Protein AF-A0A507DZI5-F1 (afdb_monomer_lite)

InterPro domains:
  IPR002698 5-formyltetrahydrofolate cyclo-ligase [PF01812] (10-201)
  IPR002698 5-formyltetrahydrofolate cyclo-ligase [TIGR02727] (10-201)
  IPR010347 Tyrosyl-DNA phosphodiesterase I [PF06087] (248-667)
  IPR010347 Tyrosyl-DNA phosphodiesterase I [PTHR12415] (218-680)
  IPR024185 5-formyltetrahydrofolate cyclo-ligase-like domain superfamily [G3DSA:3.40.50.10420] (2-205)
  IPR037171 NagB/RpiA transferase-like [SSF100950] (10-208)

pLDDT: mean 89.68, std 14.83, range [23.64, 98.94]

Secondary structure (DSSP, 8-state):
--HHHHHHHHHHHHHHHHHHHHTS-HHHHHHHHHHHHHHHHH-HHHHH-SEEEE----SSSS---HHHHHHHHHTTPEEEEEEE-SS-EEEEEP--HHHHHHPPB-TTS-B---SSS---BTTTTT--SEEEE--SEEETT--EE-SSS-HHHHHHHHHHHHHHHH-PPPPEEEEE--GGGEESSPPP--TT----SEEE-SS-EEE-------------------------------SSPEEB---EEEBP-TTS-TTTTTT-B-HHHHHTSS-EEEEEEE-S-B-HHHHHHT-SSTTS-EEEE----THHHHHHHHHHHT-TTEEEEPPP--STT--B---EEEEEETTS-EEEEEES--BSGGGGTSSB-EEEEPPPBPBPSSS---HHHHHHHHHHHTT-GGGHHHHHHHTTB--TT---EEEEE-SEEEEGGGGGTSHHHHHHHHHTT----HHHHHH-EEEEE-S-B----SSSIIIIIIIIHHHH--SSGGGSS---EEEE--BHHHHHTSTTGGGGGGG--B-HHHHHHHHHHHGGGEE----TTTT-TT--B---EEEEE-TTT-EEEEEEEES--BSHHHH-EEEGGGTEEEE-SBEEEEEE-GGGG-SSTT-EEEEEEE-HHHHHT---BSS--TT-SEEEEEEE-SS-SS--BPPTT--B--TT---TTTTT---TTS-EEETTEEE-

Sequence (700 aa):
MDHRAVRALKQALRKSMRGTLAQLPVDQVRQETSSVVQKLLAMEEYKKSRSVSVYLSMPSGEISTTEIIEDIFRANKRCYVPRCDGENMEMVRLSSLEDFQSLPRNKWQIPEPPLDEPRKNALDEDGLDLIIVPGLAFDKEGWRLGHGKGYYDRYFAKVAERSALSGKALPTTIALALSAQIMDEPLPREDFDQKPQFLVTATGVVREDVDNDHTTDHDSDATEIMGQDDPQDKGKASTSPTFVNPRIFLTRVRDLDSFENLGSKSLRDLLSVKPLECMLQFNYMVELSWLMSHLPNKTIPVTFVHGFRGESLDYLREEASHFPNVRLVTPNLPIAYGTHHTKMMCLFYVDGDAQVIIHTANMISRDWGNKTQGMWVSPMLHRKLGTGSCQFESDFSEYLAAYGSSMRHWRERLQTYDYTQCKATLVASVPGRHTGNDMYKWGHLKLRRSLEKVSIPEALRAKSLLIAQFSSVGSLGTSDEWLMQEFGNSLSACRNKQLGSNLPMKLMFPTIDNVRTSLEGWAGGGSLPFDTKNWVKQESYMRPRLCVWEATEAGRPRAVPHIKTYTRIDPESGEMGWFLLSSSNLSKAAWGSVEKKGTQIMIRSYELGVLIVGDDFKTDSTQKAVLQAVTVAGLATLHPKDSPSPNDASLVVPIRLPYDIPLTPYKPHDVPWTKDSLDESLASKRDTFGFFLKNGGLVK

Structure (mmCIF, N/CA/C/O backbone):
data_AF-A0A507DZI5-F1
#
_entry.id   AF-A0A507DZI5-F1
#
loop_
_atom_site.group_PDB
_atom_site.id
_atom_site.type_symbol
_atom_site.label_atom_id
_atom_site.label_alt_id
_atom_site.label_comp_id
_atom_site.label_asym_id
_atom_site.label_entity_id
_atom_site.label_seq_id
_atom_site.pdbx_PDB_ins_code
_atom_site.Cartn_x
_atom_site.Cartn_y
_atom_site.Cartn_z
_atom_site.occupancy
_atom_site.B_iso_or_equiv
_atom_site.auth_seq_id
_atom_site.auth_comp_id
_atom_site.auth_asym_id
_atom_site.auth_atom_id
_atom_site.pdbx_PDB_model_num
ATOM 1 N N . MET A 1 1 ? 15.005 -22.400 18.493 1.00 47.62 1 MET A N 1
ATOM 2 C CA . MET A 1 1 ? 15.888 -21.212 18.398 1.00 47.62 1 MET A CA 1
ATOM 3 C C . MET A 1 1 ? 15.089 -20.080 17.772 1.00 47.62 1 MET A C 1
ATOM 5 O O . MET A 1 1 ? 14.272 -20.362 16.913 1.00 47.62 1 MET A O 1
ATOM 9 N N . ASP A 1 2 ? 15.299 -18.834 18.193 1.00 53.16 2 ASP A N 1
ATOM 10 C CA . ASP A 1 2 ? 14.734 -17.645 17.533 1.00 53.16 2 ASP A CA 1
ATOM 11 C C . ASP A 1 2 ? 15.147 -17.608 16.040 1.00 53.16 2 ASP A C 1
ATOM 13 O O . ASP A 1 2 ? 16.340 -17.711 15.741 1.00 53.16 2 ASP A O 1
ATOM 17 N N . HIS A 1 3 ? 14.200 -17.466 15.098 1.00 58.38 3 HIS A N 1
ATOM 18 C CA . HIS A 1 3 ? 14.484 -17.388 13.650 1.00 58.38 3 HIS A CA 1
ATOM 19 C C . HIS A 1 3 ? 15.494 -16.276 13.315 1.00 58.38 3 HIS A C 1
ATOM 21 O O . HIS A 1 3 ? 16.322 -16.424 12.410 1.00 58.38 3 HIS A O 1
ATOM 27 N N . ARG A 1 4 ? 15.507 -15.181 14.090 1.00 54.38 4 ARG A N 1
ATOM 28 C CA . ARG A 1 4 ? 16.498 -14.103 13.956 1.00 54.38 4 ARG A CA 1
ATOM 29 C C . ARG A 1 4 ? 17.912 -14.586 14.283 1.00 54.38 4 ARG A C 1
ATOM 31 O O . ARG A 1 4 ? 18.859 -14.212 13.587 1.00 54.38 4 ARG A O 1
ATOM 38 N N . ALA A 1 5 ? 18.055 -15.440 15.296 1.00 55.25 5 ALA A N 1
ATOM 39 C CA . ALA A 1 5 ? 19.329 -16.048 15.668 1.00 55.25 5 ALA A CA 1
ATOM 40 C C . ALA A 1 5 ? 19.803 -17.045 14.597 1.00 55.25 5 ALA A C 1
ATOM 42 O O . ALA A 1 5 ? 20.952 -16.968 14.164 1.00 55.25 5 ALA A O 1
ATOM 43 N N . VAL A 1 6 ? 18.910 -17.903 14.088 1.00 71.25 6 VAL A N 1
ATOM 44 C CA . VAL A 1 6 ? 19.210 -18.858 13.000 1.00 71.25 6 VAL A CA 1
ATOM 45 C C . VAL A 1 6 ? 19.704 -18.125 11.745 1.00 71.25 6 VAL A C 1
ATOM 47 O O . VAL A 1 6 ? 20.727 -18.493 11.162 1.00 71.25 6 VAL A O 1
ATOM 50 N N . ARG A 1 7 ? 19.047 -17.026 11.356 1.00 74.06 7 ARG A N 1
ATOM 51 C CA . ARG A 1 7 ? 19.429 -16.222 10.184 1.00 74.06 7 ARG A CA 1
ATOM 52 C C . ARG A 1 7 ? 20.761 -15.492 10.370 1.00 74.06 7 ARG A C 1
ATOM 54 O O . ARG A 1 7 ? 21.566 -15.456 9.435 1.00 74.06 7 ARG A O 1
ATOM 61 N N . ALA A 1 8 ? 21.024 -14.947 11.560 1.00 70.94 8 ALA A N 1
ATOM 62 C CA . ALA A 1 8 ? 22.315 -14.340 11.889 1.00 70.94 8 ALA A CA 1
ATOM 63 C C . ALA A 1 8 ? 23.455 -15.372 11.816 1.00 70.94 8 ALA A C 1
ATOM 65 O O . ALA A 1 8 ? 24.496 -15.096 11.214 1.00 70.94 8 ALA A O 1
ATOM 66 N N . LEU A 1 9 ? 23.223 -16.586 12.328 1.00 79.06 9 LEU A N 1
ATOM 67 C CA . LEU A 1 9 ? 24.162 -17.705 12.232 1.00 79.06 9 LEU A CA 1
ATOM 68 C C . LEU A 1 9 ? 24.414 -18.102 10.770 1.00 79.06 9 LEU A C 1
ATOM 70 O O . LEU A 1 9 ? 25.568 -18.160 10.345 1.00 79.06 9 LEU A O 1
ATOM 74 N N . LYS A 1 10 ? 23.362 -18.264 9.951 1.00 87.75 10 LYS A N 1
ATOM 75 C CA . LYS A 1 10 ? 23.498 -18.535 8.506 1.00 87.75 10 LYS A CA 1
ATOM 76 C C . LYS A 1 10 ? 24.304 -17.450 7.783 1.00 87.75 10 LYS A C 1
ATOM 78 O O . LYS A 1 10 ? 25.116 -17.766 6.915 1.00 87.75 10 LYS A O 1
ATOM 83 N N . GLN A 1 11 ? 24.094 -16.167 8.092 1.00 82.56 11 GLN A N 1
ATOM 84 C CA . GLN A 1 11 ? 24.856 -15.071 7.474 1.00 82.56 11 GLN A CA 1
ATOM 85 C C . GLN A 1 11 ? 26.334 -15.087 7.880 1.00 82.56 11 GLN A C 1
ATOM 87 O O . GLN A 1 11 ? 27.200 -14.926 7.014 1.00 82.56 11 GLN A O 1
ATOM 92 N N . ALA A 1 12 ? 26.622 -15.313 9.164 1.00 80.12 12 ALA A N 1
ATOM 93 C CA . ALA A 1 12 ? 27.985 -15.452 9.662 1.00 80.12 12 ALA A CA 1
ATOM 94 C C . ALA A 1 12 ? 28.702 -16.636 8.992 1.00 80.12 12 ALA A C 1
ATOM 96 O O . ALA A 1 12 ? 29.807 -16.464 8.472 1.00 80.12 12 ALA A O 1
ATOM 97 N N . LEU A 1 13 ? 28.030 -17.788 8.887 1.00 89.38 13 LEU A N 1
ATOM 98 C CA . LEU A 1 13 ? 28.541 -18.972 8.194 1.00 89.38 13 LEU A CA 1
ATOM 99 C C . LEU A 1 13 ? 28.800 -18.697 6.711 1.00 89.38 13 LEU A C 1
ATOM 101 O O . LEU A 1 13 ? 29.895 -18.961 6.231 1.00 89.38 13 LEU A O 1
ATOM 105 N N . ARG A 1 14 ? 27.867 -18.071 5.980 1.00 93.00 14 ARG A N 1
ATOM 106 C CA . ARG A 1 14 ? 28.093 -17.702 4.565 1.00 93.00 14 ARG A CA 1
ATOM 107 C C . ARG A 1 14 ? 29.318 -16.808 4.389 1.00 93.00 14 ARG A C 1
ATOM 109 O O . ARG A 1 14 ? 30.043 -16.960 3.410 1.00 93.00 14 ARG A O 1
ATOM 116 N N . LYS A 1 15 ? 29.539 -15.854 5.300 1.00 84.75 15 LYS A N 1
ATOM 117 C CA . LYS A 1 15 ? 30.715 -14.974 5.257 1.00 84.75 15 LYS A CA 1
ATOM 118 C C . LYS A 1 15 ? 32.002 -15.762 5.503 1.00 84.75 15 LYS A C 1
ATOM 120 O O . LYS A 1 15 ? 32.952 -15.587 4.746 1.00 84.75 15 LYS A O 1
ATOM 125 N N . SER A 1 16 ? 32.014 -16.617 6.524 1.00 89.38 16 SER A N 1
ATOM 126 C CA . SER A 1 16 ? 33.160 -17.466 6.861 1.00 89.38 16 SER A CA 1
ATOM 127 C C . SER A 1 16 ? 33.504 -18.418 5.714 1.00 89.38 16 SER A C 1
ATOM 129 O O . SER A 1 16 ? 34.632 -18.395 5.230 1.00 89.38 16 SER A O 1
ATOM 131 N N . MET A 1 17 ? 32.515 -19.142 5.187 1.00 93.31 17 MET A N 1
ATOM 132 C CA . MET A 1 17 ? 32.713 -20.135 4.130 1.00 93.31 17 MET A CA 1
ATOM 133 C C . MET A 1 17 ? 33.205 -19.528 2.822 1.00 93.31 17 MET A C 1
ATOM 135 O O . MET A 1 17 ? 34.093 -20.087 2.192 1.00 93.31 17 MET A O 1
ATOM 139 N N . ARG A 1 18 ? 32.720 -18.343 2.427 1.00 89.81 18 ARG A N 1
ATOM 140 C CA . ARG A 1 18 ? 33.292 -17.637 1.264 1.00 89.81 18 ARG A CA 1
ATOM 141 C C . ARG A 1 18 ? 34.777 -17.329 1.452 1.00 89.81 18 ARG A C 1
ATOM 143 O O . ARG A 1 18 ? 35.523 -17.405 0.485 1.00 89.81 18 ARG A O 1
ATOM 150 N N . GLY A 1 19 ? 35.189 -16.980 2.672 1.00 85.88 19 GLY A N 1
ATOM 151 C CA . GLY A 1 19 ? 36.596 -16.762 3.007 1.00 85.88 19 GLY A CA 1
ATOM 152 C C . GLY A 1 19 ? 37.421 -18.039 2.866 1.00 85.88 19 GLY A C 1
ATOM 153 O O . GLY A 1 19 ? 38.451 -18.016 2.201 1.00 85.88 19 GLY A O 1
ATOM 154 N N . THR A 1 20 ? 36.933 -19.150 3.423 1.00 90.00 20 THR A N 1
ATOM 155 C CA . THR A 1 20 ? 37.589 -20.464 3.346 1.00 90.00 20 THR A CA 1
ATOM 156 C C . THR A 1 20 ? 37.728 -20.948 1.903 1.00 90.00 20 THR A C 1
ATOM 158 O O . THR A 1 20 ? 38.822 -21.291 1.464 1.00 90.00 20 THR A O 1
ATOM 161 N N . LEU A 1 21 ? 36.638 -20.926 1.131 1.00 91.62 21 LEU A N 1
ATOM 162 C CA . LEU A 1 21 ? 36.616 -21.447 -0.240 1.00 91.62 21 LEU A CA 1
ATOM 163 C C . LEU A 1 21 ? 37.461 -20.609 -1.206 1.00 91.62 21 LEU A C 1
ATOM 165 O O . LEU A 1 21 ? 38.028 -21.155 -2.148 1.00 91.62 21 LEU A O 1
ATOM 169 N N . ALA A 1 22 ? 37.599 -19.304 -0.955 1.00 87.62 22 ALA A N 1
ATOM 170 C CA . ALA A 1 22 ? 38.462 -18.428 -1.746 1.00 87.62 22 ALA A CA 1
ATOM 171 C C . ALA A 1 22 ? 39.964 -18.725 -1.572 1.00 87.62 22 ALA A C 1
ATOM 173 O O . ALA A 1 22 ? 40.761 -18.290 -2.400 1.00 87.62 22 ALA A O 1
ATOM 174 N N . GLN A 1 23 ? 40.354 -19.436 -0.508 1.00 89.56 23 GLN A N 1
ATOM 175 C CA . GLN A 1 23 ? 41.749 -19.772 -0.204 1.00 89.56 23 GLN A CA 1
ATOM 176 C C . GLN A 1 23 ? 42.145 -21.186 -0.648 1.00 89.56 23 GLN A C 1
ATOM 178 O O . GLN A 1 23 ? 43.301 -21.571 -0.474 1.00 89.56 23 GLN A O 1
ATOM 183 N N . LEU A 1 24 ? 41.217 -21.966 -1.211 1.00 91.75 24 LEU A N 1
ATOM 184 C CA . LEU A 1 24 ? 41.516 -23.335 -1.618 1.00 91.75 24 LEU A CA 1
ATOM 185 C C . LEU A 1 24 ? 42.481 -23.373 -2.813 1.00 91.75 24 LEU A C 1
ATOM 187 O O . LEU A 1 24 ? 42.244 -22.688 -3.814 1.00 91.75 24 LEU A O 1
ATOM 191 N N . PRO A 1 25 ? 43.537 -24.205 -2.755 1.00 92.06 25 PRO A N 1
ATOM 192 C CA . PRO A 1 25 ? 44.417 -24.430 -3.892 1.00 92.06 25 PRO A CA 1
ATOM 193 C C . PRO A 1 25 ? 43.649 -24.978 -5.099 1.00 92.06 25 PRO A C 1
ATOM 195 O O . PRO A 1 25 ? 42.858 -25.915 -4.979 1.00 92.06 25 PRO A O 1
ATOM 198 N N . VAL A 1 26 ? 43.932 -24.433 -6.284 1.00 88.88 26 VAL A N 1
ATOM 199 C CA . VAL A 1 26 ? 43.283 -24.842 -7.543 1.00 88.88 26 VAL A CA 1
ATOM 200 C C . VAL A 1 26 ? 43.473 -26.338 -7.817 1.00 88.88 26 VAL A C 1
ATOM 202 O O . VAL A 1 26 ? 42.523 -27.011 -8.212 1.00 88.88 26 VAL A O 1
ATOM 205 N N . ASP A 1 27 ? 44.665 -26.877 -7.548 1.00 89.19 27 ASP A N 1
ATOM 206 C CA . ASP A 1 27 ? 44.961 -28.301 -7.749 1.00 89.19 27 ASP A CA 1
ATOM 207 C C . ASP A 1 27 ? 44.140 -29.205 -6.823 1.00 89.19 27 ASP A C 1
ATOM 209 O O . ASP A 1 27 ? 43.668 -30.258 -7.253 1.00 89.19 27 ASP A O 1
ATOM 213 N N . GLN A 1 28 ? 43.896 -28.767 -5.582 1.00 91.88 28 GLN A N 1
ATOM 214 C CA . GLN A 1 28 ? 43.031 -29.489 -4.651 1.00 91.88 28 GLN A CA 1
ATOM 215 C C . GLN A 1 28 ? 41.586 -29.508 -5.164 1.00 91.88 28 GLN A C 1
ATOM 217 O O . GLN A 1 28 ? 40.981 -30.574 -5.258 1.00 91.88 28 GLN A O 1
ATOM 222 N N . VAL A 1 29 ? 41.044 -28.347 -5.556 1.00 92.75 29 VAL A N 1
ATOM 223 C CA . VAL A 1 29 ? 39.682 -28.249 -6.114 1.00 92.75 29 VAL A CA 1
ATOM 224 C C . VAL A 1 29 ? 39.538 -29.129 -7.355 1.00 92.75 29 VAL A C 1
ATOM 226 O O . VAL A 1 29 ? 38.521 -29.805 -7.514 1.00 92.75 29 VAL A O 1
ATOM 229 N N . ARG A 1 30 ? 40.562 -29.171 -8.214 1.00 92.12 30 ARG A N 1
ATOM 230 C CA . ARG A 1 30 ? 40.586 -30.016 -9.412 1.00 92.12 30 ARG A CA 1
ATOM 231 C C . ARG A 1 30 ? 40.586 -31.506 -9.069 1.00 92.12 30 ARG A C 1
ATOM 233 O O . ARG A 1 30 ? 39.782 -32.245 -9.629 1.00 92.12 30 ARG A O 1
ATOM 240 N N . GLN A 1 31 ? 41.446 -31.945 -8.151 1.00 93.12 31 GLN A N 1
ATOM 241 C CA . GLN A 1 31 ? 41.517 -33.346 -7.725 1.00 93.12 31 GLN A CA 1
ATOM 242 C C . GLN A 1 31 ? 40.197 -33.813 -7.098 1.00 93.12 31 GLN A C 1
ATOM 244 O O . GLN A 1 31 ? 39.694 -34.893 -7.422 1.00 93.12 31 GLN A O 1
ATOM 249 N N . GLU A 1 32 ? 39.618 -32.994 -6.220 1.00 95.62 32 GLU A N 1
ATOM 250 C CA . GLU A 1 32 ? 38.339 -33.303 -5.584 1.00 95.62 32 GLU A CA 1
ATOM 251 C C . GLU A 1 32 ? 37.186 -33.286 -6.593 1.00 95.62 32 GLU A C 1
ATOM 253 O O . GLU A 1 32 ? 36.362 -34.200 -6.571 1.00 95.62 32 GLU A O 1
ATOM 258 N N . THR A 1 33 ? 37.177 -32.334 -7.533 1.00 96.12 33 THR A N 1
ATOM 259 C CA . THR A 1 33 ? 36.236 -32.314 -8.665 1.00 96.12 33 THR A CA 1
ATOM 260 C C . THR A 1 33 ? 36.276 -33.631 -9.431 1.00 96.12 33 THR A C 1
ATOM 262 O O . THR A 1 33 ? 35.237 -34.276 -9.550 1.00 96.12 33 THR A O 1
ATOM 265 N N . SER A 1 34 ? 37.445 -34.085 -9.897 1.00 93.56 34 SER A N 1
ATOM 266 C CA . SER A 1 34 ? 37.531 -35.342 -10.655 1.00 93.56 34 SER A CA 1
ATOM 267 C C . SER A 1 34 ? 37.013 -36.537 -9.845 1.00 93.56 34 SER A C 1
ATOM 269 O O . SER A 1 34 ? 36.305 -37.387 -10.380 1.00 93.56 34 SER A O 1
ATOM 271 N N . SER A 1 35 ? 37.306 -36.593 -8.541 1.00 94.50 35 SER A N 1
ATOM 272 C CA . SER A 1 35 ? 36.818 -37.663 -7.655 1.00 94.50 35 SER A CA 1
ATOM 273 C C . SER A 1 35 ? 35.296 -37.639 -7.477 1.00 94.50 35 SER A C 1
ATOM 275 O O . SER A 1 35 ? 34.652 -38.689 -7.506 1.00 94.50 35 SER A O 1
ATOM 277 N N . VAL A 1 36 ? 34.706 -36.455 -7.296 1.00 97.06 36 VAL A N 1
ATOM 278 C CA . VAL A 1 36 ? 33.255 -36.268 -7.140 1.00 97.06 36 VAL A CA 1
ATOM 279 C C . VAL A 1 36 ? 32.520 -36.587 -8.440 1.00 97.06 36 VAL A C 1
ATOM 281 O O . VAL A 1 36 ? 31.531 -37.318 -8.410 1.00 97.06 36 VAL A O 1
ATOM 284 N N . VAL A 1 37 ? 33.027 -36.109 -9.580 1.00 97.25 37 VAL A N 1
ATOM 285 C CA . VAL A 1 37 ? 32.452 -36.376 -10.907 1.00 97.25 37 VAL A CA 1
ATOM 286 C C . VAL A 1 37 ? 32.451 -37.876 -11.194 1.00 97.25 37 VAL A C 1
ATOM 288 O O . VAL A 1 37 ? 31.402 -38.422 -11.518 1.00 97.25 37 VAL A O 1
ATOM 291 N N . GLN A 1 38 ? 33.570 -38.579 -10.989 1.00 94.88 38 GLN A N 1
ATOM 292 C CA . GLN A 1 38 ? 33.633 -40.033 -11.201 1.00 94.88 38 GLN A CA 1
ATOM 293 C C . GLN A 1 38 ? 32.599 -40.797 -10.363 1.00 94.88 38 GLN A C 1
ATOM 295 O O . GLN A 1 38 ? 31.945 -41.708 -10.873 1.00 94.88 38 GLN A O 1
ATOM 300 N N . LYS A 1 39 ? 32.396 -40.408 -9.096 1.00 96.88 39 LYS A N 1
ATOM 301 C CA . LYS A 1 39 ? 31.359 -41.020 -8.252 1.00 96.88 39 LYS A CA 1
ATOM 302 C C . LYS A 1 39 ? 29.956 -40.718 -8.761 1.00 96.88 39 LYS A C 1
ATOM 304 O O . LYS A 1 39 ? 29.167 -41.649 -8.879 1.00 96.88 39 LYS A O 1
ATOM 309 N N . LEU A 1 40 ? 29.658 -39.461 -9.095 1.00 97.75 40 LEU A N 1
ATOM 310 C CA . LEU A 1 40 ? 28.358 -39.062 -9.639 1.00 97.75 40 LEU A CA 1
ATOM 311 C C . LEU A 1 40 ? 28.013 -39.860 -10.904 1.00 97.75 40 LEU A C 1
ATOM 313 O O . LEU A 1 40 ? 26.920 -40.414 -10.992 1.00 97.75 40 LEU A O 1
ATOM 317 N N . LEU A 1 41 ? 28.944 -39.962 -11.857 1.00 97.00 41 LEU A N 1
ATOM 318 C CA . LEU A 1 41 ? 28.728 -40.693 -13.112 1.00 97.00 41 LEU A CA 1
ATOM 319 C C . LEU A 1 41 ? 28.515 -42.202 -12.885 1.00 97.00 41 LEU A C 1
ATOM 321 O O . LEU A 1 41 ? 27.849 -42.870 -13.680 1.00 97.00 41 LEU A O 1
ATOM 325 N N . ALA A 1 42 ? 29.043 -42.747 -11.786 1.00 96.12 42 ALA A N 1
ATOM 326 C CA . ALA A 1 42 ? 28.845 -44.137 -11.395 1.00 96.12 42 ALA A CA 1
ATOM 327 C C . ALA A 1 42 ? 27.494 -44.407 -10.700 1.00 96.12 42 ALA A C 1
ATOM 329 O O . ALA A 1 42 ? 27.098 -45.574 -10.636 1.00 96.12 42 ALA A O 1
ATOM 330 N N . MET A 1 43 ? 26.783 -43.378 -10.216 1.00 97.38 43 MET A N 1
ATOM 331 C CA . MET A 1 43 ? 25.498 -43.525 -9.515 1.00 97.38 43 MET A CA 1
ATOM 332 C C . MET A 1 43 ? 24.381 -44.015 -10.445 1.00 97.38 43 MET A C 1
ATOM 334 O O . MET A 1 43 ? 24.254 -43.582 -11.594 1.00 97.38 43 MET A O 1
ATOM 338 N N . GLU A 1 44 ? 23.520 -44.893 -9.931 1.00 96.50 44 GLU A N 1
ATOM 339 C CA . GLU A 1 44 ? 22.395 -45.446 -10.693 1.00 96.50 44 GLU A CA 1
ATOM 340 C C . GLU A 1 44 ? 21.336 -44.384 -11.004 1.00 96.50 44 GLU A C 1
ATOM 342 O O . GLU A 1 44 ? 20.754 -44.384 -12.089 1.00 96.50 44 GLU A O 1
ATOM 347 N N . GLU A 1 45 ? 21.132 -43.440 -10.090 1.00 96.56 45 GLU A N 1
ATOM 348 C CA . GLU A 1 45 ? 20.250 -42.284 -10.236 1.00 96.56 45 GLU A CA 1
ATOM 349 C C . GLU A 1 45 ? 20.678 -41.421 -11.434 1.00 96.56 45 GLU A C 1
ATOM 351 O O . GLU A 1 45 ? 19.856 -41.053 -12.278 1.00 96.56 45 GLU A O 1
ATOM 356 N N . TYR A 1 46 ? 21.987 -41.182 -11.584 1.00 97.81 46 TYR A N 1
ATOM 357 C CA . TYR A 1 46 ? 22.536 -40.473 -12.739 1.00 97.81 46 TYR A CA 1
ATOM 358 C C . TYR A 1 46 ? 22.390 -41.290 -14.026 1.00 97.81 46 TYR A C 1
ATOM 360 O O . TYR A 1 46 ? 21.879 -40.781 -15.030 1.00 97.81 46 TYR A O 1
ATOM 368 N N . LYS A 1 47 ? 22.758 -42.575 -14.019 1.00 97.38 47 LYS A N 1
ATOM 369 C CA . LYS A 1 47 ? 22.667 -43.432 -15.215 1.00 97.38 47 LYS A CA 1
ATOM 370 C C . LYS A 1 47 ? 21.238 -43.555 -15.747 1.00 97.38 47 LYS A C 1
ATOM 372 O O . LYS A 1 47 ? 21.054 -43.459 -16.962 1.00 97.38 47 LYS A O 1
ATOM 377 N N . LYS A 1 48 ? 20.239 -43.696 -14.869 1.00 96.31 48 LYS A N 1
ATOM 378 C CA . LYS A 1 48 ? 18.817 -43.863 -15.234 1.00 96.31 48 LYS A CA 1
ATOM 379 C C . LYS A 1 48 ? 18.135 -42.572 -15.690 1.00 96.31 48 LYS A C 1
ATOM 381 O O . LYS A 1 48 ? 17.168 -42.643 -16.446 1.00 96.31 48 LYS A O 1
ATOM 386 N N . SER A 1 49 ? 18.632 -41.411 -15.263 1.00 97.06 49 SER A N 1
ATOM 387 C CA . SER A 1 49 ? 18.057 -40.114 -15.636 1.00 97.06 49 SER A CA 1
ATOM 388 C C . SER A 1 49 ? 18.131 -39.853 -17.149 1.00 97.06 49 SER A C 1
ATOM 390 O O . SER A 1 49 ? 19.125 -40.168 -17.806 1.00 97.06 49 SER A O 1
ATOM 392 N N . ARG A 1 50 ? 17.087 -39.268 -17.738 1.00 96.94 50 ARG A N 1
ATOM 393 C CA . ARG A 1 50 ? 17.077 -38.811 -19.141 1.00 96.94 50 ARG A CA 1
ATOM 394 C C . ARG A 1 50 ? 17.135 -37.292 -19.241 1.00 96.94 50 ARG A C 1
ATOM 396 O O . ARG A 1 50 ? 17.578 -36.769 -20.259 1.00 96.94 50 ARG A O 1
ATOM 403 N N . SER A 1 51 ? 16.684 -36.596 -18.204 1.00 97.06 51 SER A N 1
ATOM 404 C CA . SER A 1 51 ? 16.551 -35.140 -18.138 1.00 97.06 51 SER A CA 1
ATOM 405 C C . SER A 1 51 ? 17.227 -34.654 -16.865 1.00 97.06 51 SER A C 1
ATOM 407 O O . SER A 1 51 ? 16.721 -34.877 -15.765 1.00 97.06 51 SER A O 1
ATOM 409 N N . VAL A 1 52 ? 18.393 -34.033 -17.021 1.00 98.38 52 VAL A N 1
ATOM 410 C CA . VAL A 1 52 ? 19.280 -33.681 -15.910 1.00 98.38 52 VAL A CA 1
ATOM 411 C C . VAL A 1 52 ? 19.438 -32.175 -15.856 1.00 98.38 52 VAL A C 1
ATOM 413 O O . VAL A 1 52 ? 19.807 -31.550 -16.851 1.00 98.38 52 VAL A O 1
ATOM 416 N N . SER A 1 53 ? 19.173 -31.597 -14.690 1.00 98.12 53 SER A N 1
ATOM 417 C CA . SER A 1 53 ? 19.558 -30.226 -14.387 1.00 98.12 53 SER A CA 1
ATOM 418 C C . SER A 1 53 ? 20.903 -30.203 -13.674 1.00 98.12 53 SER A C 1
ATOM 420 O O . SER A 1 53 ? 21.122 -30.972 -12.738 1.00 98.12 53 SER A O 1
ATOM 422 N N . VAL A 1 54 ? 21.792 -29.314 -14.108 1.00 97.88 54 VAL A N 1
ATOM 423 C CA . VAL A 1 54 ? 23.115 -29.109 -13.519 1.00 97.88 54 VAL A CA 1
ATOM 424 C C . VAL A 1 54 ? 23.405 -27.620 -13.375 1.00 97.88 54 VAL A C 1
ATOM 426 O O . VAL A 1 54 ? 23.097 -26.820 -14.259 1.00 97.88 54 VAL A O 1
ATOM 429 N N . TYR A 1 55 ? 23.967 -27.225 -12.234 1.00 96.62 55 TYR A N 1
ATOM 430 C CA . TYR A 1 55 ? 24.357 -25.837 -12.008 1.00 96.62 55 TYR A CA 1
ATOM 431 C C . TYR A 1 55 ? 25.571 -25.452 -12.859 1.00 96.62 55 TYR A C 1
ATOM 433 O O . TYR A 1 55 ? 26.415 -26.286 -13.181 1.00 96.62 55 TYR A O 1
ATOM 441 N N . LEU A 1 56 ? 25.670 -24.172 -13.211 1.00 95.06 56 LEU A N 1
ATOM 442 C CA . LEU A 1 56 ? 26.824 -23.623 -13.919 1.00 95.06 56 LEU A CA 1
ATOM 443 C C . LEU A 1 56 ? 27.850 -23.150 -12.894 1.00 95.06 56 LEU A C 1
ATOM 445 O O . LEU A 1 56 ? 27.550 -22.257 -12.100 1.00 95.06 56 LEU A O 1
ATOM 449 N N . SER A 1 57 ? 29.023 -23.786 -12.879 1.00 91.00 57 SER A N 1
ATOM 450 C CA . SER A 1 57 ? 30.004 -23.573 -11.820 1.00 91.00 57 SER A CA 1
ATOM 451 C C . SER A 1 57 ? 30.776 -22.250 -11.947 1.00 91.00 57 SER A C 1
ATOM 453 O O . SER A 1 57 ? 31.157 -21.818 -13.037 1.00 91.00 57 SER A O 1
ATOM 455 N N . MET A 1 58 ? 31.067 -21.636 -10.808 1.00 87.94 58 MET A N 1
ATOM 456 C CA . MET A 1 58 ? 32.009 -20.562 -10.558 1.00 87.94 58 MET A CA 1
ATOM 457 C C . MET A 1 58 ? 33.432 -20.986 -10.930 1.00 87.94 58 MET A C 1
ATOM 459 O O . MET A 1 58 ? 33.775 -22.167 -10.851 1.00 87.94 58 MET A O 1
ATOM 463 N N . PRO A 1 59 ? 34.303 -20.023 -11.283 1.00 82.88 59 PRO A N 1
ATOM 464 C CA . PRO A 1 59 ? 35.697 -20.320 -11.609 1.00 82.88 59 PRO A CA 1
ATOM 465 C C . PRO A 1 59 ? 36.502 -20.957 -10.467 1.00 82.88 59 PRO A C 1
ATOM 467 O O . PRO A 1 59 ? 37.526 -21.584 -10.723 1.00 82.88 59 PRO A O 1
ATOM 470 N N . SER A 1 60 ? 36.092 -20.755 -9.212 1.00 84.06 60 SER A N 1
ATOM 471 C CA . SER A 1 60 ? 36.780 -21.277 -8.032 1.00 84.06 60 SER A CA 1
ATOM 472 C C . SER A 1 60 ? 35.819 -21.496 -6.863 1.00 84.06 60 SER A C 1
ATOM 474 O O . SER A 1 60 ? 34.718 -20.944 -6.829 1.00 84.06 60 SER A O 1
ATOM 476 N N . GLY A 1 61 ? 36.261 -22.290 -5.884 1.00 83.88 61 GLY A N 1
ATOM 477 C CA . GLY A 1 61 ? 35.553 -22.484 -4.617 1.00 83.88 61 GLY A CA 1
ATOM 478 C C . GLY A 1 61 ? 34.351 -23.431 -4.673 1.00 83.88 61 GLY A C 1
ATOM 479 O O . GLY A 1 61 ? 33.640 -23.532 -3.678 1.00 83.88 61 GLY A O 1
ATOM 480 N N . GLU A 1 62 ? 34.126 -24.129 -5.787 1.00 92.12 62 GLU A N 1
ATOM 481 C CA . GLU A 1 62 ? 33.121 -25.191 -5.898 1.00 92.12 62 GLU A CA 1
ATOM 482 C C . GLU A 1 62 ? 33.522 -26.265 -6.917 1.00 92.12 62 GLU A C 1
ATOM 484 O O . GLU A 1 62 ? 34.478 -26.090 -7.675 1.00 92.12 62 GLU A O 1
ATOM 489 N N . ILE A 1 63 ? 32.798 -27.389 -6.919 1.00 95.44 63 ILE A N 1
ATOM 490 C CA . ILE A 1 63 ? 32.991 -28.476 -7.885 1.00 95.44 63 ILE A CA 1
ATOM 491 C C . ILE A 1 63 ? 32.668 -27.961 -9.292 1.00 95.44 63 ILE A C 1
ATOM 493 O O . ILE A 1 63 ? 31.588 -27.408 -9.522 1.00 95.44 63 ILE A O 1
ATOM 497 N N . SER A 1 64 ? 33.592 -28.159 -10.233 1.00 94.81 64 SER A N 1
ATOM 498 C CA . SER A 1 64 ? 33.359 -27.812 -11.639 1.00 94.81 64 SER A CA 1
ATOM 499 C C . SER A 1 64 ? 32.373 -28.787 -12.278 1.00 94.81 64 SER A C 1
ATOM 501 O O . SER A 1 64 ? 32.514 -30.003 -12.143 1.00 94.81 64 SER A O 1
ATOM 503 N N . THR A 1 65 ? 31.388 -28.259 -13.003 1.00 96.69 65 THR A N 1
ATOM 504 C CA . THR A 1 65 ? 30.331 -29.059 -13.642 1.00 96.69 65 THR A CA 1
ATOM 505 C C . THR A 1 65 ? 30.539 -29.278 -15.139 1.00 96.69 65 THR A C 1
ATOM 507 O O . THR A 1 65 ? 29.741 -29.969 -15.768 1.00 96.69 65 THR A O 1
ATOM 510 N N . THR A 1 66 ? 31.625 -28.758 -15.718 1.00 95.56 66 THR A N 1
ATOM 511 C CA . THR A 1 66 ? 31.922 -28.878 -17.155 1.00 95.56 66 THR A CA 1
ATOM 512 C C . THR A 1 66 ? 31.966 -30.334 -17.628 1.00 95.56 66 THR A C 1
ATOM 514 O O . THR A 1 66 ? 31.269 -30.681 -18.578 1.00 95.56 66 THR A O 1
ATOM 517 N N . GLU A 1 67 ? 32.706 -31.207 -16.933 1.00 97.06 67 GLU A N 1
ATOM 518 C CA . GLU A 1 67 ? 32.812 -32.634 -17.292 1.00 97.06 67 GLU A CA 1
ATOM 519 C C . GLU A 1 67 ? 31.458 -33.360 -17.195 1.00 97.06 67 GLU A C 1
ATOM 521 O O . GLU A 1 67 ? 31.182 -34.278 -17.966 1.00 97.06 67 GLU A O 1
ATOM 526 N N . ILE A 1 68 ? 30.585 -32.918 -16.282 1.00 98.31 68 ILE A N 1
ATOM 527 C CA . ILE A 1 68 ? 29.233 -33.465 -16.118 1.00 98.31 68 ILE A CA 1
ATOM 528 C C . ILE A 1 68 ? 28.364 -33.067 -17.315 1.00 98.31 68 ILE A C 1
ATOM 530 O O . ILE A 1 68 ? 27.686 -33.913 -17.884 1.00 98.31 68 ILE A O 1
ATOM 534 N N . ILE A 1 69 ? 28.398 -31.798 -17.732 1.00 98.12 69 ILE A N 1
ATOM 535 C CA . ILE A 1 69 ? 27.650 -31.304 -18.901 1.00 98.12 69 ILE A CA 1
ATOM 536 C C . ILE A 1 69 ? 28.095 -32.032 -20.175 1.00 98.12 69 ILE A C 1
ATOM 538 O O . ILE A 1 69 ? 27.257 -32.487 -20.955 1.00 98.12 69 ILE A O 1
ATOM 542 N N . GLU A 1 70 ? 29.405 -32.189 -20.370 1.00 97.50 70 GLU A N 1
ATOM 543 C CA . GLU A 1 70 ? 29.968 -32.959 -21.483 1.00 97.50 70 GLU A CA 1
ATOM 544 C C . GLU A 1 70 ? 29.475 -34.409 -21.486 1.00 97.50 70 GLU A C 1
ATOM 546 O O . GLU A 1 70 ? 29.112 -34.937 -22.540 1.00 97.50 70 GLU A O 1
ATOM 551 N N . ASP A 1 71 ? 29.427 -35.050 -20.316 1.00 98.31 71 ASP A N 1
ATOM 552 C CA . ASP A 1 71 ? 28.929 -36.414 -20.189 1.00 98.31 71 ASP A CA 1
ATOM 553 C C . ASP A 1 71 ? 27.419 -36.529 -20.439 1.00 98.31 71 ASP A C 1
ATOM 555 O O . ASP A 1 71 ? 26.997 -37.431 -21.161 1.00 98.31 71 ASP A O 1
ATOM 559 N N . ILE A 1 72 ? 26.607 -35.585 -19.948 1.00 98.31 72 ILE A N 1
ATOM 560 C CA . ILE A 1 72 ? 25.159 -35.532 -20.217 1.00 98.31 72 ILE A CA 1
ATOM 561 C C . ILE A 1 72 ? 24.906 -35.540 -21.731 1.00 98.31 72 ILE A C 1
ATOM 563 O O . ILE A 1 72 ? 24.087 -36.327 -22.216 1.00 98.31 72 ILE A O 1
ATOM 567 N N . PHE A 1 73 ? 25.635 -34.717 -22.492 1.00 97.50 73 PHE A N 1
ATOM 568 C CA . PHE A 1 73 ? 25.523 -34.699 -23.952 1.00 97.50 73 PHE A CA 1
ATOM 569 C C . PHE A 1 73 ? 26.067 -35.974 -24.605 1.00 97.50 73 PHE A C 1
ATOM 571 O O . PHE A 1 73 ? 25.412 -36.522 -25.494 1.00 97.50 73 PHE A O 1
ATOM 578 N N . ARG A 1 74 ? 27.218 -36.490 -24.154 1.00 97.31 74 ARG A N 1
ATOM 579 C CA . ARG A 1 74 ? 27.803 -37.749 -24.655 1.00 97.31 74 ARG A CA 1
ATOM 580 C C . ARG A 1 74 ? 26.859 -38.938 -24.463 1.00 97.31 74 ARG A C 1
ATOM 582 O O . ARG A 1 74 ? 26.756 -39.789 -25.342 1.00 97.31 74 ARG A O 1
ATOM 589 N N . ALA A 1 75 ? 26.149 -38.976 -23.340 1.00 96.38 75 ALA A N 1
ATOM 590 C 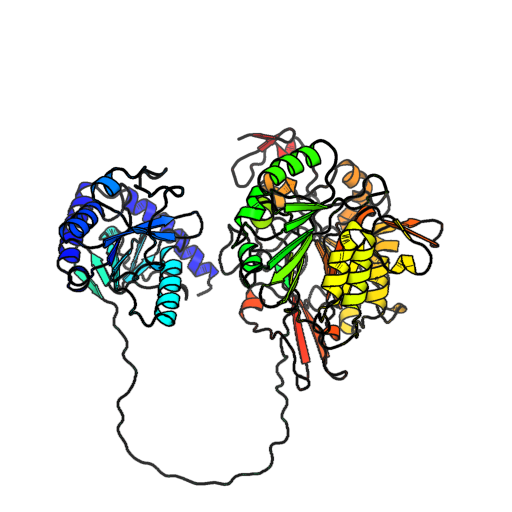CA . ALA A 1 75 ? 25.158 -39.992 -23.000 1.00 96.38 75 ALA A CA 1
ATOM 591 C C . ALA A 1 75 ? 23.776 -39.742 -23.638 1.00 96.38 75 ALA A C 1
ATOM 593 O O . ALA A 1 75 ? 22.826 -40.465 -23.334 1.00 96.38 75 ALA A O 1
ATOM 594 N N . ASN A 1 76 ? 23.647 -38.732 -24.509 1.00 96.75 76 ASN A N 1
ATOM 595 C CA . ASN A 1 76 ? 22.410 -38.346 -25.193 1.00 96.75 76 ASN A CA 1
ATOM 596 C C . ASN A 1 76 ? 21.234 -38.051 -24.235 1.00 96.75 76 ASN A C 1
ATOM 598 O O . ASN A 1 76 ? 20.074 -38.368 -24.517 1.00 96.75 76 ASN A O 1
ATOM 602 N N . LYS A 1 77 ? 21.533 -37.455 -23.076 1.00 97.88 77 LYS A N 1
ATOM 603 C CA . LYS A 1 77 ? 20.551 -36.974 -22.095 1.00 97.88 77 LYS A CA 1
ATOM 604 C C . LYS A 1 77 ? 20.197 -35.510 -22.390 1.00 97.88 77 LYS A C 1
ATOM 606 O O . LYS A 1 77 ? 20.956 -34.773 -23.018 1.00 97.88 77 LYS A O 1
ATOM 611 N N . ARG A 1 78 ? 19.032 -35.052 -21.924 1.00 98.06 78 ARG A N 1
ATOM 612 C CA . ARG A 1 78 ? 18.631 -33.637 -21.999 1.00 98.06 78 ARG A CA 1
ATOM 613 C C . ARG A 1 78 ? 19.314 -32.856 -20.874 1.00 98.06 78 ARG A C 1
ATOM 615 O O . ARG A 1 78 ? 19.048 -33.131 -19.705 1.00 98.06 78 ARG A O 1
ATOM 622 N N . CYS A 1 79 ? 20.150 -31.882 -21.232 1.00 98.12 79 CYS A N 1
ATOM 623 C CA . CYS A 1 79 ? 20.831 -30.999 -20.286 1.00 98.12 79 CYS A CA 1
ATOM 624 C C . CYS A 1 79 ? 20.006 -29.737 -20.020 1.00 98.12 79 CYS A C 1
ATOM 626 O O . CYS A 1 79 ? 19.676 -29.004 -20.956 1.00 98.12 79 CYS A O 1
ATOM 628 N N . TYR A 1 80 ? 19.724 -29.458 -18.751 1.00 98.31 80 TYR A N 1
ATOM 629 C CA . TYR A 1 80 ? 19.104 -28.218 -18.298 1.00 98.31 80 TYR A CA 1
ATOM 630 C C . TYR A 1 80 ? 20.039 -27.474 -17.350 1.00 98.31 80 TYR A C 1
ATOM 632 O O . TYR A 1 80 ? 20.727 -28.084 -16.534 1.00 98.31 80 TYR A O 1
ATOM 640 N N . VAL A 1 81 ? 20.044 -26.150 -17.429 1.00 97.69 81 VAL A N 1
ATOM 641 C CA . VAL A 1 81 ? 20.871 -25.286 -16.580 1.00 97.69 81 VAL A CA 1
ATOM 642 C C . VAL A 1 81 ? 20.031 -24.160 -15.982 1.00 97.69 81 VAL A C 1
ATOM 644 O O . VAL A 1 81 ? 19.018 -23.774 -16.577 1.00 97.69 81 VAL A O 1
ATOM 647 N N . PRO A 1 82 ? 20.403 -23.631 -14.805 1.00 96.12 82 PRO A N 1
ATOM 648 C CA . PRO A 1 82 ? 19.660 -22.547 -14.187 1.00 96.12 82 PRO A CA 1
ATOM 649 C C . PRO A 1 82 ? 19.806 -21.254 -14.994 1.00 96.12 82 PRO A C 1
ATOM 651 O O . PRO A 1 82 ? 20.915 -20.830 -15.317 1.00 96.12 82 PRO A O 1
ATOM 654 N N . ARG A 1 83 ? 18.682 -20.589 -15.254 1.00 94.44 83 ARG A N 1
ATOM 655 C CA . ARG A 1 83 ? 18.624 -19.208 -15.746 1.00 94.44 83 ARG A CA 1
ATOM 656 C C . ARG A 1 83 ? 17.876 -18.358 -14.728 1.00 94.44 83 ARG A C 1
ATOM 658 O O . ARG A 1 83 ? 16.734 -18.674 -14.388 1.00 94.44 83 ARG A O 1
ATOM 665 N N . CYS A 1 84 ? 18.527 -17.316 -14.213 1.00 88.25 84 CYS A N 1
ATOM 666 C CA . CYS A 1 84 ? 17.998 -16.504 -13.117 1.00 88.25 84 CYS A CA 1
ATOM 667 C C . CYS A 1 84 ? 17.580 -15.108 -13.605 1.00 88.25 84 CYS A C 1
ATOM 669 O O . CYS A 1 84 ? 18.412 -14.350 -14.091 1.00 88.25 84 CYS A O 1
ATOM 671 N N . ASP A 1 85 ? 16.321 -14.713 -13.398 1.00 80.19 85 ASP A N 1
ATOM 672 C CA . ASP A 1 85 ? 15.779 -13.398 -13.800 1.00 80.19 85 ASP A CA 1
ATOM 673 C C . ASP A 1 85 ? 15.677 -12.399 -12.626 1.00 80.19 85 ASP A C 1
ATOM 675 O O . ASP A 1 85 ? 14.779 -11.562 -12.537 1.00 80.19 85 ASP A O 1
ATOM 679 N N . GLY A 1 86 ? 16.607 -12.492 -11.675 1.00 76.62 86 GLY A N 1
ATOM 680 C CA . GLY A 1 86 ? 16.589 -11.714 -10.437 1.00 76.62 86 GLY A CA 1
ATOM 681 C C . GLY A 1 86 ? 15.893 -12.442 -9.286 1.00 76.62 86 GLY A C 1
ATOM 682 O O . GLY A 1 86 ? 16.554 -12.743 -8.291 1.00 76.62 86 GLY A O 1
ATOM 683 N N . GLU A 1 87 ? 14.603 -12.771 -9.394 1.00 66.25 87 GLU A N 1
ATOM 684 C CA . GLU A 1 87 ? 13.863 -13.459 -8.314 1.00 66.25 87 GLU A CA 1
ATOM 685 C C . GLU A 1 87 ? 13.473 -14.905 -8.635 1.00 66.25 87 GLU A C 1
ATOM 687 O O . GLU A 1 87 ? 13.404 -15.734 -7.712 1.00 66.25 87 GLU A O 1
ATOM 692 N N . ASN A 1 88 ? 13.261 -15.231 -9.911 1.00 79.31 88 ASN A N 1
ATOM 693 C CA . ASN A 1 88 ? 12.947 -16.578 -10.360 1.00 79.31 88 ASN A CA 1
ATOM 694 C C . ASN A 1 88 ? 14.192 -17.268 -10.902 1.00 79.31 88 ASN A C 1
ATOM 696 O O . ASN A 1 88 ? 15.096 -16.655 -11.465 1.00 79.31 88 ASN A O 1
ATOM 700 N N . MET A 1 89 ? 14.204 -18.582 -10.718 1.00 92.06 89 MET A N 1
ATOM 701 C CA . MET A 1 89 ? 15.109 -19.483 -11.405 1.00 92.06 89 MET A CA 1
ATOM 702 C C . MET A 1 89 ? 14.252 -20.431 -12.235 1.00 92.06 89 MET A C 1
ATOM 704 O O . MET A 1 89 ? 13.298 -21.024 -11.717 1.00 92.06 89 MET A O 1
ATOM 708 N N . GLU A 1 90 ? 14.589 -20.544 -13.510 1.00 94.38 90 GLU A N 1
ATOM 709 C CA . GLU A 1 90 ? 14.076 -21.558 -14.425 1.00 94.38 90 GLU A CA 1
ATOM 710 C C . GLU A 1 90 ? 15.192 -22.545 -14.749 1.00 94.38 90 GLU A C 1
ATOM 712 O O . GLU A 1 90 ? 16.367 -22.184 -14.707 1.00 94.38 90 GLU A O 1
ATOM 717 N N . MET A 1 91 ? 14.828 -23.774 -15.113 1.00 96.69 91 MET 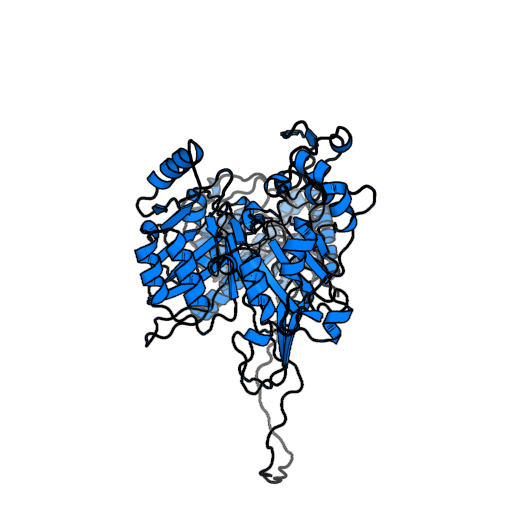A N 1
ATOM 718 C CA . MET A 1 91 ? 15.781 -24.737 -15.661 1.00 96.69 91 MET A CA 1
ATOM 719 C C . MET A 1 91 ? 15.570 -24.794 -17.163 1.00 96.69 91 MET A C 1
ATOM 721 O O . MET A 1 91 ? 14.570 -25.342 -17.626 1.00 96.69 91 MET A O 1
ATOM 725 N N . VAL A 1 92 ? 16.481 -24.183 -17.914 1.00 96.88 92 VAL A N 1
ATOM 726 C CA . VAL A 1 92 ? 16.366 -24.046 -19.367 1.00 96.88 92 VAL A CA 1
ATOM 727 C C . VAL A 1 92 ? 17.258 -25.037 -20.088 1.00 96.88 92 VAL A C 1
ATOM 729 O O . VAL A 1 92 ? 18.365 -25.337 -19.644 1.00 96.88 92 VAL A O 1
ATOM 732 N N . ARG A 1 93 ? 16.761 -25.561 -21.204 1.00 97.50 93 ARG A N 1
ATOM 733 C CA . ARG A 1 93 ? 17.448 -26.584 -21.984 1.00 97.50 93 ARG A CA 1
ATOM 734 C C . ARG A 1 93 ? 18.629 -26.002 -22.759 1.00 97.50 93 ARG A C 1
ATOM 736 O O . ARG A 1 93 ? 18.488 -24.977 -23.431 1.00 97.50 93 ARG A O 1
ATOM 743 N N . LEU A 1 94 ? 19.752 -26.711 -22.720 1.00 97.12 94 LEU A N 1
ATOM 744 C CA . LEU A 1 94 ? 20.863 -26.526 -23.649 1.00 97.12 94 LEU A CA 1
ATOM 745 C C . LEU A 1 94 ? 20.699 -27.459 -24.852 1.00 97.12 94 LEU A C 1
ATOM 747 O O . LEU A 1 94 ? 20.284 -28.615 -24.718 1.00 97.12 94 LEU A O 1
ATOM 751 N N . SER A 1 95 ? 20.997 -26.939 -26.036 1.00 93.50 95 SER A N 1
ATOM 752 C CA . SER A 1 95 ? 20.805 -27.637 -27.309 1.00 93.50 95 SER A CA 1
ATOM 753 C C . SER A 1 95 ? 22.001 -28.503 -27.711 1.00 93.50 95 SER A C 1
ATOM 755 O O . SER A 1 95 ? 21.804 -29.544 -28.338 1.00 93.50 95 SER A O 1
ATOM 757 N N . SER A 1 96 ? 23.219 -28.122 -27.320 1.00 95.69 96 SER A N 1
ATOM 758 C CA . SER A 1 96 ? 24.457 -28.854 -27.609 1.00 95.69 96 SER A CA 1
ATOM 759 C C . SER A 1 96 ? 25.601 -28.430 -26.675 1.00 95.69 96 SER A C 1
ATOM 761 O O . SER A 1 96 ? 25.468 -27.499 -25.877 1.00 95.69 96 SER A O 1
ATOM 763 N N . LEU A 1 97 ? 26.756 -29.093 -26.798 1.00 94.56 97 LEU A N 1
ATOM 764 C CA . LEU A 1 97 ? 27.981 -28.655 -26.125 1.00 94.56 97 LEU A CA 1
ATOM 765 C C . LEU A 1 97 ? 28.501 -27.313 -26.677 1.00 94.56 97 LEU A C 1
ATOM 767 O O . LEU A 1 97 ? 29.060 -26.521 -25.927 1.00 94.56 97 LEU A O 1
ATOM 771 N N . GLU A 1 98 ? 28.284 -27.037 -27.964 1.00 95.50 98 GLU A N 1
ATOM 772 C CA . GLU A 1 98 ? 28.631 -25.750 -28.581 1.00 95.50 98 GLU A CA 1
ATOM 773 C C . GLU A 1 98 ? 27.784 -24.609 -27.997 1.00 95.50 98 GLU A C 1
ATOM 775 O O . GLU A 1 98 ? 28.320 -23.558 -27.655 1.00 95.50 98 GLU A O 1
ATOM 780 N N . ASP A 1 99 ? 26.487 -24.852 -27.773 1.00 96.00 99 ASP A N 1
ATOM 781 C CA . ASP A 1 99 ? 25.588 -23.919 -27.082 1.00 96.00 99 ASP A CA 1
ATOM 782 C C . ASP A 1 99 ? 26.118 -23.587 -25.679 1.00 96.00 99 ASP A C 1
ATOM 784 O O . ASP A 1 99 ? 26.317 -22.417 -25.355 1.00 96.00 99 ASP A O 1
ATOM 788 N N . PHE A 1 100 ? 26.487 -24.606 -24.892 1.00 96.12 100 PHE A N 1
ATOM 789 C CA . PHE A 1 100 ? 27.130 -24.412 -23.587 1.00 96.12 100 PHE A CA 1
ATOM 790 C C . PHE A 1 100 ? 28.406 -23.553 -23.664 1.00 96.12 100 PHE A C 1
ATOM 792 O O . PHE A 1 100 ? 28.580 -22.628 -22.870 1.00 96.12 100 PHE A O 1
ATOM 799 N N . GLN A 1 101 ? 29.296 -23.845 -24.615 1.00 93.75 101 GLN A N 1
ATOM 800 C CA . GLN A 1 101 ? 30.565 -23.128 -24.780 1.00 93.75 101 GLN A CA 1
ATOM 801 C C . GLN A 1 101 ? 30.373 -21.677 -25.247 1.00 93.75 101 GLN A C 1
ATOM 803 O O . GLN A 1 101 ? 31.219 -20.829 -24.959 1.00 93.75 101 GLN A O 1
ATOM 808 N N . SER A 1 102 ? 29.267 -21.391 -25.938 1.00 94.56 102 SER A N 1
ATOM 809 C CA . SER A 1 102 ? 28.924 -20.063 -26.458 1.00 94.56 102 SER A CA 1
ATOM 810 C C . SER A 1 102 ? 28.279 -19.125 -25.430 1.00 94.56 102 SER A C 1
ATOM 812 O O . SER A 1 102 ? 28.160 -17.926 -25.693 1.00 94.56 102 SER A O 1
ATOM 814 N N . LEU A 1 103 ? 27.876 -19.639 -24.260 1.00 95.19 103 LEU A N 1
ATOM 815 C CA . LEU A 1 103 ? 27.165 -18.853 -23.252 1.00 95.19 103 LEU A CA 1
ATOM 816 C C . LEU A 1 103 ? 27.993 -17.643 -22.782 1.00 95.19 103 LEU A C 1
ATOM 818 O O . LEU A 1 103 ? 29.160 -17.799 -22.397 1.00 95.19 103 LEU A O 1
ATOM 822 N N . PRO A 1 104 ? 27.400 -16.433 -22.736 1.00 92.81 104 PRO A N 1
ATOM 823 C CA . PRO A 1 104 ? 28.088 -15.273 -22.197 1.00 92.81 104 PRO A CA 1
ATOM 824 C C . PRO A 1 104 ? 28.373 -15.470 -20.709 1.00 92.81 104 PRO A C 1
ATOM 826 O O . PRO A 1 104 ? 27.623 -16.114 -19.975 1.00 92.81 104 PRO A O 1
ATOM 829 N N . ARG A 1 105 ? 29.475 -14.884 -20.243 1.00 91.38 105 ARG A N 1
ATOM 830 C CA . ARG A 1 105 ? 29.837 -14.905 -18.826 1.00 91.38 105 ARG A CA 1
ATOM 831 C C . ARG A 1 105 ? 29.258 -13.696 -18.113 1.00 91.38 105 ARG A C 1
ATOM 833 O O . ARG A 1 105 ? 29.396 -12.564 -18.577 1.00 91.38 105 ARG A O 1
ATOM 840 N N . ASN A 1 106 ? 28.653 -13.924 -16.955 1.00 85.88 106 ASN A N 1
ATOM 841 C CA . ASN A 1 106 ? 28.162 -12.842 -16.113 1.00 85.88 106 ASN A CA 1
ATOM 842 C C . ASN A 1 106 ? 29.303 -12.161 -15.329 1.00 85.88 106 ASN A C 1
ATOM 844 O O . ASN A 1 106 ? 30.477 -12.518 -15.432 1.00 85.88 106 ASN A O 1
ATOM 848 N N . LYS A 1 107 ? 28.959 -11.177 -14.489 1.00 83.56 107 LYS A N 1
ATOM 849 C CA . LYS A 1 107 ? 29.923 -10.411 -13.671 1.00 83.56 107 LYS A CA 1
ATOM 850 C C . LYS A 1 107 ? 30.793 -11.254 -12.721 1.00 83.56 107 LYS A C 1
ATOM 852 O O . LYS A 1 107 ? 31.795 -10.748 -12.227 1.00 83.56 107 LYS A O 1
ATOM 857 N N . TRP A 1 108 ? 30.407 -12.501 -12.447 1.00 79.25 108 TRP A N 1
ATOM 858 C CA . TRP A 1 108 ? 31.146 -13.462 -11.618 1.00 79.25 108 TRP A CA 1
ATOM 859 C C . TRP A 1 108 ? 31.910 -14.496 -12.454 1.00 79.25 108 TRP A C 1
ATOM 861 O O . TRP A 1 108 ? 32.404 -15.480 -11.910 1.00 79.25 108 TRP A O 1
ATOM 871 N N . GLN A 1 109 ? 32.008 -14.277 -13.769 1.00 87.00 109 GLN A N 1
ATOM 872 C CA . GLN A 1 109 ? 32.633 -15.172 -14.744 1.00 87.00 109 GLN A CA 1
ATOM 873 C C . GLN A 1 109 ? 31.952 -16.543 -14.884 1.00 87.00 109 GLN A C 1
ATOM 875 O O . GLN A 1 109 ? 32.543 -17.464 -15.450 1.00 87.00 109 GLN A O 1
ATOM 880 N N . ILE A 1 110 ? 30.707 -16.675 -14.420 1.00 89.25 110 ILE A N 1
ATOM 881 C CA . ILE A 1 110 ? 29.892 -17.883 -14.584 1.00 89.25 110 ILE A CA 1
ATOM 882 C C . ILE A 1 110 ? 29.217 -17.811 -15.963 1.00 89.25 110 ILE A C 1
ATOM 884 O O . ILE A 1 110 ? 28.641 -16.760 -16.268 1.00 89.25 110 ILE A O 1
ATOM 888 N N . PRO A 1 111 ? 29.281 -18.864 -16.799 1.00 91.56 111 PRO A N 1
ATOM 889 C CA . PRO A 1 111 ? 28.467 -18.948 -18.011 1.00 91.56 111 PRO A CA 1
ATOM 890 C C . PRO A 1 111 ? 26.982 -18.822 -17.651 1.00 91.56 111 PRO A C 1
ATOM 892 O O . PRO A 1 111 ? 26.543 -19.439 -16.684 1.00 91.56 111 PRO A O 1
ATOM 895 N N . GLU A 1 112 ? 26.209 -18.023 -18.381 1.00 91.50 112 GLU A N 1
ATOM 896 C CA . GLU A 1 112 ? 24.791 -17.810 -18.082 1.00 91.50 112 GLU A CA 1
ATOM 897 C C . GLU A 1 112 ? 23.967 -17.684 -19.373 1.00 91.50 112 GLU A C 1
ATOM 899 O O . GLU A 1 112 ? 24.314 -16.881 -20.240 1.00 91.50 112 GLU A O 1
ATOM 904 N N . PRO A 1 113 ? 22.866 -18.446 -19.522 1.00 93.25 113 PRO A N 1
ATOM 905 C CA . PRO A 1 113 ? 21.966 -18.292 -20.659 1.00 93.25 113 PRO A CA 1
ATOM 906 C C . PRO A 1 113 ? 21.343 -16.886 -20.707 1.00 93.25 113 PRO A C 1
ATOM 908 O O . PRO A 1 113 ? 20.784 -16.450 -19.694 1.00 93.25 113 PRO A O 1
ATOM 911 N N . PRO A 1 114 ? 21.367 -16.191 -21.861 1.00 90.50 114 PRO A N 1
ATOM 912 C CA . PRO A 1 114 ? 20.733 -14.884 -22.006 1.00 90.50 114 PRO A CA 1
ATOM 913 C C . PRO A 1 114 ? 19.233 -14.914 -21.670 1.00 90.50 114 PRO A C 1
ATOM 915 O O . PRO A 1 114 ? 18.523 -15.894 -21.928 1.00 90.50 114 PRO A O 1
ATOM 918 N N . LEU A 1 115 ? 18.738 -13.827 -21.072 1.00 88.56 115 LEU A N 1
ATOM 919 C CA . LEU A 1 115 ? 17.326 -13.695 -20.687 1.00 88.56 115 LEU A CA 1
ATOM 920 C C . LEU A 1 115 ? 16.411 -13.399 -21.881 1.00 88.56 115 LEU A C 1
ATOM 922 O O . LEU A 1 115 ? 15.230 -13.733 -21.846 1.00 88.56 115 LEU A O 1
ATOM 926 N N . ASP A 1 116 ? 16.950 -12.770 -22.919 1.00 86.62 116 ASP A N 1
ATOM 927 C CA . ASP A 1 116 ? 16.267 -12.403 -24.159 1.00 86.62 116 ASP A CA 1
ATOM 928 C C . ASP A 1 116 ? 16.219 -13.545 -25.185 1.00 86.62 116 ASP A C 1
ATOM 930 O O . ASP A 1 116 ? 15.448 -13.480 -26.143 1.00 86.62 116 ASP A O 1
ATOM 934 N N . GLU A 1 117 ? 16.978 -14.620 -24.967 1.00 85.19 117 GLU A N 1
ATOM 935 C CA . GLU A 1 117 ? 16.963 -15.795 -25.829 1.00 85.19 117 GLU A CA 1
ATOM 936 C C . GLU A 1 117 ? 15.863 -16.791 -25.400 1.00 85.19 117 GLU A C 1
ATOM 938 O O . GLU A 1 117 ? 15.851 -17.274 -24.257 1.00 85.19 117 GLU A O 1
ATOM 943 N N . PRO A 1 118 ? 14.916 -17.147 -26.288 1.00 89.00 118 PRO A N 1
ATOM 944 C CA . PRO A 1 118 ? 13.886 -18.123 -25.967 1.00 89.00 118 PRO A CA 1
ATOM 945 C C . PRO A 1 118 ? 14.504 -19.517 -25.819 1.00 89.00 118 PRO A C 1
ATOM 947 O O . PRO A 1 118 ? 15.116 -20.051 -26.741 1.00 89.00 118 PRO A O 1
ATOM 950 N N . ARG A 1 119 ? 14.302 -20.140 -24.656 1.00 93.12 119 ARG A N 1
ATOM 951 C CA . ARG A 1 119 ? 14.777 -21.495 -24.347 1.00 93.12 119 ARG A CA 1
ATOM 952 C C . ARG A 1 119 ? 13.660 -22.300 -23.696 1.00 93.12 119 ARG A C 1
ATOM 954 O O . ARG A 1 119 ? 12.816 -21.740 -23.000 1.00 93.12 119 ARG A O 1
ATOM 961 N N . LYS A 1 120 ? 13.647 -23.615 -23.924 1.00 94.38 120 LYS A N 1
ATOM 962 C CA . LYS A 1 120 ? 12.632 -24.512 -23.352 1.00 94.38 120 LYS A CA 1
ATOM 963 C C . LYS A 1 120 ? 12.863 -24.692 -21.855 1.00 94.38 120 LYS A C 1
ATOM 965 O O . LYS A 1 120 ? 13.976 -25.034 -21.459 1.00 94.38 120 LYS A O 1
ATOM 970 N N . ASN A 1 121 ? 11.827 -24.483 -21.049 1.00 94.31 121 ASN A N 1
ATOM 971 C CA . ASN A 1 121 ? 11.860 -24.695 -19.606 1.00 94.31 121 ASN A CA 1
ATOM 972 C C . ASN A 1 121 ? 11.488 -26.150 -19.276 1.00 94.31 121 ASN A C 1
ATOM 974 O O . ASN A 1 121 ? 10.538 -26.698 -19.833 1.00 94.31 121 ASN A O 1
ATOM 978 N N . ALA A 1 122 ? 12.207 -26.767 -18.340 1.00 93.38 122 ALA A N 1
ATOM 979 C CA . ALA A 1 122 ? 11.953 -28.134 -17.901 1.00 93.38 122 ALA A CA 1
ATOM 980 C C . ALA A 1 122 ? 10.525 -28.350 -17.367 1.00 93.38 122 ALA A C 1
ATOM 982 O O . ALA A 1 122 ? 9.968 -29.430 -17.553 1.00 93.38 122 ALA A O 1
ATOM 983 N N . LEU A 1 123 ? 9.921 -27.337 -16.730 1.00 88.38 123 LEU A N 1
ATOM 984 C CA . LEU A 1 123 ? 8.555 -27.423 -16.183 1.00 88.38 123 LEU A CA 1
ATOM 985 C C . LEU A 1 123 ? 7.455 -27.393 -17.261 1.00 88.38 123 LEU A C 1
ATOM 987 O O . LEU A 1 123 ? 6.336 -27.854 -17.000 1.00 88.38 123 LEU A O 1
ATOM 991 N N . ASP A 1 124 ? 7.783 -26.883 -18.450 1.00 87.19 124 ASP A N 1
ATOM 992 C CA . ASP A 1 124 ? 6.895 -26.846 -19.618 1.00 87.19 124 ASP A CA 1
ATOM 993 C C . ASP A 1 124 ? 7.041 -28.103 -20.495 1.00 87.19 124 ASP A C 1
ATOM 995 O O . ASP A 1 124 ? 6.186 -28.380 -21.334 1.00 87.19 124 ASP A O 1
ATOM 999 N N . GLU A 1 125 ? 8.121 -28.867 -20.304 1.00 85.56 125 GLU A N 1
ATOM 1000 C CA . GLU A 1 125 ? 8.362 -30.157 -20.953 1.00 85.56 125 GLU A CA 1
ATOM 1001 C C . GLU A 1 125 ? 7.965 -31.317 -20.012 1.00 85.56 125 GLU A C 1
ATOM 1003 O O . GLU A 1 125 ? 6.940 -31.284 -19.328 1.00 85.56 125 GLU A O 1
ATOM 1008 N N . ASP A 1 126 ? 8.761 -32.389 -19.979 1.00 84.62 126 ASP A N 1
ATOM 1009 C CA . ASP A 1 126 ? 8.448 -33.583 -19.203 1.00 84.62 126 ASP A CA 1
ATOM 1010 C C . ASP A 1 126 ? 8.835 -33.502 -17.723 1.00 84.62 126 ASP A C 1
ATOM 1012 O O . ASP A 1 126 ? 8.621 -34.480 -17.004 1.00 84.62 126 ASP A O 1
ATOM 1016 N N . GLY A 1 127 ? 9.370 -32.373 -17.263 1.00 89.50 127 GLY A N 1
ATOM 1017 C CA . GLY A 1 127 ? 10.038 -32.275 -15.973 1.00 89.50 127 GLY A CA 1
ATOM 1018 C C . GLY A 1 127 ? 11.480 -32.786 -16.018 1.00 89.50 127 GLY A C 1
ATOM 1019 O O . GLY A 1 127 ? 12.044 -33.074 -17.077 1.00 89.50 127 GLY A O 1
ATOM 1020 N N . LEU A 1 128 ? 12.086 -32.858 -14.837 1.00 95.69 128 LEU A N 1
ATOM 1021 C CA . LEU A 1 128 ? 13.445 -33.349 -14.627 1.00 95.69 128 LEU A CA 1
ATOM 1022 C C . LEU A 1 128 ? 13.383 -34.723 -13.965 1.00 95.69 128 LEU A C 1
ATOM 1024 O O . LEU A 1 128 ? 12.473 -34.982 -13.184 1.00 95.69 128 LEU A O 1
ATOM 1028 N N . ASP A 1 129 ? 14.376 -35.563 -14.244 1.00 96.38 129 ASP A N 1
ATOM 1029 C CA . ASP A 1 129 ? 14.584 -36.826 -13.528 1.00 96.38 129 ASP A CA 1
ATOM 1030 C C . ASP A 1 129 ? 15.615 -36.646 -12.404 1.00 96.38 129 ASP A C 1
ATOM 1032 O O . ASP A 1 129 ? 15.558 -37.322 -11.381 1.00 96.38 129 ASP A O 1
ATOM 1036 N N . LEU A 1 130 ? 16.568 -35.727 -12.597 1.00 97.81 130 LEU A N 1
ATOM 1037 C CA . LEU A 1 130 ? 17.674 -35.469 -11.682 1.00 97.81 130 LEU A CA 1
ATOM 1038 C C . LEU A 1 130 ? 18.001 -33.971 -11.630 1.00 97.81 130 LEU A C 1
ATOM 1040 O O . LEU A 1 130 ? 18.113 -33.318 -12.671 1.00 97.81 130 LEU A O 1
ATOM 1044 N N . ILE A 1 131 ? 18.201 -33.437 -10.424 1.00 98.12 131 ILE A N 1
ATOM 1045 C CA . ILE A 1 131 ? 18.670 -32.071 -10.176 1.00 98.12 131 ILE A CA 1
ATOM 1046 C C . ILE A 1 131 ? 19.981 -32.123 -9.390 1.00 98.12 131 ILE A C 1
ATOM 1048 O O . ILE A 1 131 ? 20.011 -32.559 -8.238 1.00 98.12 131 ILE A O 1
ATOM 1052 N N . ILE A 1 132 ? 21.053 -31.626 -10.004 1.00 98.25 132 ILE A N 1
ATOM 1053 C CA . ILE A 1 132 ? 22.366 -31.472 -9.383 1.00 98.25 132 ILE A CA 1
ATOM 1054 C C . ILE A 1 132 ? 22.481 -30.051 -8.826 1.00 98.25 132 ILE A C 1
ATOM 1056 O O . ILE A 1 132 ? 22.396 -29.076 -9.578 1.00 98.25 132 ILE A O 1
ATOM 1060 N N . VAL A 1 133 ? 22.680 -29.921 -7.512 1.00 96.31 133 VAL A N 1
ATOM 1061 C CA . VAL A 1 133 ? 22.622 -28.633 -6.801 1.00 96.31 133 VAL A CA 1
ATOM 1062 C C . VAL A 1 133 ? 23.945 -28.234 -6.133 1.00 96.31 133 VAL A C 1
ATOM 1064 O O . VAL A 1 133 ? 24.647 -29.092 -5.596 1.00 96.31 133 VAL A O 1
ATOM 1067 N N . PRO A 1 134 ? 24.272 -26.928 -6.089 1.00 94.62 134 PRO A N 1
ATOM 1068 C CA . PRO A 1 134 ? 25.430 -26.406 -5.380 1.00 94.62 134 PRO A CA 1
ATOM 1069 C C . PRO A 1 134 ? 25.076 -25.976 -3.949 1.00 94.62 134 PRO A C 1
ATOM 1071 O O . PRO A 1 134 ? 23.927 -25.640 -3.619 1.00 94.62 134 PRO A O 1
ATOM 1074 N N . GLY A 1 135 ? 26.095 -25.881 -3.099 1.00 93.88 135 GLY A N 1
ATOM 1075 C CA . GLY A 1 135 ? 26.013 -25.325 -1.748 1.00 93.88 135 GLY A CA 1
ATOM 1076 C C . GLY A 1 135 ? 27.275 -24.549 -1.388 1.00 93.88 135 GLY A C 1
ATOM 1077 O O . GLY A 1 135 ? 28.304 -24.709 -2.020 1.00 93.88 135 GLY A O 1
ATOM 1078 N N . LEU A 1 136 ? 27.188 -23.690 -0.374 1.00 94.00 136 LEU A N 1
ATOM 1079 C CA . LEU A 1 136 ? 28.337 -23.019 0.247 1.00 94.00 136 LEU A CA 1
ATOM 1080 C C . LEU A 1 136 ? 28.924 -23.843 1.390 1.00 94.00 136 LEU A C 1
ATOM 1082 O O . LEU A 1 136 ? 30.120 -23.765 1.642 1.00 94.00 136 LEU A O 1
ATOM 1086 N N . ALA A 1 137 ? 28.065 -24.583 2.086 1.00 95.38 137 ALA A N 1
ATOM 1087 C CA . ALA A 1 137 ? 28.437 -25.535 3.115 1.00 95.38 137 ALA A CA 1
ATOM 1088 C C . ALA A 1 137 ? 27.391 -26.642 3.205 1.00 95.38 137 ALA A C 1
ATOM 1090 O O . ALA A 1 137 ? 26.231 -26.431 2.829 1.00 95.38 137 ALA A O 1
ATOM 1091 N N . PHE A 1 138 ? 27.806 -27.773 3.753 1.00 95.75 138 PHE A N 1
ATOM 1092 C CA . PHE A 1 138 ? 26.971 -28.913 4.077 1.00 95.75 138 PHE A CA 1
ATOM 1093 C C . PHE A 1 138 ? 27.314 -29.411 5.477 1.00 95.75 138 PHE A C 1
ATOM 1095 O O . PHE A 1 138 ? 28.474 -29.323 5.867 1.00 95.75 138 PHE A O 1
ATOM 1102 N N . ASP A 1 139 ? 26.348 -29.922 6.235 1.00 93.50 139 ASP A N 1
ATOM 1103 C CA . ASP A 1 139 ? 26.668 -30.695 7.445 1.00 93.50 139 ASP A CA 1
ATOM 1104 C C . ASP A 1 139 ? 26.798 -32.192 7.130 1.00 93.50 139 ASP A C 1
ATOM 1106 O O . ASP A 1 139 ? 26.514 -32.645 6.018 1.00 93.50 139 ASP A O 1
ATOM 1110 N N . LYS A 1 140 ? 27.241 -32.973 8.122 1.00 88.88 140 LYS A N 1
ATOM 1111 C CA . LYS A 1 140 ? 27.401 -34.435 8.017 1.00 88.88 140 LYS A CA 1
ATOM 1112 C C . LYS A 1 140 ? 26.096 -35.183 7.748 1.00 88.88 140 LYS A C 1
ATOM 1114 O O . LYS A 1 140 ? 26.143 -36.297 7.236 1.00 88.88 140 LYS A O 1
ATOM 1119 N N . GLU A 1 141 ? 24.954 -34.581 8.068 1.00 87.19 141 GLU A N 1
ATOM 1120 C CA . GLU A 1 141 ? 23.644 -35.148 7.751 1.00 87.19 141 GLU A CA 1
ATOM 1121 C C . GLU A 1 141 ? 23.250 -34.892 6.293 1.00 87.19 141 GLU A C 1
ATOM 1123 O O . GLU A 1 141 ? 22.335 -35.545 5.803 1.00 87.19 141 GLU A O 1
ATOM 1128 N N . GLY A 1 142 ? 23.922 -33.983 5.583 1.00 90.00 142 GLY A N 1
ATOM 1129 C CA . GLY A 1 142 ? 23.647 -33.644 4.187 1.00 90.00 142 GLY A CA 1
ATOM 1130 C C . GLY A 1 142 ? 22.787 -32.394 4.000 1.00 90.00 142 GLY A C 1
ATOM 1131 O O . GLY A 1 142 ? 22.425 -32.076 2.866 1.00 90.00 142 GLY A O 1
ATOM 1132 N N . TRP A 1 143 ? 22.465 -31.652 5.067 1.00 93.38 143 TRP A N 1
ATOM 1133 C CA . TRP A 1 143 ? 21.797 -30.356 4.926 1.00 93.38 143 TRP A CA 1
ATOM 1134 C C . TRP A 1 143 ? 22.701 -29.360 4.227 1.00 93.38 143 TRP A C 1
ATOM 1136 O O . TRP A 1 143 ? 23.920 -29.440 4.320 1.00 93.38 143 TRP A O 1
ATOM 1146 N N . ARG A 1 144 ? 22.099 -28.394 3.533 1.00 94.06 144 ARG A N 1
ATOM 1147 C CA . ARG A 1 144 ? 22.809 -27.491 2.628 1.00 94.06 144 ARG A CA 1
ATOM 1148 C C . ARG A 1 144 ? 22.596 -26.031 2.999 1.00 94.06 144 ARG A C 1
ATOM 1150 O O . ARG A 1 144 ? 21.474 -25.536 3.016 1.00 94.06 144 ARG A O 1
ATOM 1157 N N . LEU A 1 145 ? 23.685 -25.280 3.135 1.00 94.19 145 LEU A N 1
ATOM 1158 C CA . LEU A 1 145 ? 23.665 -23.821 3.209 1.00 94.19 145 LEU A CA 1
ATOM 1159 C C . LEU A 1 145 ? 23.900 -23.230 1.815 1.00 94.19 145 LEU A C 1
ATOM 1161 O O . LEU A 1 145 ? 24.998 -23.308 1.277 1.00 94.19 145 LEU A O 1
ATOM 1165 N N . GLY A 1 146 ? 22.887 -22.611 1.208 1.00 90.88 146 GLY A N 1
ATOM 1166 C CA . GLY A 1 146 ? 23.033 -21.919 -0.083 1.00 90.88 146 GLY A CA 1
ATOM 1167 C C . GLY A 1 146 ? 23.610 -20.495 0.008 1.00 90.88 146 GLY A C 1
ATOM 1168 O O . GLY A 1 146 ? 23.800 -19.934 1.090 1.00 90.88 146 GLY A O 1
ATOM 1169 N N . HIS A 1 147 ? 23.776 -19.839 -1.150 1.00 86.81 147 HIS A N 1
ATOM 1170 C CA . HIS A 1 147 ? 24.293 -18.459 -1.275 1.00 86.81 147 HIS A CA 1
ATOM 1171 C C . HIS A 1 147 ? 23.386 -17.359 -0.698 1.00 86.81 147 HIS A C 1
ATOM 1173 O O . HIS A 1 147 ? 23.801 -16.201 -0.632 1.00 86.81 147 HIS A O 1
ATOM 1179 N N . GLY A 1 148 ? 22.187 -17.715 -0.225 1.00 82.81 148 GLY A N 1
ATOM 1180 C CA . GLY A 1 148 ? 21.269 -16.811 0.477 1.00 82.81 148 GLY A CA 1
ATOM 1181 C C . GLY A 1 148 ? 20.168 -16.209 -0.389 1.00 82.81 148 GLY A C 1
ATOM 1182 O O . GLY A 1 148 ? 19.424 -15.368 0.092 1.00 82.81 148 GLY A O 1
ATOM 1183 N N . LYS A 1 149 ? 20.045 -16.640 -1.651 1.00 83.69 149 LYS A N 1
ATOM 1184 C CA . LYS A 1 149 ? 18.929 -16.255 -2.526 1.00 83.69 149 LYS A CA 1
ATOM 1185 C C . LYS A 1 149 ? 17.758 -17.233 -2.501 1.00 83.69 149 LYS A C 1
ATOM 1187 O O . LYS A 1 149 ? 16.695 -16.854 -2.967 1.00 83.69 149 LYS A O 1
ATOM 1192 N N . GLY A 1 150 ? 17.925 -18.449 -1.972 1.00 86.19 150 GLY A N 1
ATOM 1193 C CA . GLY A 1 150 ? 16.857 -19.458 -1.865 1.00 86.19 150 GLY A CA 1
ATOM 1194 C C . GLY A 1 150 ? 16.320 -19.968 -3.208 1.00 86.19 150 GLY A C 1
ATOM 1195 O O . GLY A 1 150 ? 15.165 -20.367 -3.286 1.00 86.19 150 GLY A O 1
ATOM 1196 N N . TYR A 1 151 ? 17.111 -19.886 -4.289 1.00 90.81 151 TYR A N 1
ATOM 1197 C CA . TYR A 1 151 ? 16.651 -20.278 -5.626 1.00 90.81 151 TYR A CA 1
ATOM 1198 C C . TYR A 1 151 ? 16.278 -21.758 -5.704 1.00 90.81 151 TYR A C 1
ATOM 1200 O O . TYR A 1 151 ? 15.191 -22.072 -6.173 1.00 90.81 151 TYR A O 1
ATOM 1208 N N . TYR A 1 152 ? 17.151 -22.649 -5.226 1.00 93.06 152 TYR A N 1
ATOM 1209 C CA . TYR A 1 152 ? 16.904 -24.091 -5.257 1.00 93.06 152 TYR A CA 1
ATOM 1210 C C . TYR A 1 152 ? 15.738 -24.491 -4.358 1.00 93.06 152 TYR A C 1
ATOM 1212 O O . TYR A 1 152 ? 14.869 -25.214 -4.819 1.00 93.06 152 TYR A O 1
ATOM 1220 N N . ASP A 1 153 ? 15.648 -23.935 -3.148 1.00 90.00 153 ASP A N 1
ATOM 1221 C CA . ASP A 1 153 ? 14.570 -24.260 -2.204 1.00 90.00 153 ASP A CA 1
ATOM 1222 C C . ASP A 1 153 ? 13.197 -23.847 -2.779 1.00 90.00 153 ASP A C 1
ATOM 1224 O O . ASP A 1 153 ? 12.240 -24.620 -2.764 1.00 90.00 153 ASP A O 1
ATOM 1228 N N . ARG A 1 154 ? 13.113 -22.670 -3.428 1.00 90.81 154 ARG A N 1
ATOM 1229 C CA . ARG A 1 154 ? 11.908 -22.255 -4.174 1.00 90.81 154 ARG A CA 1
ATOM 1230 C C . ARG A 1 154 ? 11.656 -23.088 -5.428 1.00 90.81 154 ARG A C 1
ATOM 1232 O O . ARG A 1 154 ? 10.501 -23.312 -5.780 1.00 90.81 154 ARG A O 1
ATOM 1239 N N . TYR A 1 155 ? 12.702 -23.497 -6.141 1.00 93.31 155 TYR A N 1
ATOM 1240 C CA . TYR A 1 155 ? 12.554 -24.316 -7.342 1.00 93.31 155 TYR A CA 1
ATOM 1241 C C . TYR A 1 155 ? 12.041 -25.717 -6.996 1.00 93.31 155 TYR A C 1
ATOM 1243 O O . TYR A 1 155 ? 11.128 -26.199 -7.657 1.00 93.31 155 TYR A O 1
ATOM 1251 N N . PHE A 1 156 ? 12.538 -26.329 -5.921 1.00 92.62 156 PHE A N 1
ATOM 1252 C CA . PHE A 1 156 ? 12.033 -27.608 -5.432 1.00 92.62 156 PHE A CA 1
ATOM 1253 C C . PHE A 1 156 ? 10.561 -27.527 -5.022 1.00 92.62 156 PHE A C 1
ATOM 1255 O O . PHE A 1 156 ? 9.789 -28.402 -5.400 1.00 92.62 156 PHE A O 1
ATOM 1262 N N . ALA A 1 157 ? 10.135 -26.443 -4.363 1.00 89.06 157 ALA A N 1
ATOM 1263 C CA . ALA A 1 157 ? 8.719 -26.218 -4.068 1.00 89.06 157 ALA A CA 1
ATOM 1264 C C . ALA A 1 157 ? 7.850 -26.166 -5.344 1.00 89.06 157 ALA A C 1
ATOM 1266 O O . ALA A 1 157 ? 6.803 -26.809 -5.397 1.00 89.06 157 ALA A O 1
ATOM 1267 N N . LYS A 1 158 ? 8.309 -25.482 -6.407 1.00 90.44 158 LYS A N 1
ATOM 1268 C CA . LYS A 1 158 ? 7.614 -25.457 -7.713 1.00 90.44 158 LYS A CA 1
ATOM 1269 C C . LYS A 1 158 ? 7.554 -26.838 -8.369 1.00 90.44 158 LYS A C 1
ATOM 1271 O O . LYS A 1 158 ? 6.539 -27.201 -8.959 1.00 90.44 158 LYS A O 1
ATOM 1276 N N . VAL A 1 159 ? 8.640 -27.606 -8.288 1.00 91.12 159 VAL A N 1
ATOM 1277 C CA . VAL A 1 159 ? 8.694 -28.982 -8.801 1.00 91.12 159 VAL A CA 1
ATOM 1278 C C . VAL A 1 159 ? 7.722 -29.878 -8.033 1.00 91.12 159 VAL A C 1
ATOM 1280 O O . VAL A 1 159 ? 7.003 -30.651 -8.662 1.00 91.12 159 VAL A O 1
ATOM 1283 N N . ALA A 1 160 ? 7.642 -29.736 -6.708 1.00 88.75 160 ALA A N 1
ATOM 1284 C CA . ALA A 1 160 ? 6.719 -30.494 -5.870 1.00 88.75 160 ALA A CA 1
ATOM 1285 C C . ALA A 1 160 ? 5.252 -30.183 -6.183 1.00 88.75 160 ALA A C 1
ATOM 1287 O O . ALA A 1 160 ? 4.454 -31.099 -6.370 1.00 88.75 160 ALA A O 1
ATOM 1288 N N . GLU A 1 161 ? 4.913 -28.906 -6.347 1.00 88.44 161 GLU A N 1
ATOM 1289 C CA . GLU A 1 161 ? 3.577 -28.478 -6.767 1.00 88.44 161 GLU A CA 1
ATOM 1290 C C . GLU A 1 161 ? 3.211 -29.042 -8.151 1.00 88.44 161 GLU A C 1
ATOM 1292 O O . GLU A 1 161 ? 2.135 -29.610 -8.346 1.00 88.44 161 GLU A O 1
ATOM 1297 N N . ARG A 1 162 ? 4.131 -28.964 -9.121 1.00 85.88 162 ARG A N 1
ATOM 1298 C CA . ARG A 1 162 ? 3.910 -29.499 -10.473 1.00 85.88 162 ARG A CA 1
ATOM 1299 C C . ARG A 1 162 ? 3.788 -31.025 -10.485 1.00 85.88 162 ARG A C 1
ATOM 1301 O O . ARG A 1 162 ? 2.980 -31.563 -11.244 1.00 85.88 162 ARG A O 1
ATOM 1308 N N . SER A 1 163 ? 4.574 -31.716 -9.663 1.00 86.06 163 SER A N 1
ATOM 1309 C CA . SER A 1 163 ? 4.516 -33.167 -9.461 1.00 86.06 163 SER A CA 1
ATOM 1310 C C . SER A 1 163 ? 3.157 -33.577 -8.889 1.00 86.06 163 SER A C 1
ATOM 1312 O O . SER A 1 163 ? 2.493 -34.425 -9.485 1.00 86.06 163 SER A O 1
ATOM 1314 N N . ALA A 1 164 ? 2.669 -32.880 -7.856 1.00 84.75 164 ALA A N 1
ATOM 1315 C CA . ALA A 1 164 ? 1.346 -33.118 -7.276 1.00 84.75 164 ALA A CA 1
ATOM 1316 C C . ALA A 1 164 ? 0.204 -32.919 -8.292 1.00 84.75 164 ALA A C 1
ATOM 1318 O O . ALA A 1 164 ? -0.760 -33.680 -8.294 1.00 84.75 164 ALA A O 1
ATOM 1319 N N . LEU A 1 165 ? 0.324 -31.937 -9.192 1.00 83.69 165 LEU A N 1
ATOM 1320 C CA . LEU A 1 165 ? -0.687 -31.661 -10.221 1.00 83.69 165 LEU A CA 1
ATOM 1321 C C . LEU A 1 165 ? -0.652 -32.638 -11.406 1.00 83.69 165 LEU A C 1
ATOM 1323 O O . LEU A 1 165 ? -1.683 -32.889 -12.024 1.00 83.69 165 LEU A O 1
ATOM 1327 N N . SER A 1 166 ? 0.529 -33.139 -11.770 1.00 82.25 166 SER A N 1
ATOM 1328 C CA . SER A 1 166 ? 0.723 -33.981 -12.963 1.00 82.25 166 SER A CA 1
ATOM 1329 C C . SER A 1 166 ? 0.797 -35.479 -12.667 1.00 82.25 166 SER A C 1
ATOM 1331 O O . SER A 1 166 ? 0.765 -36.278 -13.601 1.00 82.25 166 SER A O 1
ATOM 1333 N N . GLY A 1 167 ? 0.934 -35.868 -11.396 1.00 82.00 167 GLY A N 1
ATOM 1334 C CA . GLY A 1 167 ? 1.158 -37.253 -10.975 1.00 82.00 167 GLY A CA 1
ATOM 1335 C C . GLY A 1 167 ? 2.550 -37.799 -11.319 1.00 82.00 167 GLY A C 1
ATOM 1336 O O . GLY A 1 167 ? 2.792 -38.993 -11.152 1.00 82.00 167 GLY A O 1
ATOM 1337 N N . LYS A 1 168 ? 3.474 -36.966 -11.820 1.00 82.00 168 LYS A N 1
ATOM 1338 C CA . LYS A 1 168 ? 4.856 -37.379 -12.110 1.00 82.00 168 LYS A CA 1
ATOM 1339 C C . LYS A 1 168 ? 5.662 -37.485 -10.821 1.00 82.00 168 LYS A C 1
ATOM 1341 O O . LYS A 1 168 ? 5.509 -36.646 -9.943 1.00 82.00 168 LYS A O 1
ATOM 1346 N N . ALA A 1 169 ? 6.548 -38.476 -10.733 1.00 87.44 169 ALA A N 1
ATOM 1347 C CA . ALA A 1 169 ? 7.467 -38.617 -9.605 1.00 87.44 169 ALA A CA 1
ATOM 1348 C C . ALA A 1 169 ? 8.384 -37.388 -9.463 1.00 87.44 169 ALA A C 1
ATOM 1350 O O . ALA A 1 169 ? 8.719 -36.735 -10.454 1.00 87.44 169 ALA A O 1
ATOM 1351 N N . LEU A 1 170 ? 8.787 -37.080 -8.228 1.00 93.31 170 LEU A N 1
ATOM 1352 C CA . LEU A 1 170 ? 9.769 -36.031 -7.964 1.00 93.31 170 LEU A CA 1
ATOM 1353 C C . LEU A 1 170 ? 11.141 -36.422 -8.541 1.00 93.31 170 LEU A C 1
ATOM 1355 O O . LEU A 1 170 ? 11.523 -37.591 -8.436 1.00 93.31 170 LEU A O 1
ATOM 1359 N N . PRO A 1 171 ? 11.902 -35.468 -9.112 1.00 95.56 171 PRO A N 1
ATOM 1360 C CA . PRO A 1 171 ? 13.275 -35.721 -9.518 1.00 95.56 171 PRO A CA 1
ATOM 1361 C C . PRO A 1 171 ? 14.142 -36.071 -8.317 1.00 95.56 171 PRO A C 1
ATOM 1363 O O . PRO A 1 171 ? 13.976 -35.511 -7.230 1.00 95.56 171 PRO A O 1
ATOM 1366 N N . THR A 1 172 ? 15.149 -36.904 -8.554 1.00 97.06 172 THR A N 1
ATOM 1367 C CA . THR A 1 172 ? 16.212 -37.109 -7.578 1.00 97.06 172 THR A CA 1
ATOM 1368 C C . THR A 1 172 ? 17.009 -35.821 -7.382 1.00 97.06 172 THR A C 1
ATOM 1370 O O . THR A 1 172 ? 17.284 -35.108 -8.349 1.00 97.06 172 THR A O 1
ATOM 1373 N N . THR A 1 173 ? 17.416 -35.513 -6.150 1.00 97.62 173 THR A N 1
ATOM 1374 C CA . THR A 1 173 ? 18.274 -34.353 -5.855 1.00 97.62 173 THR A CA 1
ATOM 1375 C C . THR A 1 173 ? 19.648 -34.797 -5.356 1.00 97.62 173 THR A C 1
ATOM 1377 O O . THR A 1 173 ? 19.765 -35.550 -4.390 1.00 97.62 173 THR A O 1
ATOM 1380 N N . ILE A 1 174 ? 20.708 -34.332 -6.022 1.00 98.00 174 ILE A N 1
ATOM 1381 C CA . ILE A 1 174 ? 22.097 -34.657 -5.671 1.00 98.00 174 ILE A CA 1
ATOM 1382 C C . ILE A 1 174 ? 22.877 -33.362 -5.469 1.00 98.00 174 ILE A C 1
ATOM 1384 O O . ILE A 1 174 ? 22.955 -32.525 -6.365 1.00 98.00 174 ILE A O 1
ATOM 1388 N N . ALA A 1 175 ? 23.485 -33.192 -4.303 1.00 97.31 175 ALA A N 1
ATOM 1389 C CA . ALA A 1 175 ? 24.433 -32.122 -4.046 1.00 97.31 175 ALA A CA 1
ATOM 1390 C C . ALA A 1 175 ? 25.874 -32.585 -4.267 1.00 97.31 175 ALA A C 1
ATOM 1392 O O . ALA A 1 175 ? 26.235 -33.710 -3.921 1.00 97.31 175 ALA A O 1
ATOM 1393 N N . LEU A 1 176 ? 26.703 -31.693 -4.808 1.00 97.25 176 LEU A N 1
ATOM 1394 C CA . LEU A 1 176 ? 28.141 -31.910 -4.969 1.00 97.25 176 LEU A CA 1
ATOM 1395 C C . LEU A 1 176 ? 28.899 -30.992 -4.014 1.00 97.25 176 LEU A C 1
ATOM 1397 O O . LEU A 1 176 ? 28.579 -29.803 -3.922 1.00 97.25 176 LEU A O 1
ATOM 1401 N N . ALA A 1 177 ? 29.904 -31.529 -3.325 1.00 96.25 177 ALA A N 1
ATOM 1402 C CA . ALA A 1 177 ? 30.680 -30.759 -2.364 1.00 96.25 177 ALA A CA 1
ATOM 1403 C C . ALA A 1 177 ? 32.171 -31.103 -2.383 1.00 96.25 177 ALA A C 1
ATOM 1405 O O . ALA A 1 177 ? 32.570 -32.268 -2.451 1.00 96.25 177 ALA A O 1
ATOM 1406 N N . LEU A 1 178 ? 32.988 -30.061 -2.247 1.00 95.50 178 LEU A N 1
ATOM 1407 C CA . LEU A 1 178 ? 34.375 -30.158 -1.808 1.00 95.50 178 LEU A CA 1
ATOM 1408 C C . LEU A 1 178 ? 34.411 -30.545 -0.325 1.00 95.50 178 LEU A C 1
ATOM 1410 O O . LEU A 1 178 ? 33.534 -30.168 0.453 1.00 95.50 178 LEU A O 1
ATOM 1414 N N . SER A 1 179 ? 35.472 -31.217 0.100 1.00 93.75 179 SER A N 1
ATOM 1415 C CA . SER A 1 179 ? 35.687 -31.624 1.494 1.00 93.75 179 SER A CA 1
ATOM 1416 C C . SER A 1 179 ? 35.697 -30.414 2.431 1.00 93.75 179 SER A C 1
ATOM 1418 O O . SER A 1 179 ? 35.133 -30.462 3.518 1.00 93.75 179 SER A O 1
ATOM 1420 N N . ALA A 1 180 ? 36.241 -29.285 1.968 1.00 93.12 180 ALA A N 1
ATOM 1421 C CA . ALA A 1 180 ? 36.247 -28.014 2.693 1.00 93.12 180 ALA A CA 1
ATOM 1422 C C . ALA A 1 180 ? 34.862 -27.355 2.843 1.00 93.12 180 ALA A C 1
ATOM 1424 O O . ALA A 1 180 ? 34.742 -26.370 3.566 1.00 93.12 180 ALA A O 1
ATOM 1425 N N . GLN A 1 181 ? 33.829 -27.852 2.154 1.00 95.38 181 GLN A N 1
ATOM 1426 C CA . GLN A 1 181 ? 32.442 -27.408 2.324 1.00 95.38 181 GLN A CA 1
ATOM 1427 C C . GLN A 1 181 ? 31.703 -28.222 3.394 1.00 95.38 181 GLN A C 1
ATOM 1429 O O . GLN A 1 181 ? 30.582 -27.854 3.734 1.00 95.38 181 GLN A O 1
ATOM 1434 N N . ILE A 1 182 ? 32.293 -29.300 3.922 1.00 95.06 182 ILE A N 1
ATOM 1435 C CA . ILE A 1 182 ? 31.672 -30.144 4.946 1.00 95.06 182 ILE A CA 1
ATOM 1436 C C . ILE A 1 182 ? 31.992 -29.593 6.337 1.00 95.06 182 ILE A C 1
ATOM 1438 O O . ILE A 1 182 ? 33.153 -29.458 6.716 1.00 95.06 182 ILE A O 1
ATOM 1442 N N . MET A 1 183 ? 30.948 -29.279 7.094 1.00 92.38 183 MET A N 1
ATOM 1443 C CA . MET A 1 183 ? 31.012 -28.770 8.457 1.00 92.38 183 MET A CA 1
ATOM 1444 C C . MET A 1 183 ? 30.882 -29.919 9.455 1.00 92.38 183 MET A C 1
ATOM 1446 O O . MET A 1 183 ? 30.053 -30.815 9.283 1.00 92.38 183 MET A O 1
ATOM 1450 N N . ASP A 1 184 ? 31.671 -29.864 10.528 1.00 86.38 184 ASP A N 1
ATOM 1451 C CA . ASP A 1 184 ? 31.524 -30.790 11.654 1.00 86.38 184 ASP A CA 1
ATOM 1452 C C . ASP A 1 184 ? 30.261 -30.511 12.474 1.00 86.38 184 ASP A C 1
ATOM 1454 O O . ASP A 1 184 ? 29.626 -31.452 12.947 1.00 86.38 184 ASP A O 1
ATOM 1458 N N . GLU A 1 185 ? 29.894 -29.234 12.603 1.00 87.50 185 GLU A N 1
ATOM 1459 C CA . GLU A 1 185 ? 28.716 -28.786 13.342 1.00 87.50 185 GLU A CA 1
ATOM 1460 C C . GLU A 1 185 ? 27.456 -28.781 12.459 1.00 87.50 185 GLU A C 1
ATOM 1462 O O . GLU A 1 185 ? 27.541 -28.420 11.276 1.00 87.50 185 GLU A O 1
ATOM 1467 N N . PRO A 1 186 ? 26.271 -29.098 13.021 1.00 90.44 186 PRO A N 1
ATOM 1468 C CA . PRO A 1 186 ? 25.007 -29.005 12.303 1.00 90.44 186 PRO A CA 1
ATOM 1469 C C . PRO A 1 186 ? 24.767 -27.604 11.752 1.00 90.44 186 PRO A C 1
ATOM 1471 O O . PRO A 1 186 ? 24.954 -26.592 12.441 1.00 90.44 186 PRO A O 1
ATOM 1474 N N . LEU A 1 187 ? 24.297 -27.530 10.508 1.00 91.38 187 LEU A N 1
ATOM 1475 C CA . LEU A 1 187 ? 23.934 -26.241 9.942 1.00 91.38 187 LEU A CA 1
ATOM 1476 C C . LEU A 1 187 ? 22.673 -25.702 10.638 1.00 91.38 187 LEU A C 1
ATOM 1478 O O . LEU A 1 187 ? 21.756 -26.471 10.921 1.00 91.38 187 LEU A O 1
ATOM 1482 N N . PRO A 1 188 ? 22.575 -24.383 10.891 1.00 87.88 188 PRO A N 1
ATOM 1483 C CA . PRO A 1 188 ? 21.331 -23.769 11.343 1.00 87.88 188 PRO A CA 1
ATOM 1484 C C . PRO A 1 188 ? 20.249 -23.951 10.270 1.00 87.88 188 PRO A C 1
ATOM 1486 O O . PRO A 1 188 ? 20.485 -23.619 9.106 1.00 87.88 188 PRO A O 1
ATOM 1489 N N . ARG A 1 189 ? 19.075 -24.454 10.666 1.00 85.94 189 ARG A N 1
ATOM 1490 C CA . ARG A 1 189 ? 17.967 -24.846 9.775 1.00 85.94 189 ARG A CA 1
ATOM 1491 C C . ARG A 1 189 ? 16.738 -23.967 9.985 1.00 85.94 189 ARG A C 1
ATOM 1493 O O . ARG A 1 189 ? 16.480 -23.499 11.092 1.00 85.94 189 ARG A O 1
ATOM 1500 N N . GLU A 1 190 ? 15.999 -23.754 8.910 1.00 81.81 190 GLU A N 1
ATOM 1501 C CA . GLU A 1 190 ? 14.663 -23.160 8.879 1.00 81.81 190 GLU A CA 1
ATOM 1502 C C . GLU A 1 190 ? 13.698 -24.156 8.223 1.00 81.81 190 GLU A C 1
ATOM 1504 O O . GLU A 1 190 ? 14.121 -24.975 7.413 1.00 81.81 190 GLU A O 1
ATOM 1509 N N . ASP A 1 191 ? 12.403 -24.058 8.524 1.00 80.00 191 ASP A N 1
ATOM 1510 C CA . ASP A 1 191 ? 11.396 -25.057 8.111 1.00 80.00 191 ASP A CA 1
ATOM 1511 C C . ASP A 1 191 ? 11.218 -25.189 6.587 1.00 80.00 191 ASP A C 1
ATOM 1513 O O . ASP A 1 191 ? 10.639 -26.153 6.098 1.00 80.00 191 ASP A O 1
ATOM 1517 N N . PHE A 1 192 ? 11.700 -24.208 5.822 1.00 79.38 192 PHE A N 1
ATOM 1518 C CA . PHE A 1 192 ? 11.645 -24.195 4.359 1.00 79.38 192 PHE A CA 1
ATOM 1519 C C . PHE A 1 192 ? 12.965 -24.602 3.689 1.00 79.38 192 PHE A C 1
ATOM 1521 O O . PHE A 1 192 ? 13.025 -24.625 2.456 1.00 79.38 192 PHE A O 1
ATOM 1528 N N . ASP A 1 193 ? 14.034 -24.860 4.451 1.00 84.62 193 ASP A N 1
ATOM 1529 C CA . ASP A 1 193 ? 15.252 -25.420 3.869 1.00 84.62 193 ASP A CA 1
ATOM 1530 C C . ASP A 1 193 ? 14.950 -26.839 3.388 1.00 84.62 193 ASP A C 1
ATOM 1532 O O . ASP A 1 193 ? 14.336 -27.630 4.102 1.00 84.62 193 ASP A O 1
ATOM 1536 N N . GLN A 1 194 ? 15.397 -27.175 2.182 1.00 85.50 194 GLN A N 1
ATOM 1537 C CA . GLN A 1 194 ? 15.201 -28.512 1.637 1.00 85.50 194 GLN A CA 1
ATOM 1538 C C . GLN A 1 194 ? 16.531 -29.244 1.515 1.00 85.50 194 GLN A C 1
ATOM 1540 O O . GLN A 1 194 ? 17.504 -28.740 0.936 1.00 85.50 194 GLN A O 1
ATOM 1545 N N . LYS A 1 195 ? 16.557 -30.449 2.079 1.00 92.00 195 LYS A N 1
ATOM 1546 C CA . LYS A 1 195 ? 17.707 -31.340 2.068 1.00 92.00 195 LYS A CA 1
ATOM 1547 C C . LYS A 1 195 ? 17.793 -32.075 0.718 1.00 92.00 195 LYS A C 1
ATOM 1549 O O . LYS A 1 195 ? 16.775 -32.552 0.223 1.00 92.00 195 LYS A O 1
ATOM 1554 N N . PRO A 1 196 ? 18.974 -32.139 0.078 1.00 93.44 196 PRO A N 1
ATOM 1555 C CA . PRO A 1 196 ? 19.179 -33.013 -1.070 1.00 93.44 196 PRO A CA 1
ATOM 1556 C C . PRO A 1 196 ? 19.178 -34.485 -0.633 1.00 93.44 196 PRO A C 1
ATOM 1558 O O . PRO A 1 196 ? 19.728 -34.820 0.415 1.00 93.44 196 PRO A O 1
ATOM 1561 N N . GLN A 1 197 ? 18.636 -35.369 -1.470 1.00 95.62 197 GLN A N 1
ATOM 1562 C CA . GLN A 1 197 ? 18.560 -36.805 -1.171 1.00 95.62 197 GLN A CA 1
ATOM 1563 C C . GLN A 1 197 ? 19.939 -37.468 -1.107 1.00 95.62 197 GLN A C 1
ATOM 1565 O O . GLN A 1 197 ? 20.136 -38.430 -0.362 1.00 95.62 197 GLN A O 1
ATOM 1570 N N . PHE A 1 198 ? 20.894 -36.959 -1.890 1.00 96.25 198 PHE A N 1
ATOM 1571 C CA . PHE A 1 198 ? 22.279 -37.415 -1.875 1.00 96.25 198 PHE A CA 1
ATOM 1572 C C . PHE A 1 198 ? 23.252 -36.243 -1.774 1.00 96.25 198 PHE A C 1
ATOM 1574 O O . PHE A 1 198 ? 23.062 -35.204 -2.408 1.00 96.25 198 PHE A O 1
ATOM 1581 N N . LEU A 1 199 ? 24.347 -36.448 -1.048 1.00 96.44 199 LEU A N 1
ATOM 1582 C CA . LEU A 1 199 ? 25.511 -35.567 -1.024 1.00 96.44 199 LEU A CA 1
ATOM 1583 C C . LEU A 1 199 ? 26.745 -36.361 -1.457 1.00 96.44 199 LEU A C 1
ATOM 1585 O O . LEU A 1 199 ? 27.119 -37.335 -0.804 1.00 96.44 199 LEU A O 1
ATOM 1589 N N . VAL A 1 200 ? 27.383 -35.942 -2.549 1.00 95.88 200 VAL A N 1
ATOM 1590 C CA . VAL A 1 200 ? 28.581 -36.586 -3.106 1.00 95.88 200 VAL A CA 1
ATOM 1591 C C . VAL A 1 200 ? 29.814 -35.754 -2.778 1.00 95.88 200 VAL A C 1
ATOM 1593 O O . VAL A 1 200 ? 29.884 -34.566 -3.102 1.00 95.88 200 VAL A O 1
ATOM 1596 N N . THR A 1 201 ? 30.811 -36.401 -2.177 1.00 93.69 201 THR A N 1
ATOM 1597 C CA . THR A 1 201 ? 32.096 -35.799 -1.808 1.00 93.69 201 THR A CA 1
ATOM 1598 C C . THR A 1 201 ? 33.272 -36.631 -2.331 1.00 93.69 201 THR A C 1
ATOM 1600 O O . THR A 1 201 ? 33.130 -37.745 -2.859 1.00 93.69 201 THR A O 1
ATOM 1603 N N . ALA A 1 202 ? 34.489 -36.110 -2.167 1.00 87.19 202 ALA A N 1
ATOM 1604 C CA . ALA A 1 202 ? 35.700 -36.867 -2.463 1.00 87.19 202 ALA A CA 1
ATOM 1605 C C . ALA A 1 202 ? 35.832 -38.138 -1.594 1.00 87.19 202 ALA A C 1
ATOM 1607 O O . ALA A 1 202 ? 36.419 -39.118 -2.058 1.00 87.19 202 ALA A O 1
ATOM 1608 N N . THR A 1 203 ? 35.236 -38.168 -0.397 1.00 84.25 203 THR A N 1
ATOM 1609 C CA . THR A 1 203 ? 35.335 -39.283 0.559 1.00 84.25 203 THR A CA 1
ATOM 1610 C C . THR A 1 203 ? 34.191 -40.295 0.466 1.00 84.25 203 THR A C 1
ATOM 1612 O O . THR A 1 203 ? 34.387 -41.441 0.861 1.00 84.25 203 THR A O 1
ATOM 1615 N N . GLY A 1 204 ? 33.029 -39.940 -0.093 1.00 87.00 204 GLY A N 1
ATOM 1616 C CA . GLY A 1 204 ? 31.907 -40.876 -0.212 1.00 87.00 204 GLY A CA 1
ATOM 1617 C C . GLY A 1 204 ? 30.604 -40.245 -0.699 1.00 87.00 204 GLY A C 1
ATOM 1618 O O . GLY A 1 204 ? 30.591 -39.122 -1.199 1.00 87.00 204 GLY A O 1
ATOM 1619 N N . VAL A 1 205 ? 29.509 -40.997 -0.565 1.00 89.31 205 VAL A N 1
ATOM 1620 C CA . VAL A 1 205 ? 28.139 -40.545 -0.848 1.00 89.31 205 VAL A CA 1
ATOM 1621 C C . VAL A 1 205 ? 27.315 -40.698 0.426 1.00 89.31 205 VAL A C 1
ATOM 1623 O O . VAL A 1 205 ? 27.242 -41.795 0.975 1.00 89.31 205 VAL A O 1
ATOM 1626 N N . VAL A 1 206 ? 26.710 -39.608 0.893 1.00 87.75 206 VAL A N 1
ATOM 1627 C CA . VAL A 1 206 ? 25.756 -39.599 2.013 1.00 87.75 206 VAL A CA 1
ATOM 1628 C C . VAL A 1 206 ? 24.345 -39.624 1.434 1.00 87.75 206 VAL A C 1
ATOM 1630 O O . VAL A 1 206 ? 24.067 -38.887 0.487 1.00 87.75 206 VAL A O 1
ATOM 1633 N N . ARG A 1 207 ? 23.468 -40.471 1.980 1.00 85.19 207 ARG A N 1
ATOM 1634 C CA . ARG A 1 207 ? 22.067 -40.613 1.563 1.00 85.19 207 ARG A CA 1
ATOM 1635 C C . ARG A 1 207 ? 21.139 -40.166 2.689 1.00 85.19 207 ARG A C 1
ATOM 1637 O O . ARG A 1 207 ? 21.442 -40.379 3.857 1.00 85.19 207 ARG A O 1
ATOM 1644 N N . GLU A 1 208 ? 20.024 -39.545 2.330 1.00 73.75 208 GLU A N 1
ATOM 1645 C CA . GLU A 1 208 ? 18.922 -39.275 3.250 1.00 73.75 208 GLU A CA 1
ATOM 1646 C C . GLU A 1 208 ? 18.210 -40.583 3.638 1.00 73.75 208 GLU A C 1
ATOM 1648 O O . GLU A 1 208 ? 17.717 -41.308 2.768 1.00 73.75 208 GLU A O 1
ATOM 1653 N N . ASP A 1 209 ? 18.178 -40.894 4.936 1.00 54.12 209 ASP A N 1
ATOM 1654 C CA . ASP A 1 209 ? 17.387 -42.002 5.472 1.00 54.12 209 ASP A CA 1
ATOM 1655 C C . ASP A 1 209 ? 15.898 -41.646 5.363 1.00 54.12 209 ASP A C 1
ATOM 1657 O O . ASP A 1 209 ? 15.452 -40.615 5.864 1.00 54.12 209 ASP A O 1
ATOM 1661 N N . VAL A 1 210 ? 15.133 -42.475 4.653 1.00 44.16 210 VAL A N 1
ATOM 1662 C CA . VAL A 1 210 ? 13.682 -42.313 4.527 1.00 44.16 210 VAL A CA 1
ATOM 1663 C C . VAL A 1 210 ? 13.041 -43.018 5.719 1.00 44.16 210 VAL A C 1
ATOM 1665 O O . VAL A 1 210 ? 13.019 -44.249 5.751 1.00 44.16 210 VAL A O 1
ATOM 1668 N N . ASP A 1 211 ? 12.520 -42.257 6.682 1.00 32.53 211 ASP A N 1
ATOM 1669 C CA . ASP A 1 211 ? 11.627 -42.790 7.713 1.00 32.53 211 ASP A CA 1
ATOM 1670 C C . ASP A 1 211 ? 10.339 -43.292 7.038 1.00 32.53 211 ASP A C 1
ATOM 1672 O O . ASP A 1 211 ? 9.457 -42.525 6.649 1.00 32.53 211 ASP A O 1
ATOM 1676 N N . ASN A 1 212 ? 10.256 -44.610 6.855 1.00 30.84 212 ASN A N 1
ATOM 1677 C CA . ASN A 1 212 ? 9.021 -45.313 6.538 1.00 30.84 212 ASN A CA 1
ATOM 1678 C C . ASN A 1 212 ? 8.235 -45.495 7.839 1.00 30.84 212 ASN A C 1
ATOM 1680 O O . ASN A 1 212 ? 8.528 -46.422 8.591 1.00 30.84 212 ASN A O 1
ATOM 1684 N N . ASP A 1 213 ? 7.206 -44.684 8.070 1.00 28.42 213 ASP A N 1
ATOM 1685 C CA . ASP A 1 213 ? 6.148 -45.066 9.006 1.00 28.42 213 ASP A CA 1
ATOM 1686 C C . ASP A 1 213 ? 4.767 -44.912 8.366 1.00 28.42 213 ASP A C 1
ATOM 1688 O O . ASP A 1 213 ? 4.044 -43.940 8.571 1.00 28.42 213 ASP A O 1
ATOM 1692 N N . HIS A 1 214 ? 4.421 -45.903 7.541 1.00 27.89 214 HIS A N 1
ATOM 1693 C CA . HIS A 1 214 ? 3.043 -46.324 7.330 1.00 27.89 214 HIS A CA 1
ATOM 1694 C C . HIS A 1 214 ? 2.973 -47.853 7.178 1.00 27.89 214 HIS A C 1
ATOM 1696 O O . HIS A 1 214 ? 3.424 -48.429 6.189 1.00 27.89 214 HIS A O 1
ATOM 1702 N N . THR A 1 215 ? 2.306 -48.450 8.171 1.00 28.28 215 THR A N 1
ATOM 1703 C CA . THR A 1 215 ? 1.547 -49.715 8.188 1.00 28.28 215 THR A CA 1
ATOM 1704 C C . THR A 1 215 ? 2.296 -51.052 8.216 1.00 28.28 215 THR A C 1
ATOM 1706 O O . THR A 1 215 ? 2.776 -51.522 7.192 1.00 28.28 215 THR A O 1
ATOM 1709 N N . THR A 1 216 ? 2.191 -51.744 9.360 1.00 25.86 216 THR A N 1
ATOM 1710 C CA . THR A 1 216 ? 1.768 -53.158 9.429 1.00 25.86 216 THR A CA 1
ATOM 1711 C C . THR A 1 216 ? 0.987 -53.416 10.722 1.00 25.86 216 THR A C 1
ATOM 1713 O O . THR A 1 216 ? 1.493 -53.147 11.810 1.00 25.86 216 THR A O 1
ATOM 1716 N N . ASP A 1 217 ? -0.229 -53.945 10.572 1.00 30.45 217 ASP A N 1
ATOM 1717 C CA . ASP A 1 217 ? -1.108 -54.466 11.625 1.00 30.45 217 ASP A CA 1
ATOM 1718 C C . ASP A 1 217 ? -0.499 -55.665 12.376 1.00 30.45 217 ASP A C 1
ATOM 1720 O O . ASP A 1 217 ? 0.156 -56.510 11.765 1.00 30.45 217 ASP A O 1
ATOM 1724 N N . HIS A 1 218 ? -0.822 -55.800 13.670 1.00 28.11 218 HIS A N 1
ATOM 1725 C CA . HIS A 1 218 ? -1.277 -57.077 14.235 1.00 28.11 218 HIS A CA 1
ATOM 1726 C C . HIS A 1 218 ? -2.014 -56.904 15.578 1.00 28.11 218 HIS A C 1
ATOM 1728 O O . HIS A 1 218 ? -1.543 -56.226 16.490 1.00 28.11 218 HIS A O 1
ATOM 1734 N N . ASP A 1 219 ? -3.170 -57.568 15.645 1.00 26.34 219 ASP A N 1
ATOM 1735 C CA . ASP A 1 219 ? -4.085 -57.801 16.767 1.00 26.34 219 ASP A CA 1
ATOM 1736 C C . ASP A 1 219 ? -3.440 -58.120 18.130 1.00 26.34 219 ASP A C 1
ATOM 1738 O O . ASP A 1 219 ? -2.515 -58.928 18.221 1.00 26.34 219 ASP A O 1
ATOM 1742 N N . SER A 1 220 ? -4.042 -57.630 19.223 1.00 25.52 220 SER A N 1
ATOM 1743 C CA . SER A 1 220 ? -4.866 -58.460 20.135 1.00 25.52 220 SER A CA 1
ATOM 1744 C C . SER A 1 220 ? -5.287 -57.716 21.418 1.00 25.52 220 SER A C 1
ATOM 1746 O O . SER A 1 220 ? -4.479 -57.078 22.083 1.00 25.52 220 SER A O 1
ATOM 1748 N N . ASP A 1 221 ? -6.578 -57.865 21.735 1.00 23.64 221 ASP A N 1
ATOM 1749 C CA . ASP A 1 221 ? -7.257 -57.791 23.037 1.00 23.64 221 ASP A CA 1
ATOM 1750 C C . ASP A 1 221 ? -7.105 -56.557 23.948 1.00 23.64 221 ASP A C 1
ATOM 1752 O O . ASP A 1 221 ? -6.117 -56.383 24.655 1.00 23.64 221 ASP A O 1
ATOM 1756 N N . ALA A 1 222 ? -8.208 -55.809 24.105 1.00 25.14 222 ALA A N 1
ATOM 1757 C CA . ALA A 1 222 ? -9.052 -55.948 25.303 1.00 25.14 222 ALA A CA 1
ATOM 1758 C C . ALA A 1 222 ? -10.295 -55.026 25.269 1.00 25.14 222 ALA A C 1
ATOM 1760 O O . ALA A 1 222 ? -10.205 -53.816 25.451 1.00 25.14 222 ALA A O 1
ATOM 1761 N N . THR A 1 223 ? -11.463 -55.671 25.168 1.00 25.39 223 THR A N 1
ATOM 1762 C CA . THR A 1 223 ? -12.767 -55.319 25.776 1.00 25.39 223 THR A CA 1
ATOM 1763 C C . THR A 1 223 ? -13.432 -53.967 25.482 1.00 25.39 223 THR A C 1
ATOM 1765 O O . THR A 1 223 ? -13.118 -52.931 26.063 1.00 25.39 223 THR A O 1
ATOM 1768 N N . GLU A 1 224 ? -14.513 -54.065 24.704 1.00 27.70 224 GLU A N 1
ATOM 1769 C CA . GLU A 1 224 ? -15.665 -53.166 24.713 1.00 27.70 224 GLU A CA 1
ATOM 1770 C C . GLU A 1 224 ? -16.279 -53.031 26.119 1.00 27.70 224 GLU A C 1
ATOM 1772 O O . GLU A 1 224 ? -16.612 -54.021 26.771 1.00 27.70 224 GLU A O 1
ATOM 1777 N N . ILE A 1 225 ? -16.550 -51.790 26.526 1.00 26.75 225 ILE A N 1
ATOM 1778 C CA . ILE A 1 225 ? -17.730 -51.472 27.332 1.00 26.75 225 ILE A CA 1
ATOM 1779 C C . ILE A 1 225 ? -18.521 -50.432 26.541 1.00 26.75 225 ILE A C 1
ATOM 1781 O O . ILE A 1 225 ? -18.141 -49.266 26.452 1.00 26.75 225 ILE A O 1
ATOM 1785 N N . MET A 1 226 ? -19.626 -50.884 25.951 1.00 30.59 226 MET A N 1
ATOM 1786 C CA . MET A 1 226 ? -20.697 -50.018 25.473 1.00 30.59 226 MET A CA 1
ATOM 1787 C C . MET A 1 226 ? -21.292 -49.239 26.651 1.00 30.59 226 MET A C 1
ATOM 1789 O O . MET A 1 226 ? -21.668 -49.825 27.666 1.00 30.59 226 MET A O 1
ATOM 1793 N N . GLY A 1 227 ? -21.430 -47.925 26.485 1.00 26.28 227 GLY A N 1
ATOM 1794 C CA . GLY A 1 227 ? -22.041 -47.034 27.466 1.00 26.28 227 GLY A CA 1
ATOM 1795 C C . GLY A 1 227 ? -22.646 -45.797 26.810 1.00 26.28 227 GLY A C 1
ATOM 1796 O O . GLY A 1 227 ? -22.055 -44.733 26.879 1.00 26.28 227 GLY A O 1
ATOM 1797 N N . GLN A 1 228 ? -23.812 -46.002 26.191 1.00 25.64 228 GLN A N 1
ATOM 1798 C CA . GLN A 1 228 ? -24.952 -45.081 26.065 1.00 25.64 228 GLN A CA 1
ATOM 1799 C C . GLN A 1 228 ? -24.736 -43.676 25.470 1.00 25.64 228 GLN A C 1
ATOM 1801 O O . GLN A 1 228 ? -24.139 -42.790 26.072 1.00 25.64 228 GLN A O 1
ATOM 1806 N N . ASP A 1 229 ? -25.398 -43.467 24.327 1.00 31.28 229 ASP A N 1
ATOM 1807 C CA . ASP A 1 229 ? -25.850 -42.164 23.845 1.00 31.28 229 ASP A CA 1
ATOM 1808 C C . ASP A 1 229 ? -26.620 -41.413 24.943 1.00 31.28 229 ASP A C 1
ATOM 1810 O O . ASP A 1 229 ? -27.686 -41.858 25.381 1.00 31.28 229 ASP A O 1
ATOM 1814 N N . ASP A 1 230 ? -26.109 -40.248 25.340 1.00 26.94 230 ASP A N 1
ATOM 1815 C CA . ASP A 1 230 ? -26.860 -39.249 26.098 1.00 26.94 230 ASP A CA 1
ATOM 1816 C C . ASP A 1 230 ? -27.298 -38.124 25.137 1.00 26.94 230 ASP A C 1
ATOM 1818 O O . ASP A 1 230 ? -26.456 -37.389 24.607 1.00 26.94 230 ASP A O 1
ATOM 1822 N N . PRO A 1 231 ? -28.602 -37.970 24.839 1.00 37.38 231 PRO A N 1
ATOM 1823 C CA . PRO A 1 231 ? -29.099 -36.924 23.960 1.00 37.38 231 PRO A CA 1
ATOM 1824 C C . PRO A 1 231 ? -29.211 -35.603 24.731 1.00 37.38 231 PRO A C 1
ATOM 1826 O O . PRO A 1 231 ? -30.312 -35.152 25.054 1.00 37.38 231 PRO A O 1
ATOM 1829 N N . GLN A 1 232 ? -28.076 -34.960 25.019 1.00 35.50 232 GLN A N 1
ATOM 1830 C CA . GLN A 1 232 ? -28.036 -33.602 25.572 1.00 35.50 232 GLN A CA 1
ATOM 1831 C C . GLN A 1 232 ? -26.649 -32.942 25.439 1.00 35.50 232 GLN A C 1
ATOM 1833 O O . GLN A 1 232 ? -25.935 -32.759 26.415 1.00 35.50 232 GLN A O 1
ATOM 1838 N N . ASP A 1 233 ? -26.290 -32.466 24.241 1.00 33.50 233 ASP A N 1
ATOM 1839 C CA . ASP A 1 233 ? -25.338 -31.347 24.141 1.00 33.50 233 ASP A CA 1
ATOM 1840 C C . ASP A 1 233 ? -25.875 -30.254 23.210 1.00 33.50 233 ASP A C 1
ATOM 1842 O O . ASP A 1 233 ? -25.606 -30.172 22.010 1.00 33.50 233 ASP A O 1
ATOM 1846 N N . LYS A 1 234 ? -26.725 -29.406 23.794 1.00 36.94 234 LYS A N 1
ATOM 1847 C CA . LYS A 1 234 ? -27.030 -28.085 23.253 1.00 36.94 234 LYS A CA 1
ATOM 1848 C C . LYS A 1 234 ? -25.898 -27.137 23.654 1.00 36.94 234 LYS A C 1
ATOM 1850 O O . LYS A 1 234 ? -25.876 -26.655 24.779 1.00 36.94 234 LYS A O 1
ATOM 1855 N N . GLY A 1 235 ? -25.058 -26.789 22.682 1.00 41.44 235 GLY A N 1
ATOM 1856 C CA . GLY A 1 235 ? -24.405 -25.484 22.572 1.00 41.44 235 GLY A CA 1
ATOM 1857 C C . GLY A 1 235 ? -23.433 -25.089 23.687 1.00 41.44 235 GLY A C 1
ATOM 1858 O O . GLY A 1 235 ? -23.781 -24.314 24.576 1.00 41.44 235 GLY A O 1
ATOM 1859 N N . LYS A 1 236 ? -22.156 -25.444 23.528 1.00 34.47 236 LYS A N 1
ATOM 1860 C CA . LYS A 1 236 ? -21.051 -24.637 24.064 1.00 34.47 236 LYS A CA 1
ATOM 1861 C C . LYS A 1 236 ? -20.380 -23.880 22.924 1.00 34.47 236 LYS A C 1
ATOM 1863 O O . LYS A 1 236 ? -19.690 -24.461 22.094 1.00 34.47 236 LYS A O 1
ATOM 1868 N N . ALA A 1 237 ? -20.623 -22.571 22.878 1.00 44.47 237 ALA A N 1
ATOM 1869 C CA . ALA A 1 237 ? -19.914 -21.658 21.992 1.00 44.47 237 ALA A CA 1
ATOM 1870 C C . ALA A 1 237 ? -18.402 -21.752 22.256 1.00 44.47 237 ALA A C 1
ATOM 1872 O O . ALA A 1 237 ? -17.972 -21.713 23.411 1.00 44.47 237 ALA A O 1
ATOM 1873 N N . SER A 1 238 ? -17.608 -21.864 21.189 1.00 42.50 238 SER A N 1
ATOM 1874 C CA . SER A 1 238 ? -16.152 -21.731 21.264 1.00 42.50 238 SER A CA 1
ATOM 1875 C C . SER A 1 238 ? -15.808 -20.412 21.958 1.00 42.50 238 SER A C 1
ATOM 1877 O O . SER A 1 238 ? -16.259 -19.347 21.538 1.00 42.50 238 SER A O 1
ATOM 1879 N N . THR A 1 239 ? -15.045 -20.476 23.048 1.00 59.53 239 THR A N 1
ATOM 1880 C CA . THR A 1 239 ? -14.653 -19.305 23.847 1.00 59.53 239 THR A CA 1
ATOM 1881 C C . THR A 1 239 ? -13.520 -18.499 23.209 1.00 59.53 239 THR A C 1
ATOM 1883 O O . THR A 1 239 ? -13.251 -17.379 23.646 1.00 59.53 239 THR A O 1
ATOM 1886 N N . SER A 1 240 ? -12.852 -19.035 22.183 1.00 78.75 240 SER A N 1
ATOM 1887 C CA . SER A 1 240 ? -11.815 -18.327 21.432 1.00 78.75 240 SER A CA 1
ATOM 1888 C C . SER A 1 240 ? -12.424 -17.341 20.423 1.00 78.75 240 SER A C 1
ATOM 1890 O O . SER A 1 240 ? -13.432 -17.655 19.786 1.00 78.75 240 SER A O 1
ATOM 1892 N N . PRO A 1 241 ? -11.842 -16.137 20.261 1.00 87.69 241 PRO A N 1
ATOM 1893 C CA . PRO A 1 241 ? -12.324 -15.175 19.279 1.00 87.69 241 PRO A CA 1
ATOM 1894 C C . PRO A 1 241 ? -12.091 -15.678 17.851 1.00 87.69 241 PRO A C 1
ATOM 1896 O O . PRO A 1 241 ? -11.059 -16.282 17.551 1.00 87.69 241 PRO A O 1
ATOM 1899 N N . THR A 1 242 ? -13.015 -15.355 16.950 1.00 93.50 242 THR A N 1
ATOM 1900 C CA . THR A 1 242 ? -12.862 -15.632 15.519 1.00 93.50 242 THR A CA 1
ATOM 1901 C C . THR A 1 242 ? -12.158 -14.460 14.841 1.00 93.50 242 THR A C 1
ATOM 1903 O O . THR A 1 242 ? -12.591 -13.313 14.944 1.00 93.50 242 THR A O 1
ATOM 1906 N N . PHE A 1 243 ? -11.075 -14.742 14.116 1.00 94.88 243 PHE A N 1
ATOM 1907 C CA . PHE A 1 243 ? -10.351 -13.733 13.346 1.00 94.88 243 PHE A CA 1
ATOM 1908 C C . PHE A 1 243 ? -10.976 -13.562 11.962 1.00 94.88 243 PHE A C 1
ATOM 1910 O O . PHE A 1 243 ? -11.216 -14.551 11.269 1.00 94.88 243 PHE A O 1
ATOM 1917 N N . VAL A 1 244 ? -11.209 -12.319 11.544 1.00 95.94 244 VAL A N 1
ATOM 1918 C CA . VAL A 1 244 ? -11.851 -11.997 10.260 1.00 95.94 244 VAL A CA 1
ATOM 1919 C C . VAL A 1 244 ? -10.933 -11.125 9.418 1.00 95.94 244 VAL A C 1
ATOM 1921 O O . VAL A 1 244 ? -10.395 -10.131 9.897 1.00 95.94 244 VAL A O 1
ATOM 1924 N N . ASN A 1 245 ? -10.741 -11.497 8.158 1.00 95.62 245 ASN A N 1
ATOM 1925 C CA . ASN A 1 245 ? -9.838 -10.824 7.240 1.00 95.62 245 ASN A CA 1
ATOM 1926 C C . ASN A 1 245 ? -10.388 -9.439 6.836 1.00 95.62 245 ASN A C 1
ATOM 1928 O O . ASN A 1 245 ? -11.397 -9.373 6.130 1.00 95.62 245 ASN A O 1
ATOM 1932 N N . PRO A 1 246 ? -9.717 -8.321 7.182 1.00 96.44 246 PRO A N 1
ATOM 1933 C CA . PRO A 1 246 ? -10.143 -6.988 6.745 1.00 96.44 246 PRO A CA 1
ATOM 1934 C C . PRO A 1 246 ? -9.848 -6.706 5.267 1.00 96.44 246 PRO A C 1
ATOM 1936 O O . PRO A 1 246 ? -10.196 -5.640 4.756 1.00 96.44 246 PRO A O 1
ATOM 1939 N N . ARG A 1 247 ? -9.142 -7.622 4.593 1.00 97.25 247 ARG A N 1
ATOM 1940 C CA . ARG A 1 247 ? -8.625 -7.488 3.227 1.00 97.25 247 ARG A CA 1
ATOM 1941 C C . ARG A 1 247 ? -7.746 -6.256 3.011 1.00 97.25 247 ARG A C 1
ATOM 1943 O O . ARG A 1 247 ? -7.664 -5.727 1.902 1.00 97.25 247 ARG A O 1
ATOM 1950 N N . ILE A 1 248 ? -7.067 -5.830 4.075 1.00 98.19 248 ILE A N 1
ATOM 1951 C CA . ILE A 1 248 ? -5.980 -4.857 4.037 1.00 98.19 248 ILE A CA 1
ATOM 1952 C C . ILE A 1 248 ? -4.670 -5.625 3.930 1.00 98.19 248 ILE A C 1
ATOM 1954 O O . ILE A 1 248 ? -4.344 -6.444 4.785 1.00 98.19 248 ILE A O 1
ATOM 1958 N N . PHE A 1 249 ? -3.912 -5.333 2.883 1.00 98.25 249 PHE A N 1
ATOM 1959 C CA . PHE A 1 249 ? -2.615 -5.934 2.620 1.00 98.25 249 PHE A CA 1
ATOM 1960 C C . PHE A 1 249 ? -1.577 -4.838 2.433 1.00 98.25 249 PHE A C 1
ATOM 1962 O O . PHE A 1 249 ? -1.884 -3.695 2.087 1.00 98.25 249 PHE A O 1
ATOM 1969 N N . LEU A 1 250 ? -0.321 -5.202 2.626 1.00 98.62 250 LEU A N 1
ATOM 1970 C CA . LEU A 1 250 ? 0.807 -4.354 2.280 1.00 98.62 250 LEU A CA 1
ATOM 1971 C C . LEU A 1 250 ? 1.439 -4.860 0.980 1.00 98.62 250 LEU A C 1
ATOM 1973 O O . LEU A 1 250 ? 1.281 -6.029 0.617 1.00 98.62 250 LEU A O 1
ATOM 1977 N N . THR A 1 251 ? 2.163 -4.006 0.261 1.00 98.25 251 THR A N 1
ATOM 1978 C CA . THR A 1 251 ? 2.938 -4.491 -0.888 1.00 98.25 251 THR A CA 1
ATOM 1979 C C . THR A 1 251 ? 4.114 -5.336 -0.431 1.00 98.25 251 THR A C 1
ATOM 1981 O O . THR A 1 251 ? 4.657 -5.147 0.668 1.00 98.25 251 THR A O 1
ATOM 1984 N N . ARG A 1 252 ? 4.518 -6.265 -1.300 1.00 97.75 252 ARG A N 1
ATOM 1985 C CA . ARG A 1 252 ? 5.802 -6.949 -1.169 1.00 97.75 252 ARG A CA 1
ATOM 1986 C C . ARG A 1 252 ? 6.938 -5.924 -1.264 1.00 97.75 252 ARG A C 1
ATOM 1988 O O . ARG A 1 252 ? 6.871 -5.009 -2.080 1.00 97.75 252 ARG A O 1
ATOM 1995 N N . VAL A 1 253 ? 7.954 -6.083 -0.423 1.00 97.25 253 VAL A N 1
ATOM 1996 C CA . VAL A 1 253 ? 9.193 -5.298 -0.426 1.00 97.25 253 VAL A CA 1
ATOM 1997 C C . VAL A 1 253 ? 10.316 -6.217 -0.897 1.00 97.25 253 VAL A C 1
ATOM 1999 O O . VAL A 1 253 ? 10.617 -7.206 -0.230 1.00 97.25 253 VAL A O 1
ATOM 2002 N N . ARG A 1 254 ? 10.902 -5.913 -2.058 1.00 93.38 254 ARG A N 1
ATOM 2003 C CA . ARG A 1 254 ? 11.846 -6.773 -2.791 1.00 93.38 254 ARG A CA 1
ATOM 2004 C C . ARG A 1 254 ? 13.044 -7.209 -1.948 1.00 93.38 254 ARG A C 1
ATOM 2006 O O . ARG A 1 254 ? 13.394 -8.384 -1.945 1.00 93.38 254 ARG A O 1
ATOM 2013 N N . ASP A 1 255 ? 13.653 -6.270 -1.228 1.00 90.38 255 ASP A N 1
ATOM 2014 C CA . ASP A 1 255 ? 14.897 -6.518 -0.489 1.00 90.38 255 ASP A CA 1
ATOM 2015 C C . ASP A 1 255 ? 14.658 -6.906 0.990 1.00 90.38 255 ASP A C 1
ATOM 2017 O O . ASP A 1 255 ? 15.586 -6.858 1.800 1.00 90.38 255 ASP A O 1
ATOM 2021 N N . LEU A 1 256 ? 13.423 -7.290 1.348 1.00 89.38 256 LEU A N 1
ATOM 2022 C CA . LEU A 1 256 ? 13.077 -7.913 2.632 1.00 89.38 256 LEU A CA 1
ATOM 2023 C C . LEU A 1 256 ? 12.796 -9.411 2.454 1.00 89.38 256 LEU A C 1
ATOM 2025 O O . LEU A 1 256 ? 12.389 -9.853 1.379 1.00 89.38 256 LEU A O 1
ATOM 2029 N N . ASP A 1 257 ? 12.978 -10.194 3.516 1.00 86.19 257 ASP A N 1
ATOM 2030 C CA . ASP A 1 257 ? 12.800 -11.645 3.453 1.00 86.19 257 ASP A CA 1
ATOM 2031 C C . ASP A 1 257 ? 11.314 -12.046 3.447 1.00 86.19 257 ASP A C 1
ATOM 2033 O O . ASP A 1 257 ? 10.399 -11.214 3.489 1.00 86.19 257 ASP A O 1
ATOM 2037 N N . SER A 1 258 ? 11.058 -13.349 3.309 1.00 85.38 258 SER A N 1
ATOM 2038 C CA . SER A 1 258 ? 9.709 -13.914 3.213 1.00 85.38 258 SER A CA 1
ATOM 2039 C C . SER A 1 258 ? 8.866 -13.634 4.455 1.00 85.38 258 SER A C 1
ATOM 2041 O O . SER A 1 258 ? 7.685 -13.325 4.316 1.00 85.38 258 SER A O 1
ATOM 2043 N N . PHE A 1 259 ? 9.467 -13.689 5.647 1.00 88.69 259 PHE A N 1
ATOM 2044 C CA . PHE A 1 259 ? 8.775 -13.434 6.909 1.00 88.69 259 PHE A CA 1
ATOM 2045 C C . PHE A 1 259 ? 8.255 -11.995 6.991 1.00 88.69 259 PHE A C 1
ATOM 2047 O O . PHE A 1 259 ? 7.069 -11.769 7.213 1.00 88.69 259 PHE A O 1
ATOM 2054 N N . GLU A 1 260 ? 9.098 -11.002 6.713 1.00 94.50 260 GLU A N 1
ATOM 2055 C CA . GLU A 1 260 ? 8.702 -9.595 6.643 1.00 94.50 260 GLU A CA 1
ATOM 2056 C C . GLU A 1 260 ? 7.628 -9.374 5.558 1.00 94.50 260 GLU A C 1
ATOM 2058 O O . GLU A 1 260 ? 6.719 -8.552 5.715 1.00 94.50 260 GLU A O 1
ATOM 2063 N N . ASN A 1 261 ? 7.668 -10.164 4.485 1.00 95.19 261 ASN A N 1
ATOM 2064 C CA . ASN A 1 261 ? 6.679 -10.152 3.413 1.00 95.19 261 ASN A CA 1
ATOM 2065 C C . ASN A 1 261 ? 5.434 -11.026 3.656 1.00 95.19 261 ASN A C 1
ATOM 2067 O O . ASN A 1 261 ? 4.592 -11.114 2.761 1.00 95.19 261 ASN A O 1
ATOM 2071 N N . LEU A 1 262 ? 5.256 -11.613 4.843 1.00 92.50 262 LEU A N 1
ATOM 2072 C CA . LEU A 1 262 ? 4.090 -12.442 5.148 1.00 92.50 262 LEU A CA 1
ATOM 2073 C C . LEU A 1 262 ? 2.778 -11.662 4.964 1.00 92.50 262 LEU A C 1
ATOM 2075 O O . LEU A 1 262 ? 2.610 -10.563 5.496 1.00 92.50 262 LEU A O 1
ATOM 2079 N N . GLY A 1 263 ? 1.840 -12.224 4.200 1.00 91.06 263 GLY A N 1
ATOM 2080 C CA . GLY A 1 263 ? 0.560 -11.574 3.898 1.00 91.06 263 GLY A CA 1
ATOM 2081 C C . GLY A 1 263 ? 0.671 -10.337 2.994 1.00 91.06 263 GLY A C 1
ATOM 2082 O O . GLY A 1 263 ? -0.311 -9.618 2.822 1.00 91.06 263 GLY A O 1
ATOM 2083 N N . SER A 1 264 ? 1.840 -10.060 2.416 1.00 96.81 264 SER A N 1
ATOM 2084 C CA . SER A 1 264 ? 2.007 -9.007 1.414 1.00 96.81 264 SER A CA 1
ATOM 2085 C C . SER A 1 264 ? 1.560 -9.475 0.027 1.00 96.81 264 SER A C 1
ATOM 2087 O O . SER A 1 264 ? 1.516 -10.671 -0.252 1.00 96.81 264 SER A O 1
ATOM 2089 N N . LYS A 1 265 ? 1.278 -8.531 -0.875 1.00 96.88 265 LYS A N 1
ATOM 2090 C CA . LYS A 1 265 ? 0.962 -8.814 -2.285 1.00 96.88 265 LYS A CA 1
ATOM 2091 C C . LYS A 1 265 ? 1.866 -8.024 -3.227 1.00 96.88 265 LYS A C 1
ATOM 2093 O O . LYS A 1 265 ? 2.120 -6.838 -3.010 1.00 96.88 265 LYS A O 1
ATOM 2098 N N . SER A 1 266 ? 2.362 -8.666 -4.274 1.00 96.94 266 SER A N 1
ATOM 2099 C CA . SER A 1 266 ? 2.992 -8.000 -5.418 1.00 96.94 266 SER A CA 1
ATOM 2100 C C . SER A 1 266 ? 1.938 -7.572 -6.445 1.00 96.94 266 SER A C 1
ATOM 2102 O O . SER A 1 266 ? 0.794 -8.025 -6.400 1.00 96.94 266 SER A O 1
ATOM 2104 N N . LEU A 1 267 ? 2.316 -6.721 -7.405 1.00 97.19 267 LEU A N 1
ATOM 2105 C CA . LEU A 1 267 ? 1.422 -6.369 -8.514 1.00 97.19 267 LEU A CA 1
ATOM 2106 C C . LEU A 1 267 ? 1.039 -7.615 -9.328 1.00 97.19 267 LEU A C 1
ATOM 2108 O O . LEU A 1 267 ? -0.118 -7.776 -9.708 1.00 97.19 267 LEU A O 1
ATOM 2112 N N . ARG A 1 268 ? 1.989 -8.536 -9.534 1.00 93.44 268 ARG A N 1
ATOM 2113 C CA . ARG A 1 268 ? 1.753 -9.792 -10.253 1.00 93.44 268 ARG A CA 1
ATOM 2114 C C . ARG A 1 268 ? 0.723 -10.671 -9.544 1.00 93.44 268 ARG A C 1
ATOM 2116 O O . ARG A 1 268 ? -0.145 -11.213 -10.222 1.00 93.44 268 ARG A O 1
ATOM 2123 N N . ASP A 1 269 ? 0.770 -10.756 -8.213 1.00 94.50 269 ASP A N 1
ATOM 2124 C CA . ASP A 1 269 ? -0.203 -11.536 -7.429 1.00 94.50 269 ASP A CA 1
ATOM 2125 C C . ASP A 1 269 ? -1.633 -11.008 -7.608 1.00 94.50 269 ASP A C 1
ATOM 2127 O O . ASP A 1 269 ? -2.581 -11.785 -7.596 1.00 94.50 269 ASP A O 1
ATOM 2131 N N . LEU A 1 270 ? -1.796 -9.693 -7.794 1.00 97.38 270 LEU A N 1
ATOM 2132 C CA . LEU A 1 270 ? -3.099 -9.059 -8.025 1.00 97.38 270 LEU A CA 1
ATOM 2133 C C . LEU A 1 270 ? -3.604 -9.280 -9.456 1.00 97.38 270 LEU A C 1
ATOM 2135 O O . LEU A 1 270 ? -4.784 -9.551 -9.664 1.00 97.38 270 LEU A O 1
ATOM 2139 N N . LEU A 1 271 ? -2.715 -9.169 -10.445 1.00 97.00 271 LEU A N 1
ATOM 2140 C CA . LEU A 1 271 ? -3.072 -9.270 -11.865 1.00 97.00 271 LEU A CA 1
ATOM 2141 C C . LEU A 1 271 ? -3.200 -10.719 -12.361 1.00 97.00 271 LEU A C 1
ATOM 2143 O O . LEU A 1 271 ? -3.746 -10.937 -13.439 1.00 97.00 271 LEU A O 1
ATOM 2147 N N . SER A 1 272 ? -2.724 -11.699 -11.586 1.00 92.94 272 SER A N 1
ATOM 2148 C CA . SER A 1 272 ? -2.713 -13.123 -11.966 1.00 92.94 272 SER A CA 1
ATOM 2149 C C . SER A 1 272 ? -3.765 -13.968 -11.240 1.00 92.94 272 SER A C 1
ATOM 2151 O O . SER A 1 272 ? -3.732 -15.189 -11.349 1.00 92.94 272 SER A O 1
ATOM 2153 N N . VAL A 1 273 ? -4.697 -13.348 -10.502 1.00 93.38 273 VAL A N 1
ATOM 2154 C CA . VAL A 1 273 ? -5.738 -14.067 -9.736 1.00 93.38 273 VAL A CA 1
ATOM 2155 C C . VAL A 1 273 ? -6.618 -14.933 -10.645 1.00 93.38 273 VAL A C 1
ATOM 2157 O O . VAL A 1 273 ? -6.924 -16.073 -10.311 1.00 93.38 273 VAL A O 1
ATOM 2160 N N . LYS A 1 274 ? -7.032 -14.382 -11.788 1.00 96.00 274 LYS A N 1
ATOM 2161 C CA . LYS A 1 274 ? -7.868 -15.019 -12.813 1.00 96.00 274 LYS A CA 1
ATOM 2162 C C . LYS A 1 274 ? -7.541 -14.401 -14.181 1.00 96.00 274 LYS A C 1
ATOM 2164 O O . LYS A 1 274 ? -7.029 -13.278 -14.219 1.00 96.00 274 LYS A O 1
ATOM 2169 N N . PRO A 1 275 ? -7.861 -15.072 -15.303 1.00 97.75 275 PRO A N 1
ATOM 2170 C CA . PRO A 1 275 ? -7.730 -14.484 -16.634 1.00 97.75 275 PRO A CA 1
ATOM 2171 C C . PRO A 1 275 ? -8.519 -13.173 -16.756 1.00 97.75 275 PRO A C 1
ATOM 2173 O O . PRO A 1 275 ? -9.733 -13.142 -16.544 1.00 97.75 275 PRO A O 1
ATOM 2176 N N . LEU A 1 276 ? -7.820 -12.088 -17.091 1.00 98.25 276 LEU A N 1
ATOM 2177 C CA . LEU A 1 276 ? -8.405 -10.756 -17.236 1.00 98.25 276 LEU A CA 1
ATOM 2178 C C . LEU A 1 276 ? -9.057 -10.586 -18.614 1.00 98.25 276 LEU A C 1
ATOM 2180 O O . LEU A 1 276 ? -8.451 -10.897 -19.637 1.00 98.25 276 LEU A O 1
ATOM 2184 N N . GLU A 1 277 ? -10.269 -10.039 -18.629 1.00 98.38 277 GLU A N 1
ATOM 2185 C CA . GLU A 1 277 ? -10.940 -9.528 -19.828 1.00 98.38 277 GLU A CA 1
ATOM 2186 C C . GLU A 1 277 ? -10.431 -8.120 -20.153 1.00 98.38 277 GLU A C 1
ATOM 2188 O O . GLU A 1 277 ? -10.046 -7.840 -21.284 1.00 98.38 277 GLU A O 1
ATOM 2193 N N . CYS A 1 278 ? -10.423 -7.226 -19.161 1.00 98.62 278 CYS A N 1
ATOM 2194 C CA . CYS A 1 278 ? -9.949 -5.852 -19.298 1.00 98.62 278 CYS A CA 1
ATOM 2195 C C . CYS A 1 278 ? -9.635 -5.231 -17.931 1.00 98.62 278 CYS A C 1
ATOM 2197 O O . CYS A 1 278 ? -10.034 -5.747 -16.883 1.00 98.62 278 CYS A O 1
ATOM 2199 N N . MET A 1 279 ? -8.953 -4.088 -17.949 1.00 98.62 279 MET A N 1
ATOM 2200 C CA . MET A 1 279 ? -8.529 -3.372 -16.750 1.00 98.62 279 MET A CA 1
ATOM 2201 C C . MET A 1 279 ? -8.873 -1.885 -16.832 1.00 98.62 279 MET A C 1
ATOM 2203 O O . MET A 1 279 ? -8.627 -1.225 -17.842 1.00 98.62 279 MET A O 1
ATOM 2207 N N . LEU A 1 280 ? -9.384 -1.335 -15.734 1.00 98.81 280 LEU A N 1
ATOM 2208 C CA . LEU A 1 280 ? -9.523 0.103 -15.523 1.00 98.81 280 LEU A CA 1
ATOM 2209 C C . LEU A 1 280 ? -8.589 0.525 -14.378 1.00 98.81 280 LEU A C 1
ATOM 2211 O O . LEU A 1 280 ? -8.790 0.145 -13.226 1.00 98.81 280 LEU A O 1
ATOM 2215 N N . GLN A 1 281 ? -7.567 1.313 -14.699 1.00 98.69 281 GLN A N 1
ATOM 2216 C CA . GLN A 1 281 ? -6.511 1.745 -13.787 1.00 98.69 281 GLN A CA 1
ATOM 2217 C C . GLN A 1 281 ? -6.588 3.251 -13.551 1.00 98.69 281 GLN A C 1
ATOM 2219 O O . GLN A 1 281 ? -6.565 4.033 -14.491 1.00 98.69 281 GLN A O 1
ATOM 2224 N N . PHE A 1 282 ? -6.571 3.666 -12.291 1.00 98.81 282 PHE A N 1
ATOM 2225 C CA . PHE A 1 282 ? -6.440 5.058 -11.865 1.00 98.81 282 PHE A CA 1
ATOM 2226 C C . PHE A 1 282 ? -5.079 5.237 -11.212 1.00 98.81 282 PHE A C 1
ATOM 2228 O O . PHE A 1 282 ? -4.715 4.436 -10.344 1.00 98.81 282 PHE A O 1
ATOM 2235 N N . ASN A 1 283 ? -4.312 6.250 -11.610 1.00 98.44 283 ASN A N 1
ATOM 2236 C CA . ASN A 1 283 ? -3.072 6.569 -10.910 1.00 98.44 283 ASN A CA 1
ATOM 2237 C C . ASN A 1 283 ? -2.626 8.032 -11.081 1.00 98.44 283 ASN A C 1
ATOM 2239 O O . ASN A 1 283 ? -3.159 8.781 -11.904 1.00 98.44 283 ASN A O 1
ATOM 2243 N N . TYR A 1 284 ? -1.636 8.431 -10.282 1.00 95.12 284 TYR A N 1
ATOM 2244 C CA . TYR A 1 284 ? -0.919 9.698 -10.418 1.00 95.12 284 TYR A CA 1
ATOM 2245 C C . TYR A 1 284 ? 0.277 9.571 -11.368 1.00 95.12 284 TYR A C 1
ATOM 2247 O O 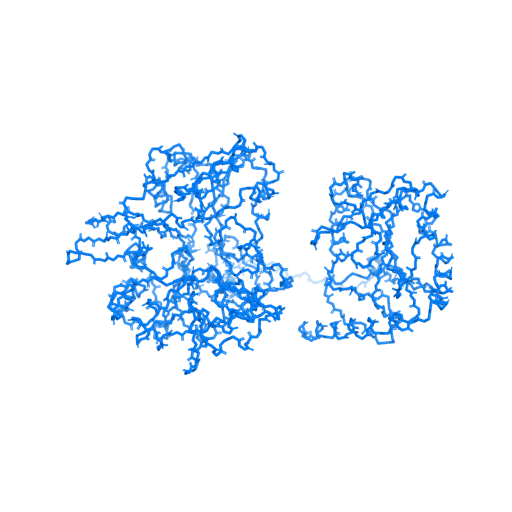. TYR A 1 284 ? 0.444 10.415 -12.242 1.00 95.12 284 TYR A O 1
ATOM 2255 N N . MET A 1 285 ? 1.078 8.510 -11.213 1.00 92.38 285 MET A N 1
ATOM 2256 C CA . MET A 1 285 ? 2.262 8.231 -12.033 1.00 92.38 285 MET A CA 1
ATOM 2257 C C . MET A 1 285 ? 2.207 6.828 -12.638 1.00 92.38 285 MET A C 1
ATOM 2259 O O . MET A 1 285 ? 1.670 5.902 -12.020 1.00 92.38 285 MET A O 1
ATOM 2263 N N . VAL A 1 286 ? 2.786 6.679 -13.833 1.00 95.25 286 VAL A N 1
ATOM 2264 C CA . VAL A 1 286 ? 2.902 5.403 -14.543 1.00 95.25 286 VAL A CA 1
ATOM 2265 C C . VAL A 1 286 ? 4.167 5.351 -15.399 1.00 95.25 286 VAL A C 1
ATOM 2267 O O . VAL A 1 286 ? 4.534 6.346 -16.015 1.00 95.25 286 VAL A O 1
ATOM 2270 N N . GLU A 1 287 ? 4.799 4.183 -15.422 1.00 92.81 287 GLU A N 1
ATOM 2271 C CA . GLU A 1 287 ? 5.734 3.713 -16.445 1.00 92.81 287 GLU A CA 1
ATOM 2272 C C . GLU A 1 287 ? 4.932 2.692 -17.261 1.00 92.81 287 GLU A C 1
ATOM 2274 O O . GLU A 1 287 ? 4.714 1.566 -16.799 1.00 92.81 287 GLU A O 1
ATOM 2279 N N . LEU A 1 288 ? 4.375 3.089 -18.412 1.00 93.50 288 LEU A N 1
ATOM 2280 C CA . LEU A 1 288 ? 3.326 2.284 -19.055 1.00 93.50 288 LEU A CA 1
ATOM 2281 C C . LEU A 1 288 ? 3.880 0.943 -19.531 1.00 93.50 288 LEU A C 1
ATOM 2283 O O . LEU A 1 288 ? 3.272 -0.096 -19.279 1.00 93.50 288 LEU A O 1
ATOM 2287 N N . SER A 1 289 ? 5.075 0.949 -20.115 1.00 90.19 289 SER A N 1
ATOM 2288 C CA . SER A 1 289 ? 5.775 -0.269 -20.526 1.00 90.19 289 SER A CA 1
ATOM 2289 C C . SER A 1 289 ? 6.017 -1.236 -19.358 1.00 90.19 289 SER A C 1
ATOM 2291 O O . SER A 1 289 ? 5.903 -2.453 -19.521 1.00 90.19 289 SER A O 1
ATOM 2293 N N . TRP A 1 290 ? 6.295 -0.708 -18.161 1.00 95.31 290 TRP A N 1
ATOM 2294 C CA . TRP A 1 290 ? 6.449 -1.507 -16.943 1.00 95.31 290 TRP A CA 1
ATOM 2295 C C . TRP A 1 290 ? 5.109 -2.071 -16.461 1.00 95.31 290 TRP A C 1
ATOM 2297 O O . TRP A 1 290 ? 5.026 -3.258 -16.161 1.00 95.31 290 TRP A O 1
ATOM 2307 N N . LEU A 1 291 ? 4.034 -1.278 -16.442 1.00 95.56 291 LEU A N 1
ATOM 2308 C CA . LEU A 1 291 ? 2.700 -1.781 -16.091 1.00 95.56 291 LEU A CA 1
ATOM 2309 C C . LEU A 1 291 ? 2.267 -2.902 -17.047 1.00 95.56 291 LEU A C 1
ATOM 2311 O O . LEU A 1 291 ? 1.855 -3.977 -16.608 1.00 95.56 291 LEU A O 1
ATOM 2315 N N . MET A 1 292 ? 2.416 -2.679 -18.354 1.00 96.06 292 MET A N 1
ATOM 2316 C CA . MET A 1 292 ? 2.046 -3.654 -19.379 1.00 96.06 292 MET A CA 1
ATOM 2317 C C . MET A 1 292 ? 2.893 -4.931 -19.300 1.00 96.06 292 MET A C 1
ATOM 2319 O O . MET A 1 292 ? 2.409 -6.000 -19.664 1.00 96.06 292 MET A O 1
ATOM 2323 N N . SER A 1 293 ? 4.132 -4.874 -18.794 1.00 93.50 293 SER A N 1
ATOM 2324 C CA . SER A 1 293 ? 4.959 -6.074 -18.605 1.00 93.50 293 SER A CA 1
ATOM 2325 C C . SER A 1 293 ? 4.473 -6.991 -17.476 1.00 93.50 293 SER A C 1
ATOM 2327 O O . SER A 1 293 ? 4.807 -8.174 -17.491 1.00 93.50 293 SER A O 1
ATOM 2329 N N . HIS A 1 294 ? 3.653 -6.482 -16.547 1.00 93.44 294 HIS A N 1
ATOM 2330 C CA . HIS A 1 294 ? 3.088 -7.253 -15.433 1.00 93.44 294 HIS A CA 1
ATOM 2331 C C . HIS A 1 294 ? 1.760 -7.938 -15.771 1.00 93.44 294 HIS A C 1
ATOM 2333 O O . HIS A 1 294 ? 1.304 -8.787 -15.003 1.00 93.44 294 HIS A O 1
ATOM 2339 N N . LEU A 1 295 ? 1.129 -7.585 -16.895 1.00 93.94 295 LEU A N 1
ATOM 2340 C CA . LEU A 1 295 ? -0.104 -8.227 -17.339 1.00 93.94 295 LEU A CA 1
ATOM 2341 C C . LEU A 1 295 ? 0.193 -9.630 -17.892 1.00 93.94 295 LEU A C 1
ATOM 2343 O O . LEU A 1 295 ? 1.009 -9.747 -18.810 1.00 93.94 295 LEU A O 1
ATOM 2347 N N . PRO A 1 296 ? -0.501 -10.686 -17.416 1.00 89.31 296 PRO A N 1
ATOM 2348 C CA . PRO A 1 296 ? -0.352 -12.035 -17.969 1.00 89.31 296 PRO A CA 1
ATOM 2349 C C . PRO A 1 296 ? -0.668 -12.102 -19.467 1.00 89.31 296 PRO A C 1
ATOM 2351 O O . PRO A 1 296 ? -0.008 -12.817 -20.215 1.00 89.31 296 PRO A O 1
ATOM 2354 N N . ASN A 1 297 ? -1.653 -11.316 -19.910 1.00 92.12 297 ASN A N 1
ATOM 2355 C CA . ASN A 1 297 ? -1.942 -11.085 -21.316 1.00 92.12 297 ASN A CA 1
ATOM 2356 C C . ASN A 1 297 ? -1.864 -9.582 -21.619 1.00 92.12 297 ASN A C 1
ATOM 2358 O O . ASN A 1 297 ? -2.704 -8.803 -21.172 1.00 92.12 297 ASN A O 1
ATOM 2362 N N . LYS A 1 298 ? -0.870 -9.183 -22.418 1.00 92.81 298 LYS A N 1
ATOM 2363 C CA . LYS A 1 298 ? -0.611 -7.778 -22.766 1.00 92.81 298 LYS A CA 1
ATOM 2364 C C . LYS A 1 298 ? -1.602 -7.198 -23.774 1.00 92.81 298 LYS A C 1
ATOM 2366 O O . LYS A 1 298 ? -1.565 -5.994 -24.000 1.00 92.81 298 LYS A O 1
ATOM 2371 N N . THR A 1 299 ? -2.462 -8.019 -24.382 1.00 95.38 299 THR A N 1
ATOM 2372 C CA . THR A 1 299 ? -3.411 -7.581 -25.418 1.00 95.38 299 THR A CA 1
ATOM 2373 C C . THR A 1 299 ? -4.774 -7.174 -24.863 1.00 95.38 299 THR A C 1
ATOM 2375 O O . THR A 1 299 ? -5.605 -6.676 -25.621 1.00 95.38 299 THR A O 1
ATOM 2378 N N . ILE A 1 300 ? -5.038 -7.391 -23.569 1.00 97.94 300 ILE A N 1
ATOM 2379 C CA . ILE A 1 300 ? -6.328 -7.032 -22.965 1.00 97.94 300 ILE A CA 1
ATOM 2380 C C . ILE A 1 300 ? -6.535 -5.511 -23.011 1.00 97.94 300 ILE A C 1
ATOM 2382 O O . ILE A 1 300 ? -5.565 -4.767 -22.854 1.00 97.94 300 ILE A O 1
ATOM 2386 N N . PRO A 1 301 ? -7.763 -5.000 -23.177 1.00 98.62 301 PRO A N 1
ATOM 2387 C CA . PRO A 1 301 ? -8.008 -3.567 -23.093 1.00 98.62 301 PRO A CA 1
ATOM 2388 C C . PRO A 1 301 ? -7.641 -2.999 -21.715 1.00 98.62 301 PRO A C 1
ATOM 2390 O O . PRO A 1 301 ? -8.076 -3.516 -20.682 1.00 98.62 301 PRO A O 1
ATOM 2393 N N . VAL A 1 302 ? -6.890 -1.895 -21.698 1.00 98.62 302 VAL A N 1
ATOM 2394 C CA . VAL A 1 302 ? -6.533 -1.159 -20.476 1.00 98.62 302 VAL A CA 1
ATOM 2395 C C . VAL A 1 302 ? -6.991 0.287 -20.612 1.00 98.62 302 VAL A C 1
ATOM 2397 O O . VAL A 1 302 ? -6.540 1.009 -21.494 1.00 98.62 302 VAL A O 1
ATOM 2400 N N . THR A 1 303 ? -7.873 0.747 -19.728 1.00 98.62 303 THR A N 1
ATOM 2401 C CA . THR A 1 303 ? -8.188 2.177 -19.605 1.00 98.62 303 THR A CA 1
ATOM 2402 C C . THR A 1 303 ? -7.398 2.780 -18.451 1.00 98.62 303 THR A C 1
ATOM 2404 O O . THR A 1 303 ? -7.572 2.365 -17.308 1.00 98.62 303 THR A O 1
ATOM 2407 N N . PHE A 1 304 ? -6.553 3.769 -18.736 1.00 98.38 304 PHE A N 1
ATOM 2408 C CA . PHE A 1 304 ? -5.703 4.441 -17.759 1.00 98.38 304 PHE A CA 1
ATOM 2409 C C . PHE A 1 304 ? -6.180 5.877 -17.493 1.00 98.38 304 PHE A C 1
ATOM 2411 O O . PHE A 1 304 ? -6.145 6.739 -18.372 1.00 98.38 304 PHE A O 1
ATOM 2418 N N . VAL A 1 305 ? -6.625 6.134 -16.264 1.00 98.56 305 VAL A N 1
ATOM 2419 C CA . VAL A 1 305 ? -7.149 7.417 -15.785 1.00 98.56 305 VAL A CA 1
ATOM 2420 C C . VAL A 1 305 ? -6.056 8.185 -15.038 1.00 98.56 305 VAL A C 1
ATOM 2422 O O . VAL A 1 305 ? -5.522 7.689 -14.041 1.00 98.56 305 VAL A O 1
ATOM 2425 N N . HIS A 1 306 ? -5.731 9.400 -15.494 1.00 97.12 306 HIS A N 1
ATOM 2426 C CA . HIS A 1 306 ? -4.531 10.122 -15.051 1.00 97.12 306 HIS A CA 1
ATOM 2427 C C . HIS A 1 306 ? -4.675 11.645 -14.983 1.00 97.12 306 HIS A C 1
ATOM 2429 O O . HIS A 1 306 ? -5.516 12.236 -15.645 1.00 97.12 306 HIS A O 1
ATOM 2435 N N . GLY A 1 307 ? -3.775 12.309 -14.249 1.00 94.69 307 GLY A N 1
ATOM 2436 C CA . GLY A 1 307 ? -3.742 13.774 -14.106 1.00 94.69 307 GLY A CA 1
ATOM 2437 C C . GLY A 1 307 ? -2.724 14.529 -14.974 1.00 94.69 307 GLY A C 1
ATOM 2438 O O . GLY A 1 307 ? -2.636 15.747 -14.828 1.00 94.69 307 GLY A O 1
ATOM 2439 N N . PHE A 1 308 ? -1.942 13.845 -15.823 1.00 92.75 308 PHE A N 1
ATOM 2440 C CA . PHE A 1 308 ? -0.858 14.448 -16.619 1.00 92.75 308 PHE A CA 1
ATOM 2441 C C . PHE A 1 308 ? -1.298 15.599 -17.538 1.00 92.75 308 PHE A C 1
ATOM 2443 O O . PHE A 1 308 ? -2.409 15.603 -18.074 1.00 92.75 308 PHE A O 1
ATOM 2450 N N . ARG A 1 309 ? -0.393 16.570 -17.729 1.00 91.06 309 ARG A N 1
ATOM 2451 C CA . ARG A 1 309 ? -0.559 17.768 -18.573 1.00 91.06 309 ARG A CA 1
ATOM 2452 C C . ARG A 1 309 ? 0.780 18.169 -19.208 1.00 91.06 309 ARG A C 1
ATOM 2454 O O . ARG A 1 309 ? 1.832 17.845 -18.658 1.00 91.06 309 ARG A O 1
ATOM 2461 N N . GLY A 1 310 ? 0.733 18.920 -20.311 1.00 92.50 310 GLY A N 1
ATOM 2462 C CA . GLY A 1 310 ? 1.935 19.406 -21.008 1.00 92.50 310 GLY A CA 1
ATOM 2463 C C . GLY A 1 310 ? 2.870 18.264 -21.415 1.00 92.50 310 GLY A C 1
ATOM 2464 O O . GLY A 1 310 ? 2.394 17.177 -21.724 1.00 92.50 310 GLY A O 1
ATOM 2465 N N . GLU A 1 311 ? 4.181 18.479 -21.301 1.00 89.06 311 GLU A N 1
ATOM 2466 C CA . GLU A 1 311 ? 5.221 17.515 -21.707 1.00 89.06 311 GLU A CA 1
ATOM 2467 C C . GLU A 1 311 ? 5.033 16.114 -21.100 1.00 89.06 311 GLU A C 1
ATOM 2469 O O . GLU A 1 311 ? 5.210 15.104 -21.773 1.00 89.06 311 GLU A O 1
ATOM 2474 N N . SER A 1 312 ? 4.600 16.032 -19.837 1.00 88.06 312 SER A N 1
ATOM 2475 C CA . SER A 1 312 ? 4.349 14.742 -19.178 1.00 88.06 312 SER A CA 1
ATOM 2476 C C . SER A 1 312 ? 3.198 13.945 -19.809 1.00 88.06 312 SER A C 1
ATOM 2478 O O . SER A 1 312 ? 3.204 12.716 -19.783 1.00 88.06 312 SER A O 1
ATOM 2480 N N . LEU A 1 313 ? 2.206 14.635 -20.385 1.00 93.38 313 LEU A N 1
ATOM 2481 C CA . LEU A 1 313 ? 1.126 14.002 -21.138 1.00 93.38 313 LEU A CA 1
ATOM 2482 C C . LEU A 1 313 ? 1.600 13.574 -22.526 1.00 93.38 313 LEU A C 1
ATOM 2484 O O . LEU A 1 313 ? 1.164 12.534 -23.014 1.00 93.38 313 LEU A O 1
ATOM 2488 N N . ASP A 1 314 ? 2.473 14.358 -23.150 1.00 92.81 314 ASP A N 1
ATOM 2489 C CA . ASP A 1 314 ? 3.019 14.033 -24.466 1.00 92.81 314 ASP A CA 1
ATOM 2490 C C . ASP A 1 314 ? 3.888 12.770 -24.393 1.00 92.81 314 ASP A C 1
ATOM 2492 O O . ASP A 1 314 ? 3.662 11.847 -25.172 1.00 92.81 314 ASP A O 1
ATOM 2496 N N . TYR A 1 315 ? 4.739 12.646 -23.367 1.00 91.75 315 TYR A N 1
ATOM 2497 C CA . TYR A 1 315 ? 5.487 11.412 -23.089 1.00 91.75 315 TYR A CA 1
ATOM 2498 C C . TYR A 1 315 ? 4.565 10.203 -22.860 1.00 91.75 315 TYR A C 1
ATOM 2500 O O . TYR A 1 315 ? 4.773 9.133 -23.428 1.00 91.75 315 TYR A O 1
ATOM 2508 N N . LEU A 1 316 ? 3.499 10.360 -22.064 1.00 93.62 316 LEU A N 1
ATOM 2509 C CA . LEU A 1 316 ? 2.556 9.263 -21.829 1.00 93.62 316 LEU A CA 1
ATOM 2510 C C . LEU A 1 316 ? 1.826 8.841 -23.114 1.00 93.62 316 LEU A C 1
ATOM 2512 O O . LEU A 1 316 ? 1.566 7.655 -23.312 1.00 93.62 316 LEU A O 1
ATOM 2516 N N . ARG A 1 317 ? 1.471 9.794 -23.984 1.00 96.19 317 ARG A N 1
ATOM 2517 C CA . ARG A 1 317 ? 0.847 9.506 -25.286 1.00 96.19 317 ARG A CA 1
ATOM 2518 C C . ARG A 1 317 ? 1.804 8.778 -26.220 1.00 96.19 317 ARG A C 1
ATOM 2520 O O . ARG A 1 317 ? 1.366 7.867 -26.917 1.00 96.19 317 ARG A O 1
ATOM 2527 N N . GLU A 1 318 ? 3.075 9.160 -26.214 1.00 94.62 318 GLU A N 1
ATOM 2528 C CA . GLU A 1 318 ? 4.128 8.472 -26.955 1.00 94.62 318 GLU A CA 1
ATOM 2529 C C . GLU A 1 318 ? 4.289 7.028 -26.464 1.00 94.62 318 GLU A C 1
ATOM 2531 O O . GLU A 1 318 ? 4.174 6.105 -27.269 1.00 94.62 318 GLU A O 1
ATOM 2536 N N . GLU A 1 319 ? 4.428 6.797 -25.152 1.00 93.06 319 GLU A N 1
ATOM 2537 C CA . GLU A 1 319 ? 4.459 5.434 -24.600 1.00 93.06 319 GLU A CA 1
ATOM 2538 C C . GLU A 1 319 ? 3.197 4.642 -24.978 1.00 93.06 319 GLU A C 1
ATOM 2540 O O . GLU A 1 319 ? 3.300 3.502 -25.429 1.00 93.06 319 GLU A O 1
ATOM 2545 N N . ALA A 1 320 ? 2.010 5.243 -24.841 1.00 95.88 320 ALA A N 1
ATOM 2546 C CA . ALA A 1 320 ? 0.737 4.595 -25.160 1.00 95.88 320 ALA A CA 1
ATOM 2547 C C . ALA A 1 320 ? 0.579 4.259 -26.649 1.00 95.88 320 ALA A C 1
ATOM 2549 O O . ALA A 1 320 ? -0.146 3.322 -26.975 1.00 95.88 320 ALA A O 1
ATOM 2550 N N . SER A 1 321 ? 1.276 4.956 -27.552 1.00 95.75 321 SER A N 1
ATOM 2551 C CA . SER A 1 321 ? 1.237 4.658 -28.990 1.00 95.75 321 SER A CA 1
ATOM 2552 C C . SER A 1 321 ? 1.789 3.267 -29.333 1.00 95.75 321 SER A C 1
ATOM 2554 O O . SER A 1 321 ? 1.371 2.669 -30.324 1.00 95.75 321 SER A O 1
ATOM 2556 N N . HIS A 1 322 ? 2.646 2.707 -28.472 1.00 96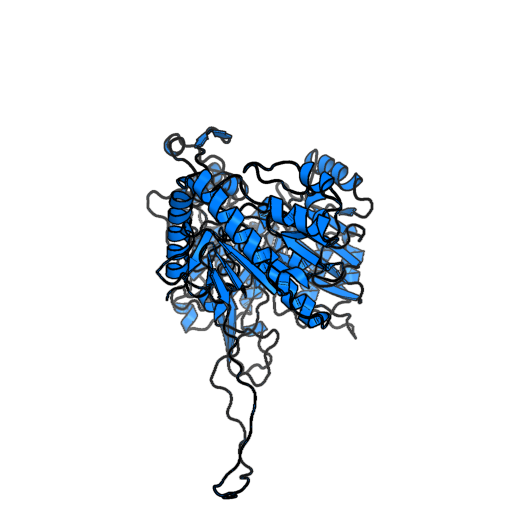.00 322 HIS A N 1
ATOM 2557 C CA . HIS A 1 322 ? 3.159 1.341 -28.596 1.00 96.00 322 HIS A CA 1
ATOM 2558 C C . HIS A 1 322 ? 2.151 0.267 -28.147 1.00 96.00 322 HIS A C 1
ATOM 2560 O O . HIS A 1 322 ? 2.385 -0.922 -28.363 1.00 96.00 322 HIS A O 1
ATOM 2566 N N . PHE A 1 323 ? 1.029 0.660 -27.533 1.00 96.81 323 PHE A N 1
ATOM 2567 C CA . PHE A 1 323 ? 0.024 -0.244 -26.974 1.00 96.81 323 PHE A CA 1
ATOM 2568 C C . PHE A 1 323 ? -1.377 0.108 -27.508 1.00 96.81 323 PHE A C 1
ATOM 2570 O O . PHE A 1 323 ? -2.116 0.857 -26.865 1.00 96.81 323 PHE A O 1
ATOM 2577 N N . PRO A 1 324 ? -1.802 -0.445 -28.662 1.00 96.25 324 PRO A N 1
ATOM 2578 C CA . PRO A 1 324 ? -3.071 -0.072 -29.305 1.00 96.25 324 PRO A CA 1
ATOM 2579 C C . PRO A 1 324 ? -4.319 -0.412 -28.469 1.00 96.25 324 PRO A C 1
ATOM 2581 O O . PRO A 1 324 ? -5.405 0.110 -28.711 1.00 96.25 324 PRO A O 1
ATOM 2584 N N . ASN A 1 325 ? -4.173 -1.285 -27.475 1.00 98.06 325 ASN A N 1
ATOM 2585 C CA . ASN A 1 325 ? -5.193 -1.682 -26.508 1.00 98.06 325 ASN A CA 1
ATOM 2586 C C . ASN A 1 325 ? -5.270 -0.766 -25.268 1.00 98.06 325 ASN A C 1
ATOM 2588 O O . ASN A 1 325 ? -6.091 -1.019 -24.382 1.00 98.06 325 ASN A O 1
ATOM 2592 N N . VAL A 1 326 ? -4.447 0.286 -25.183 1.00 98.44 326 VAL A N 1
ATOM 2593 C CA . VAL A 1 326 ? -4.460 1.252 -24.076 1.00 98.44 326 VAL A CA 1
ATOM 2594 C C . VAL A 1 326 ? -5.275 2.491 -24.446 1.00 98.44 326 VAL A C 1
ATOM 2596 O O . VAL A 1 326 ? -5.038 3.152 -25.454 1.00 98.44 326 VAL A O 1
ATOM 2599 N N . ARG A 1 327 ? -6.218 2.860 -23.576 1.00 98.00 327 ARG A N 1
ATOM 2600 C CA . ARG A 1 327 ? -7.006 4.092 -23.672 1.00 98.00 327 ARG A CA 1
ATOM 2601 C C . ARG A 1 327 ? -6.690 5.020 -22.508 1.00 98.00 327 ARG A C 1
ATOM 2603 O O . ARG A 1 327 ? -6.872 4.649 -21.355 1.00 98.00 327 ARG A O 1
ATOM 2610 N N . LEU A 1 328 ? -6.306 6.257 -22.805 1.00 98.00 328 LEU A N 1
ATOM 2611 C CA . LEU A 1 328 ? -6.055 7.282 -21.791 1.00 98.00 328 LEU A CA 1
ATOM 2612 C C . LEU A 1 328 ? -7.324 8.093 -21.485 1.00 98.00 328 LEU A C 1
ATOM 2614 O O . LEU A 1 328 ? -8.087 8.441 -22.391 1.00 98.00 328 LEU A O 1
ATOM 2618 N N . VAL A 1 329 ? -7.548 8.411 -20.208 1.00 97.38 329 VAL A N 1
ATOM 2619 C CA . VAL A 1 329 ? -8.655 9.254 -19.733 1.00 97.38 329 VAL A CA 1
ATOM 2620 C C . VAL A 1 329 ? -8.119 10.326 -18.787 1.00 97.38 329 VAL A C 1
ATOM 2622 O O . VAL A 1 329 ? -7.567 10.026 -17.730 1.00 97.38 329 VAL A O 1
ATOM 2625 N N . THR A 1 330 ? -8.359 11.590 -19.126 1.00 95.50 330 THR A N 1
ATOM 2626 C CA . THR A 1 330 ? -7.993 12.735 -18.282 1.00 95.50 330 THR A CA 1
ATOM 2627 C C . THR A 1 330 ? -9.244 13.287 -17.588 1.00 95.50 330 THR A C 1
ATOM 2629 O O . THR A 1 330 ? -10.156 13.748 -18.281 1.00 95.50 330 THR A O 1
ATOM 2632 N N . PRO A 1 331 ? -9.334 13.272 -16.246 1.00 93.50 331 PRO A N 1
ATOM 2633 C CA . PRO A 1 331 ? -10.441 13.868 -15.521 1.00 93.50 331 PRO A CA 1
ATOM 2634 C C . PRO A 1 331 ? -10.331 15.389 -15.466 1.00 93.50 331 PRO A C 1
ATOM 2636 O O . PRO A 1 331 ? -9.250 15.977 -15.577 1.00 93.50 331 PRO A O 1
ATOM 2639 N N . ASN A 1 332 ? -11.464 16.039 -15.210 1.00 92.00 332 ASN A N 1
ATOM 2640 C CA . ASN A 1 332 ? -11.488 17.475 -14.990 1.00 92.00 332 ASN A CA 1
ATOM 2641 C C . ASN A 1 332 ? -10.845 17.831 -13.639 1.00 92.00 332 ASN A C 1
ATOM 2643 O O . ASN A 1 332 ? -11.307 17.385 -12.590 1.00 92.00 332 ASN A O 1
ATOM 2647 N N . LEU A 1 333 ? -9.817 18.679 -13.664 1.00 92.88 333 LEU A N 1
ATOM 2648 C CA . LEU A 1 333 ? -9.182 19.288 -12.489 1.00 92.88 333 LEU A CA 1
ATOM 2649 C C . LEU A 1 333 ? -9.347 20.815 -12.615 1.00 92.88 333 LEU A C 1
ATOM 2651 O O . LEU A 1 333 ? -8.475 21.471 -13.197 1.00 92.88 333 LEU A O 1
ATOM 2655 N N . PRO A 1 334 ? -10.482 21.372 -12.146 1.00 91.06 334 PRO A N 1
ATOM 2656 C CA . PRO A 1 334 ? -10.865 22.764 -12.396 1.00 91.06 334 PRO A CA 1
ATOM 2657 C C . PRO A 1 334 ? -10.198 23.772 -11.451 1.00 91.06 334 PRO A C 1
ATOM 2659 O O . PRO A 1 334 ? -10.239 24.974 -11.699 1.00 91.06 334 PRO A O 1
ATOM 2662 N N . ILE A 1 335 ? -9.608 23.309 -10.346 1.00 92.94 335 ILE A N 1
ATOM 2663 C CA . ILE A 1 335 ? -8.989 24.167 -9.334 1.00 92.94 335 ILE A CA 1
ATOM 2664 C C . ILE A 1 335 ? -7.468 24.041 -9.436 1.00 92.94 335 ILE A C 1
ATOM 2666 O O . ILE A 1 335 ? -6.927 22.937 -9.470 1.00 92.94 335 ILE A O 1
ATOM 2670 N N . ALA A 1 336 ? -6.775 25.184 -9.467 1.00 90.38 336 ALA A N 1
ATOM 2671 C CA . ALA A 1 336 ? -5.317 25.238 -9.541 1.00 90.38 336 ALA A CA 1
ATOM 2672 C C . ALA A 1 336 ? -4.649 24.437 -8.412 1.00 90.38 336 ALA A C 1
ATOM 2674 O O . ALA A 1 336 ? -5.149 24.402 -7.280 1.00 90.38 336 ALA A O 1
ATOM 2675 N N . TYR A 1 337 ? -3.495 23.841 -8.727 1.00 90.44 337 TYR A N 1
ATOM 2676 C CA . TYR A 1 337 ? -2.726 22.970 -7.828 1.00 90.44 337 TYR A CA 1
ATOM 2677 C C . TYR A 1 337 ? -3.484 21.711 -7.367 1.00 90.44 337 TYR A C 1
ATOM 2679 O O . TYR A 1 337 ? -3.133 21.113 -6.353 1.00 90.44 337 TYR A O 1
ATOM 2687 N N . GLY A 1 338 ? -4.543 21.331 -8.085 1.00 91.94 338 GLY A N 1
ATOM 2688 C CA . GLY A 1 338 ? -5.224 20.055 -7.918 1.00 91.94 338 GLY A CA 1
ATOM 2689 C C . GLY A 1 338 ? -4.501 18.916 -8.630 1.00 91.94 338 GLY A C 1
ATOM 2690 O O . GLY A 1 338 ? -3.947 19.109 -9.714 1.00 91.94 338 GLY A O 1
ATOM 2691 N N . THR A 1 339 ? -4.568 17.722 -8.048 1.00 95.31 339 THR A N 1
ATOM 2692 C CA . THR A 1 339 ? -3.913 16.516 -8.570 1.00 95.31 339 THR A CA 1
ATOM 2693 C C . THR A 1 339 ? -4.914 15.372 -8.695 1.00 95.31 339 THR A C 1
ATOM 2695 O O . THR A 1 339 ? -5.801 15.216 -7.857 1.00 95.31 339 THR A O 1
ATOM 2698 N N . HIS A 1 340 ? -4.772 14.531 -9.721 1.00 98.06 340 HIS A N 1
ATOM 2699 C CA . HIS A 1 340 ? -5.412 13.216 -9.721 1.00 98.06 340 HIS A CA 1
ATOM 2700 C C . HIS A 1 340 ? -4.508 12.239 -8.967 1.00 98.06 340 HIS A C 1
ATOM 2702 O O . HIS A 1 340 ? -3.490 11.808 -9.506 1.00 98.06 340 HIS A O 1
ATOM 2708 N N . HIS A 1 341 ? -4.826 11.961 -7.705 1.00 98.31 341 HIS A N 1
ATOM 2709 C CA . HIS A 1 341 ? -3.934 11.229 -6.807 1.00 98.31 341 HIS A CA 1
ATOM 2710 C C . HIS A 1 341 ? -4.478 9.855 -6.378 1.00 98.31 341 HIS A C 1
ATOM 2712 O O . HIS A 1 341 ? -3.730 9.039 -5.828 1.00 98.31 341 HIS A O 1
ATOM 2718 N N . THR A 1 342 ? -5.728 9.562 -6.742 1.00 98.69 342 THR A N 1
ATOM 2719 C CA . THR A 1 342 ? -6.365 8.244 -6.660 1.00 98.69 342 THR A CA 1
ATOM 2720 C C . THR A 1 342 ? -5.542 7.147 -7.306 1.00 98.69 342 THR A C 1
ATOM 2722 O O . THR A 1 342 ? -4.992 7.307 -8.396 1.00 98.69 342 THR A O 1
ATOM 2725 N N . LYS A 1 343 ? -5.506 6.008 -6.619 1.00 98.88 343 LYS A N 1
ATOM 2726 C CA . LYS A 1 343 ? -4.755 4.811 -6.977 1.00 98.88 343 LYS A CA 1
ATOM 2727 C C . LYS A 1 343 ? -5.672 3.614 -6.796 1.00 98.88 343 LYS A C 1
ATOM 2729 O O . LYS A 1 343 ? -5.971 3.203 -5.675 1.00 98.88 343 LYS A O 1
ATOM 2734 N N . MET A 1 344 ? -6.205 3.143 -7.913 1.00 98.81 344 MET A N 1
ATOM 2735 C CA . MET A 1 344 ? -7.236 2.116 -7.926 1.00 98.81 344 MET A CA 1
ATOM 2736 C C . MET A 1 344 ? -7.118 1.248 -9.173 1.00 98.81 344 MET A C 1
ATOM 2738 O O . MET A 1 344 ? -6.834 1.756 -10.256 1.00 98.81 344 MET A O 1
ATOM 2742 N N . MET A 1 345 ? -7.399 -0.041 -9.020 1.00 98.56 345 MET A N 1
ATOM 2743 C CA . MET A 1 345 ? -7.585 -0.996 -10.108 1.00 98.56 345 MET A CA 1
ATOM 2744 C C . MET A 1 345 ? -9.001 -1.554 -10.042 1.00 98.56 345 MET A C 1
ATOM 2746 O O . MET A 1 345 ? -9.431 -2.011 -8.988 1.00 98.56 345 MET A O 1
ATOM 2750 N N . CYS A 1 346 ? -9.718 -1.536 -11.159 1.00 98.81 346 CYS A N 1
ATOM 2751 C CA . CYS A 1 346 ? -10.891 -2.380 -11.363 1.00 98.81 346 CYS A CA 1
ATOM 2752 C C . CYS A 1 346 ? -10.508 -3.444 -12.390 1.00 98.81 346 CYS A C 1
ATOM 2754 O O . CYS A 1 346 ? -10.192 -3.122 -13.540 1.00 98.81 346 CYS A O 1
ATOM 2756 N N . LEU A 1 347 ? -10.489 -4.692 -11.943 1.00 98.81 347 LEU A N 1
ATOM 2757 C CA . LEU A 1 347 ? -10.145 -5.860 -12.740 1.00 98.81 347 LEU A CA 1
ATOM 2758 C C . LEU A 1 347 ? -11.438 -6.556 -13.148 1.00 98.81 347 LEU A C 1
ATOM 2760 O O . LEU A 1 347 ? -12.272 -6.831 -12.288 1.00 98.81 347 LEU A O 1
ATOM 2764 N N . PHE A 1 348 ? -11.606 -6.821 -14.440 1.00 98.75 348 PHE A N 1
ATOM 2765 C CA . PHE A 1 348 ? -12.741 -7.574 -14.967 1.00 98.75 348 PHE A CA 1
ATOM 2766 C C . PHE A 1 348 ? -12.223 -8.881 -15.545 1.00 98.75 348 PHE A C 1
ATOM 2768 O O . PHE A 1 348 ? -11.249 -8.872 -16.303 1.00 98.75 348 PHE A O 1
ATOM 2775 N N . TYR A 1 349 ? -12.852 -9.989 -15.180 1.00 98.62 349 TYR A N 1
ATOM 2776 C CA . TYR A 1 349 ? -12.391 -11.330 -15.518 1.00 98.62 349 TYR A CA 1
ATOM 2777 C C . TYR A 1 349 ? -13.246 -11.955 -16.621 1.00 98.62 349 TYR A C 1
ATOM 2779 O O . TYR A 1 349 ? -14.408 -11.598 -16.806 1.00 98.62 349 TYR A O 1
ATOM 2787 N N . VAL A 1 350 ? -12.658 -12.904 -17.352 1.00 98.06 350 VAL A N 1
ATOM 2788 C CA . VAL A 1 350 ? -13.302 -13.578 -18.497 1.00 98.06 350 VAL A CA 1
ATOM 2789 C C . VAL A 1 350 ? -14.563 -14.354 -18.093 1.00 98.06 350 VAL A C 1
ATOM 2791 O O . VAL A 1 350 ? -15.483 -14.489 -18.893 1.00 98.06 350 VAL A O 1
ATOM 2794 N N . ASP A 1 351 ? -14.634 -14.830 -16.851 1.00 97.19 351 ASP A N 1
ATOM 2795 C CA . ASP A 1 351 ? -15.803 -15.524 -16.295 1.00 97.19 351 ASP A CA 1
ATOM 2796 C C . ASP A 1 351 ? -16.943 -14.576 -15.871 1.00 97.19 351 ASP A C 1
ATOM 2798 O O . ASP A 1 351 ? -17.984 -15.026 -15.397 1.00 97.19 351 ASP A O 1
ATOM 2802 N N . GLY A 1 352 ? -16.777 -13.267 -16.079 1.00 97.31 352 GLY A N 1
ATOM 2803 C CA . GLY A 1 352 ? -17.783 -12.248 -15.805 1.00 97.31 352 GLY A CA 1
ATOM 2804 C C . GLY A 1 352 ? -17.682 -11.611 -14.421 1.00 97.31 352 GLY A C 1
ATOM 2805 O O . GLY A 1 352 ? -18.378 -10.611 -14.197 1.00 97.31 352 GLY A O 1
ATOM 2806 N N . ASP A 1 353 ? -16.811 -12.118 -13.544 1.00 98.25 353 ASP A N 1
ATOM 2807 C CA . ASP A 1 353 ? -16.519 -11.545 -12.229 1.00 98.25 353 ASP A CA 1
ATOM 2808 C C . ASP A 1 353 ? -15.724 -10.230 -12.336 1.00 98.25 353 ASP A C 1
ATOM 2810 O O . ASP A 1 353 ? -15.151 -9.884 -13.377 1.00 98.25 353 ASP A O 1
ATOM 2814 N N . ALA A 1 354 ? -15.661 -9.485 -11.233 1.00 98.62 354 ALA A N 1
ATOM 2815 C CA . ALA A 1 354 ? -14.785 -8.328 -11.097 1.00 98.62 354 ALA A CA 1
ATOM 2816 C C . ALA A 1 354 ? -14.158 -8.225 -9.705 1.00 98.62 354 ALA A C 1
ATOM 2818 O O . ALA A 1 354 ? -14.614 -8.828 -8.737 1.00 98.62 354 ALA A O 1
ATOM 2819 N N . GLN A 1 355 ? -13.117 -7.408 -9.585 1.00 98.38 355 GLN A N 1
ATOM 2820 C CA . GLN A 1 355 ? -12.515 -7.054 -8.303 1.00 98.38 355 GLN A CA 1
ATOM 2821 C C . GLN A 1 355 ? -12.066 -5.591 -8.313 1.00 98.38 355 GLN A C 1
ATOM 2823 O O . GLN A 1 355 ? -11.553 -5.091 -9.316 1.00 98.38 355 GLN A O 1
ATOM 2828 N N . VAL A 1 356 ? -12.259 -4.897 -7.192 1.00 98.81 356 VAL A N 1
ATOM 2829 C CA . VAL A 1 356 ? -11.815 -3.512 -6.990 1.00 98.81 356 VAL A CA 1
ATOM 2830 C C . VAL A 1 356 ? -10.683 -3.500 -5.970 1.00 98.81 356 VAL A C 1
ATOM 2832 O O . VAL A 1 356 ? -10.811 -4.046 -4.877 1.00 98.81 356 VAL A O 1
ATOM 2835 N N . ILE A 1 357 ? -9.572 -2.856 -6.315 1.00 98.88 357 ILE A N 1
ATOM 2836 C CA . ILE A 1 357 ? -8.391 -2.724 -5.461 1.00 98.88 357 ILE A CA 1
ATOM 2837 C C . ILE A 1 357 ? -8.095 -1.240 -5.286 1.00 98.88 357 ILE A C 1
ATOM 2839 O O . ILE A 1 357 ? -7.832 -0.547 -6.266 1.00 98.88 357 ILE A O 1
ATOM 2843 N N . ILE A 1 358 ? -8.096 -0.750 -4.049 1.00 98.94 358 ILE A N 1
ATOM 2844 C CA . ILE A 1 358 ? -7.745 0.638 -3.704 1.00 98.94 358 ILE A CA 1
ATOM 2845 C C . ILE A 1 358 ? -6.401 0.600 -2.986 1.00 98.94 358 ILE A C 1
ATOM 2847 O O . ILE A 1 358 ? -6.267 -0.082 -1.975 1.00 98.94 358 ILE A O 1
ATOM 2851 N N . HIS A 1 359 ? -5.386 1.285 -3.504 1.00 98.88 359 HIS A N 1
ATOM 2852 C CA . HIS A 1 359 ? -4.003 1.130 -3.038 1.00 98.88 359 HIS A CA 1
ATOM 2853 C C . HIS A 1 359 ? -3.249 2.461 -2.963 1.00 98.88 359 HIS A C 1
ATOM 2855 O O . HIS A 1 359 ? -3.790 3.511 -3.287 1.00 98.88 359 HIS A O 1
ATOM 2861 N N . THR A 1 360 ? -1.990 2.443 -2.515 1.00 98.81 360 THR A N 1
ATOM 2862 C CA . THR A 1 360 ? -1.182 3.672 -2.341 1.00 98.81 360 THR A CA 1
ATOM 2863 C C . THR A 1 360 ? -0.001 3.802 -3.301 1.00 98.81 360 THR A C 1
ATOM 2865 O O . THR A 1 360 ? 0.584 4.883 -3.393 1.00 98.81 360 THR A O 1
ATOM 2868 N N . ALA A 1 361 ? 0.325 2.745 -4.051 1.00 98.50 361 ALA A N 1
ATOM 2869 C CA . ALA A 1 361 ? 1.451 2.712 -4.986 1.00 98.50 361 ALA A CA 1
ATOM 2870 C C . ALA A 1 361 ? 1.174 3.393 -6.338 1.00 98.50 361 ALA A C 1
ATOM 2872 O O . ALA A 1 361 ? 0.119 3.190 -6.945 1.00 98.50 361 ALA A O 1
ATOM 2873 N N . ASN A 1 362 ? 2.132 4.170 -6.842 1.00 98.44 362 ASN A N 1
ATOM 2874 C CA . ASN A 1 362 ? 2.148 4.564 -8.249 1.00 98.44 362 ASN A CA 1
ATOM 2875 C C . ASN A 1 362 ? 2.426 3.356 -9.163 1.00 98.44 362 ASN A C 1
ATOM 2877 O O . ASN A 1 362 ? 2.978 2.359 -8.705 1.00 98.44 362 ASN A O 1
ATOM 2881 N N . MET A 1 363 ? 2.064 3.424 -10.449 1.00 97.94 363 MET A N 1
ATOM 2882 C CA . MET A 1 363 ? 2.340 2.347 -11.421 1.00 97.94 363 MET A CA 1
ATOM 2883 C C . MET A 1 363 ? 3.751 2.460 -12.008 1.00 97.94 363 MET A C 1
ATOM 2885 O O . MET A 1 363 ? 3.924 2.553 -13.219 1.00 97.94 363 MET A O 1
ATOM 2889 N N . ILE A 1 364 ? 4.752 2.499 -11.132 1.00 93.88 364 ILE A N 1
ATOM 2890 C CA . ILE A 1 364 ? 6.174 2.577 -11.482 1.00 93.88 364 ILE A CA 1
ATOM 2891 C C . ILE A 1 364 ? 6.950 1.539 -10.677 1.00 93.88 364 ILE A C 1
ATOM 2893 O O . ILE A 1 364 ? 6.606 1.273 -9.518 1.00 93.88 364 ILE A O 1
ATOM 2897 N N . SER A 1 365 ? 8.038 1.013 -11.238 1.00 90.31 365 SER A N 1
ATOM 2898 C CA . SER A 1 365 ? 8.835 -0.050 -10.605 1.00 90.31 365 SER A CA 1
ATOM 2899 C C . SER A 1 365 ? 9.275 0.296 -9.180 1.00 90.31 365 SER A C 1
ATOM 2901 O O . SER A 1 365 ? 9.193 -0.518 -8.258 1.00 90.31 365 SER A O 1
ATOM 2903 N N . ARG A 1 366 ? 9.676 1.553 -8.964 1.00 89.19 366 ARG A N 1
ATOM 2904 C CA . ARG A 1 366 ? 10.178 2.027 -7.669 1.00 89.19 366 ARG A CA 1
ATOM 2905 C C . ARG A 1 366 ? 9.147 1.908 -6.543 1.00 89.19 366 ARG A C 1
ATOM 2907 O O . ARG A 1 366 ? 9.506 1.557 -5.422 1.00 89.19 366 ARG A O 1
ATOM 2914 N N . ASP A 1 367 ? 7.876 2.178 -6.832 1.00 95.50 367 ASP A N 1
ATOM 2915 C CA . ASP A 1 367 ? 6.816 2.187 -5.820 1.00 95.50 367 ASP A CA 1
ATOM 2916 C C . ASP A 1 367 ? 6.388 0.780 -5.388 1.00 95.50 367 ASP A C 1
ATOM 2918 O O . ASP A 1 367 ? 5.862 0.638 -4.285 1.00 95.50 367 ASP A O 1
ATOM 2922 N N . TRP A 1 368 ? 6.655 -0.230 -6.220 1.00 96.31 368 TRP A N 1
ATOM 2923 C CA . TRP A 1 368 ? 6.406 -1.654 -5.958 1.00 96.31 368 TRP A CA 1
ATOM 2924 C C . TRP A 1 368 ? 7.676 -2.433 -5.582 1.00 96.31 368 TRP A C 1
ATOM 2926 O O . TRP A 1 368 ? 7.617 -3.642 -5.380 1.00 96.31 368 TRP A O 1
ATOM 2936 N N . GLY A 1 369 ? 8.821 -1.747 -5.499 1.00 93.75 369 GLY A N 1
ATOM 2937 C CA . GLY A 1 369 ? 10.116 -2.325 -5.154 1.00 93.75 369 GLY A CA 1
ATOM 2938 C C . GLY A 1 369 ? 10.361 -2.360 -3.647 1.00 93.75 369 GLY A C 1
ATOM 2939 O O . GLY A 1 369 ? 10.116 -3.370 -3.001 1.00 93.75 369 GLY A O 1
ATOM 2940 N N . ASN A 1 370 ? 10.880 -1.264 -3.083 1.00 96.44 370 ASN A N 1
ATOM 2941 C CA . ASN A 1 370 ? 11.392 -1.225 -1.702 1.00 96.44 370 ASN A CA 1
ATOM 2942 C C . ASN A 1 370 ? 10.612 -0.299 -0.748 1.00 96.44 370 ASN A C 1
ATOM 2944 O O . ASN A 1 370 ? 11.100 0.039 0.333 1.00 96.44 370 ASN A O 1
ATOM 2948 N N . LYS A 1 371 ? 9.404 0.123 -1.135 1.00 97.44 371 LYS A N 1
ATOM 2949 C CA . LYS A 1 371 ? 8.565 1.029 -0.339 1.00 97.44 371 LYS A CA 1
ATOM 2950 C C . LYS A 1 371 ? 7.510 0.279 0.451 1.00 97.44 371 LYS A C 1
ATOM 2952 O O . LYS A 1 371 ? 6.983 -0.743 0.016 1.00 97.44 371 LYS A O 1
ATOM 2957 N N . THR A 1 372 ? 7.123 0.866 1.573 1.00 98.75 372 THR A N 1
ATOM 2958 C CA . THR A 1 372 ? 5.934 0.445 2.305 1.00 98.75 372 THR A CA 1
ATOM 2959 C C . THR A 1 372 ? 4.708 1.087 1.668 1.00 98.75 372 THR A C 1
ATOM 2961 O O . THR A 1 372 ? 4.497 2.297 1.791 1.00 98.75 372 THR A O 1
ATOM 2964 N N . GLN A 1 373 ? 3.908 0.279 0.972 1.00 98.81 373 GLN A N 1
ATOM 2965 C CA . GLN A 1 373 ? 2.608 0.651 0.410 1.00 98.81 373 GLN A CA 1
ATOM 2966 C C . GLN A 1 373 ? 1.513 -0.224 1.018 1.00 98.81 373 GLN A C 1
ATOM 2968 O O . GLN A 1 373 ? 1.785 -1.324 1.503 1.00 98.81 373 GLN A O 1
ATOM 2973 N N . GLY A 1 374 ? 0.272 0.245 0.937 1.00 98.62 374 GLY A N 1
ATOM 2974 C CA . GLY A 1 374 ? -0.907 -0.504 1.351 1.00 98.62 374 GLY A CA 1
ATOM 2975 C C . GLY A 1 374 ? -1.903 -0.672 0.219 1.00 98.62 374 GLY A C 1
ATOM 2976 O O . GLY A 1 374 ? -1.909 0.092 -0.752 1.00 98.62 374 GLY A O 1
ATOM 2977 N N . MET A 1 375 ? -2.766 -1.666 0.372 1.00 98.69 375 MET A N 1
ATOM 2978 C CA . MET A 1 375 ? -3.913 -1.899 -0.488 1.00 98.69 375 MET A CA 1
ATOM 2979 C C . MET A 1 375 ? -5.076 -2.490 0.297 1.00 98.69 375 MET A C 1
ATOM 2981 O O . MET A 1 375 ? -4.893 -3.257 1.237 1.00 98.69 375 MET A O 1
ATOM 2985 N N . TRP A 1 376 ? -6.273 -2.165 -0.151 1.00 98.81 376 TRP A N 1
ATOM 2986 C CA . TRP A 1 376 ? -7.482 -2.905 0.131 1.00 98.81 376 TRP A CA 1
ATOM 2987 C C . TRP A 1 376 ? -7.910 -3.634 -1.133 1.00 98.81 376 TRP A C 1
ATOM 2989 O O . TRP A 1 376 ? -7.933 -3.032 -2.209 1.00 98.81 376 TRP A O 1
ATOM 2999 N N . VAL A 1 377 ? -8.238 -4.914 -1.002 1.00 98.69 377 VAL A N 1
ATOM 3000 C CA . VAL A 1 377 ? -8.711 -5.756 -2.106 1.00 98.69 377 VAL A CA 1
ATOM 3001 C C . VAL A 1 377 ? -10.144 -6.161 -1.796 1.00 98.69 377 VAL A C 1
ATOM 3003 O O . VAL A 1 377 ? -10.390 -6.791 -0.769 1.00 98.69 377 VAL A O 1
ATOM 3006 N N . SER A 1 378 ? -11.101 -5.824 -2.657 1.00 98.44 378 SER A N 1
ATOM 3007 C CA . SER A 1 378 ? -12.485 -6.252 -2.453 1.00 98.44 378 SER A CA 1
ATOM 3008 C C . SER A 1 378 ? -12.594 -7.787 -2.429 1.00 98.44 378 SER A C 1
ATOM 3010 O O . SER A 1 378 ? -11.731 -8.501 -2.958 1.00 98.44 378 SER A O 1
ATOM 3012 N N . PRO A 1 379 ? -13.674 -8.350 -1.864 1.00 96.62 379 PRO A N 1
ATOM 3013 C CA . PRO A 1 379 ? -14.128 -9.680 -2.256 1.00 96.62 379 PRO A CA 1
ATOM 3014 C C . PRO A 1 379 ? -14.253 -9.802 -3.780 1.00 96.62 379 PRO A C 1
ATOM 3016 O O . PRO A 1 379 ? -14.290 -8.793 -4.494 1.00 96.62 379 PRO A O 1
ATOM 3019 N N . MET A 1 380 ? -14.308 -11.037 -4.280 1.00 97.56 380 MET A N 1
ATOM 3020 C CA . MET A 1 380 ? -14.707 -11.246 -5.669 1.00 97.56 380 MET A CA 1
ATOM 3021 C C . MET A 1 380 ? -16.137 -10.731 -5.836 1.00 97.56 380 MET A C 1
ATOM 3023 O O . MET A 1 380 ? -17.005 -11.037 -5.020 1.00 97.56 380 MET A O 1
ATOM 3027 N N . LEU A 1 381 ? -16.355 -9.900 -6.847 1.00 98.00 381 LEU A N 1
ATOM 3028 C CA . LEU A 1 381 ? -17.641 -9.286 -7.125 1.00 98.00 381 LEU A CA 1
ATOM 3029 C C . LEU A 1 381 ? -18.314 -10.075 -8.241 1.00 98.00 381 LEU A C 1
ATOM 3031 O O . LEU A 1 381 ? -17.809 -10.136 -9.364 1.00 98.00 381 LEU A O 1
ATOM 3035 N N . HIS A 1 382 ? -19.472 -10.640 -7.931 1.00 97.38 382 HIS A N 1
ATOM 3036 C CA . HIS A 1 382 ? -20.306 -11.354 -8.891 1.00 97.38 382 HIS A CA 1
ATOM 3037 C C . HIS A 1 382 ? -21.369 -10.422 -9.472 1.00 97.38 382 HIS A C 1
ATOM 3039 O O . HIS A 1 382 ? -21.660 -9.360 -8.914 1.00 97.38 382 HIS A O 1
ATOM 3045 N N . ARG A 1 383 ? -21.974 -10.802 -10.600 1.00 96.00 383 ARG A N 1
ATOM 3046 C CA . ARG A 1 383 ? -23.114 -10.059 -11.153 1.00 96.00 383 ARG A CA 1
ATOM 3047 C C . ARG A 1 383 ? -24.304 -10.141 -10.202 1.00 96.00 383 ARG A C 1
ATOM 3049 O O . ARG A 1 383 ? -24.608 -11.202 -9.661 1.00 96.00 383 ARG A O 1
ATOM 3056 N N . LYS A 1 384 ? -24.998 -9.021 -10.022 1.00 93.56 384 LYS A N 1
ATOM 3057 C CA . LYS A 1 384 ? -26.202 -8.973 -9.192 1.00 93.56 384 LYS A CA 1
ATOM 3058 C C . LYS A 1 384 ? -27.335 -9.780 -9.809 1.00 93.56 384 LYS A C 1
ATOM 3060 O O . LYS A 1 384 ? -27.549 -9.747 -11.018 1.00 93.56 384 LYS A O 1
ATOM 3065 N N . LEU A 1 385 ? -28.141 -10.381 -8.939 1.00 86.69 385 LEU A N 1
ATOM 3066 C CA . LEU A 1 385 ? -29.420 -10.998 -9.303 1.00 86.69 385 LEU A CA 1
ATOM 3067 C C . LEU A 1 385 ? -30.598 -10.001 -9.274 1.00 86.69 385 LEU A C 1
ATOM 3069 O O . LEU A 1 385 ? -31.707 -10.351 -9.665 1.00 86.69 385 LEU A O 1
ATOM 3073 N N . GLY A 1 386 ? -30.382 -8.760 -8.817 1.00 82.81 386 GLY A N 1
ATOM 3074 C CA . GLY A 1 386 ? -31.429 -7.743 -8.678 1.00 82.81 386 GLY A CA 1
ATOM 3075 C C . GLY A 1 386 ? -30.897 -6.307 -8.638 1.00 82.81 386 GLY A C 1
ATOM 3076 O O . GLY A 1 386 ? -29.714 -6.058 -8.856 1.00 82.81 386 GLY A O 1
ATOM 3077 N N . THR A 1 387 ? -31.778 -5.346 -8.346 1.00 78.50 387 THR A N 1
ATOM 3078 C CA . THR A 1 387 ? -31.485 -3.899 -8.417 1.00 78.50 387 THR A CA 1
ATOM 3079 C C . THR A 1 387 ? -31.059 -3.270 -7.085 1.00 78.50 387 THR A C 1
ATOM 3081 O O . THR A 1 387 ? -30.950 -2.048 -6.994 1.00 78.50 387 THR A O 1
ATOM 3084 N N . GLY A 1 388 ? -30.855 -4.070 -6.034 1.00 79.81 388 GLY A N 1
ATOM 3085 C CA . GLY A 1 388 ? -30.408 -3.571 -4.731 1.00 79.81 388 GLY A CA 1
ATOM 3086 C C . GLY A 1 388 ? -29.025 -2.914 -4.814 1.00 79.81 388 GLY A C 1
ATOM 3087 O O . GLY A 1 388 ? -28.192 -3.324 -5.621 1.00 79.81 388 GLY A O 1
ATOM 3088 N N . SER A 1 389 ? -28.783 -1.902 -3.979 1.00 85.94 389 SER A N 1
ATOM 3089 C CA . SER A 1 389 ? -27.483 -1.234 -3.831 1.00 85.94 389 SER A CA 1
ATOM 3090 C C . SER A 1 389 ? -27.125 -1.141 -2.354 1.00 85.94 389 SER A C 1
ATOM 3092 O O . SER A 1 389 ? -27.985 -0.840 -1.526 1.00 85.94 389 SER A O 1
ATOM 3094 N N . CYS A 1 390 ? -25.854 -1.353 -2.020 1.00 92.81 390 CYS A N 1
ATOM 3095 C CA . CYS A 1 390 ? -25.328 -1.067 -0.684 1.00 92.81 390 CYS A CA 1
ATOM 3096 C C . CYS A 1 390 ? -24.682 0.331 -0.636 1.00 92.81 390 CYS A C 1
ATOM 3098 O O . CYS A 1 390 ? -24.521 0.996 -1.665 1.00 92.81 390 CYS A O 1
ATOM 3100 N N . GLN A 1 391 ? -24.304 0.794 0.561 1.00 94.38 391 GLN A N 1
ATOM 3101 C CA . GLN A 1 391 ? -23.684 2.114 0.733 1.00 94.38 391 GLN A CA 1
ATOM 3102 C C . GLN A 1 391 ? -22.345 2.230 -0.010 1.00 94.38 391 GLN A C 1
ATOM 3104 O O . GLN A 1 391 ? -22.097 3.261 -0.632 1.00 94.38 391 GLN A O 1
ATOM 3109 N N . PHE A 1 392 ? -21.512 1.180 0.026 1.00 96.75 392 PHE A N 1
ATOM 3110 C CA . PHE A 1 392 ? -20.229 1.154 -0.683 1.00 96.75 392 PHE A CA 1
ATOM 3111 C C . PHE A 1 392 ? -20.433 1.393 -2.181 1.00 96.75 392 PHE A C 1
ATOM 3113 O O . PHE A 1 392 ? -19.786 2.255 -2.766 1.00 96.75 392 PHE A O 1
ATOM 3120 N N . GLU A 1 393 ? -21.375 0.676 -2.793 1.00 97.12 393 GLU A N 1
ATOM 3121 C CA . GLU A 1 393 ? -21.696 0.832 -4.210 1.00 97.12 393 GLU A CA 1
ATOM 3122 C C . GLU A 1 393 ? -22.214 2.235 -4.542 1.00 97.12 393 GLU A C 1
ATOM 3124 O O . GLU A 1 393 ? -21.771 2.834 -5.523 1.00 97.12 393 GLU A O 1
ATOM 3129 N N . SER A 1 394 ? -23.125 2.775 -3.726 1.00 96.50 394 SER A N 1
ATOM 3130 C CA . SER A 1 394 ? -23.669 4.120 -3.935 1.00 96.50 394 SER A CA 1
ATOM 3131 C C . SER A 1 394 ? -22.557 5.168 -3.907 1.00 96.50 394 SER A C 1
ATOM 3133 O O . SER A 1 394 ? -22.455 5.981 -4.827 1.00 96.50 394 SER A O 1
ATOM 3135 N N . ASP A 1 395 ? -21.689 5.113 -2.893 1.00 97.62 395 ASP A N 1
ATOM 3136 C CA . ASP A 1 395 ? -20.542 6.014 -2.764 1.00 97.62 395 ASP A CA 1
ATOM 3137 C C . ASP A 1 395 ? -19.570 5.850 -3.945 1.00 97.62 395 ASP A C 1
ATOM 3139 O O . ASP A 1 395 ? -19.054 6.837 -4.474 1.00 97.62 395 ASP A O 1
ATOM 3143 N N . PHE A 1 396 ? -19.345 4.613 -4.401 1.00 98.44 396 PHE A N 1
ATOM 3144 C CA . PHE A 1 396 ? -18.437 4.330 -5.509 1.00 98.44 396 PHE A CA 1
ATOM 3145 C C . PHE A 1 396 ? -18.970 4.848 -6.848 1.00 98.44 396 PHE A C 1
ATOM 3147 O O . PHE A 1 396 ? -18.245 5.479 -7.620 1.00 98.44 396 PHE A O 1
ATOM 3154 N N . SER A 1 397 ? -20.258 4.632 -7.112 1.00 97.94 397 SER A N 1
ATOM 3155 C CA . SER A 1 397 ? -20.943 5.144 -8.297 1.00 97.94 397 SER A CA 1
ATOM 3156 C C . SER A 1 397 ? -20.962 6.676 -8.315 1.00 97.94 397 SER A C 1
ATOM 3158 O O . SER A 1 397 ? -20.698 7.270 -9.363 1.00 97.94 397 SER A O 1
ATOM 3160 N N . GLU A 1 398 ? -21.220 7.331 -7.176 1.00 97.50 398 GLU A N 1
ATOM 3161 C CA . GLU A 1 398 ? -21.134 8.796 -7.062 1.00 97.50 398 GLU A CA 1
ATOM 3162 C C . GLU A 1 398 ? -19.715 9.307 -7.330 1.00 97.50 398 GLU A C 1
ATOM 3164 O O . GLU A 1 398 ? -19.537 10.295 -8.046 1.00 97.50 398 GLU A O 1
ATOM 3169 N N . TYR A 1 399 ? -18.699 8.612 -6.815 1.00 98.50 399 TYR A N 1
ATOM 3170 C CA . TYR A 1 399 ? -17.304 8.959 -7.058 1.00 98.50 399 TYR A CA 1
ATOM 3171 C C . TYR A 1 399 ? -16.943 8.893 -8.547 1.00 98.50 399 TYR A C 1
ATOM 3173 O O . TYR A 1 399 ? -16.391 9.847 -9.095 1.00 98.50 399 TYR A O 1
ATOM 3181 N N . LEU A 1 400 ? -17.312 7.810 -9.235 1.00 98.38 400 LEU A N 1
ATOM 3182 C CA . LEU A 1 400 ? -17.081 7.664 -10.676 1.00 98.38 400 LEU A CA 1
ATOM 3183 C C . LEU A 1 400 ? -17.898 8.670 -11.498 1.00 98.38 400 LEU A C 1
ATOM 3185 O O . LEU A 1 400 ? -17.427 9.147 -12.530 1.00 98.38 400 LEU A O 1
ATOM 3189 N N . ALA A 1 401 ? -19.099 9.040 -11.043 1.00 97.56 401 ALA A N 1
ATOM 3190 C CA . ALA A 1 401 ? -19.919 10.054 -11.702 1.00 97.56 401 ALA A CA 1
ATOM 3191 C C . ALA A 1 401 ? -19.241 11.434 -11.732 1.00 97.56 401 ALA A C 1
ATOM 3193 O O . ALA A 1 401 ? -19.421 12.175 -12.701 1.00 97.56 401 ALA A O 1
ATOM 3194 N N . ALA A 1 402 ? -18.425 11.764 -10.725 1.00 97.06 402 ALA A N 1
ATOM 3195 C CA . ALA A 1 402 ? -17.699 13.033 -10.660 1.00 97.06 402 ALA A CA 1
ATOM 3196 C C . ALA A 1 402 ? -16.671 13.222 -11.792 1.00 97.06 402 ALA A C 1
ATOM 3198 O O . ALA A 1 402 ? -16.313 14.353 -12.115 1.00 97.06 402 ALA A O 1
ATOM 3199 N N . TYR A 1 403 ? -16.237 12.136 -12.437 1.00 96.69 403 TYR A N 1
ATOM 3200 C CA . TYR A 1 403 ? -15.341 12.180 -13.596 1.00 96.69 403 TYR A CA 1
ATOM 3201 C C . TYR A 1 403 ? -16.060 12.589 -14.895 1.00 96.69 403 TYR A C 1
ATOM 3203 O O . TYR A 1 403 ? -15.406 12.886 -15.896 1.00 96.69 403 TYR A O 1
ATOM 3211 N N . GLY A 1 404 ? -17.397 12.638 -14.894 1.00 95.75 404 GLY A N 1
ATOM 3212 C CA . GLY A 1 404 ? -18.206 13.050 -16.037 1.00 95.75 404 GLY A CA 1
ATOM 3213 C C . GLY A 1 404 ? -18.441 11.943 -17.071 1.00 95.75 404 GLY A C 1
ATOM 3214 O O . GLY A 1 404 ? -18.399 10.748 -16.777 1.00 95.75 404 GLY A O 1
ATOM 3215 N N . SER A 1 405 ? -18.744 12.342 -18.310 1.00 94.81 405 SER A N 1
ATOM 3216 C CA . SER A 1 405 ? -19.180 11.428 -19.379 1.00 94.81 405 SER A CA 1
ATOM 3217 C C . SER A 1 405 ? -18.125 10.400 -19.792 1.00 94.81 405 SER A C 1
ATOM 3219 O O . SER A 1 405 ? -18.495 9.303 -20.207 1.00 94.81 405 SER A O 1
ATOM 3221 N N . SER A 1 406 ? -16.835 10.708 -19.628 1.00 92.81 406 SER A N 1
ATOM 3222 C CA . SER A 1 406 ? -15.724 9.795 -19.933 1.00 92.81 406 SER A CA 1
ATOM 3223 C C . SER A 1 406 ? -15.749 8.514 -19.094 1.00 92.81 406 SER A C 1
ATOM 3225 O O . SER A 1 406 ? -15.245 7.487 -19.542 1.00 92.81 406 SER A O 1
ATOM 3227 N N . MET A 1 407 ? -16.382 8.557 -17.917 1.00 96.19 407 MET A N 1
ATOM 3228 C CA . MET A 1 407 ? -16.487 7.432 -16.988 1.00 96.19 407 MET A CA 1
ATOM 3229 C C . MET A 1 407 ? -17.872 6.782 -16.943 1.00 96.19 407 MET A C 1
ATOM 3231 O O . MET A 1 407 ? -18.063 5.817 -16.204 1.00 96.19 407 MET A O 1
ATOM 3235 N N . ARG A 1 408 ? -18.830 7.255 -17.754 1.00 96.56 408 ARG A N 1
ATOM 3236 C CA . ARG A 1 408 ? -20.217 6.763 -17.740 1.00 96.56 408 ARG A CA 1
ATOM 3237 C C . ARG A 1 408 ? -20.307 5.252 -17.966 1.00 96.56 408 ARG A C 1
ATOM 3239 O O . ARG A 1 408 ? -20.885 4.563 -17.138 1.00 96.56 408 ARG A O 1
ATOM 3246 N N . HIS A 1 409 ? -19.688 4.751 -19.035 1.00 97.25 409 HIS A N 1
ATOM 3247 C CA . HIS A 1 409 ? -19.729 3.326 -19.381 1.00 97.25 409 HIS A CA 1
ATOM 3248 C C . HIS A 1 409 ? -19.183 2.433 -18.254 1.00 97.25 409 HIS A C 1
ATOM 3250 O O . HIS A 1 409 ? -19.794 1.434 -17.887 1.00 97.25 409 HIS A O 1
ATOM 3256 N N . TRP A 1 410 ? -18.045 2.813 -17.670 1.00 98.12 410 TRP A N 1
ATOM 3257 C CA . TRP A 1 410 ? -17.433 2.066 -16.571 1.00 98.12 410 TRP A CA 1
ATOM 3258 C C . TRP A 1 410 ? -18.273 2.105 -15.301 1.00 98.12 410 TRP A C 1
ATOM 3260 O O . TRP A 1 410 ? -18.404 1.082 -14.636 1.00 98.12 410 TRP A O 1
ATOM 3270 N N . ARG A 1 411 ? -18.864 3.261 -14.977 1.00 97.94 411 ARG A N 1
ATOM 3271 C CA . ARG A 1 411 ? -19.808 3.391 -13.865 1.00 97.94 411 ARG A CA 1
ATOM 3272 C C . ARG A 1 411 ? -20.997 2.449 -14.060 1.00 97.94 411 ARG A C 1
ATOM 3274 O O . ARG A 1 411 ? -21.273 1.658 -13.168 1.00 97.94 411 ARG A O 1
ATOM 3281 N N . GLU A 1 412 ? -21.644 2.493 -15.222 1.00 97.38 412 GLU A N 1
ATOM 3282 C CA . GLU A 1 412 ? -22.784 1.627 -15.549 1.00 97.38 412 GLU A CA 1
ATOM 3283 C C . GLU A 1 412 ? -22.404 0.144 -15.455 1.00 97.38 412 GLU A C 1
ATOM 3285 O O . GLU A 1 412 ? -23.126 -0.636 -14.840 1.00 97.38 412 GLU A O 1
ATOM 3290 N N . ARG A 1 413 ? -21.232 -0.243 -15.980 1.00 97.69 413 ARG A N 1
ATOM 3291 C CA . ARG A 1 413 ? -20.708 -1.612 -15.857 1.00 97.69 413 ARG A CA 1
ATOM 3292 C C . ARG A 1 413 ? -20.493 -2.003 -14.393 1.00 97.69 413 ARG A C 1
ATOM 3294 O O . ARG A 1 413 ? -20.944 -3.070 -13.989 1.00 97.69 413 ARG A O 1
ATOM 3301 N N . LEU A 1 414 ? -19.834 -1.167 -13.592 1.00 97.69 414 LEU A N 1
ATOM 3302 C CA . LEU A 1 414 ? -19.533 -1.460 -12.185 1.00 97.69 414 LEU A CA 1
ATOM 3303 C C . LEU A 1 414 ? -20.800 -1.570 -11.322 1.00 97.69 414 LEU A C 1
ATOM 3305 O O . LEU A 1 414 ? -20.862 -2.435 -10.459 1.00 97.69 414 LEU A O 1
ATOM 3309 N N . GLN A 1 415 ? -21.854 -0.804 -11.613 1.00 96.62 415 GLN A N 1
ATOM 3310 C CA . GLN A 1 415 ? -23.142 -0.890 -10.900 1.00 96.62 415 GLN A CA 1
ATOM 3311 C C . GLN A 1 415 ? -23.869 -2.242 -11.055 1.00 96.62 415 GLN A C 1
ATOM 3313 O O . GLN A 1 415 ? -24.796 -2.544 -10.302 1.00 96.62 415 GLN A O 1
ATOM 3318 N N . THR A 1 416 ? -23.462 -3.074 -12.017 1.00 96.88 416 THR A N 1
ATOM 3319 C CA . THR A 1 416 ? -24.040 -4.416 -12.214 1.00 96.88 416 THR A CA 1
ATOM 3320 C C . THR A 1 416 ? -23.481 -5.483 -11.265 1.00 96.88 416 THR A C 1
ATOM 3322 O O . THR A 1 416 ? -23.967 -6.614 -11.282 1.00 96.88 416 THR A O 1
ATOM 3325 N N . TYR A 1 417 ? -22.466 -5.153 -10.463 1.00 98.12 417 TYR A N 1
ATOM 3326 C CA . TYR A 1 417 ? -21.778 -6.080 -9.563 1.00 98.12 417 TYR A CA 1
ATOM 3327 C C . TYR A 1 417 ? -22.266 -5.963 -8.116 1.00 98.12 417 TYR A C 1
ATOM 3329 O O . TYR A 1 417 ? -22.607 -4.876 -7.660 1.00 98.12 417 TYR A O 1
ATOM 3337 N N . ASP A 1 418 ? -22.310 -7.076 -7.387 1.00 97.00 418 ASP A N 1
ATOM 3338 C CA . ASP A 1 418 ? -22.745 -7.128 -5.990 1.00 97.00 418 ASP A CA 1
ATOM 3339 C C . ASP A 1 418 ? -21.612 -6.739 -5.021 1.00 97.00 418 ASP A C 1
ATOM 3341 O O . ASP A 1 418 ? -20.582 -7.406 -4.943 1.00 97.00 418 ASP A O 1
ATOM 3345 N N . TYR A 1 419 ? -21.829 -5.667 -4.252 1.00 96.81 419 TYR A N 1
ATOM 3346 C CA . TYR A 1 419 ? -20.901 -5.135 -3.246 1.00 96.81 419 TYR A CA 1
ATOM 3347 C C . TYR A 1 419 ? -21.341 -5.413 -1.797 1.00 96.81 419 TYR A C 1
ATOM 3349 O O . TYR A 1 419 ? -20.774 -4.844 -0.863 1.00 96.81 419 TYR A O 1
ATOM 3357 N N . THR A 1 420 ? -22.358 -6.243 -1.555 1.00 92.88 420 THR A N 1
ATOM 3358 C CA . THR A 1 420 ? -22.885 -6.524 -0.198 1.00 92.88 420 THR A CA 1
ATOM 3359 C C . THR A 1 420 ? -21.845 -7.130 0.753 1.00 92.88 420 THR A C 1
ATOM 3361 O O . THR A 1 420 ? -21.917 -6.926 1.970 1.00 92.88 420 THR A O 1
ATOM 3364 N N . GLN A 1 421 ? -20.841 -7.816 0.202 1.00 93.44 421 GLN A N 1
ATOM 3365 C CA . GLN A 1 421 ? -19.720 -8.393 0.950 1.00 93.44 421 GLN A CA 1
ATOM 3366 C C . GLN A 1 421 ? -18.580 -7.395 1.219 1.00 93.44 421 GLN A C 1
ATOM 3368 O O . GLN A 1 421 ? -17.668 -7.696 1.988 1.00 93.44 421 GLN A O 1
ATOM 3373 N N . CYS A 1 422 ? -18.605 -6.191 0.638 1.00 95.81 422 CYS A N 1
ATOM 3374 C CA . CYS A 1 422 ? -17.596 -5.167 0.907 1.00 95.81 422 CYS A CA 1
ATOM 3375 C C . CYS A 1 422 ? -17.795 -4.560 2.305 1.00 95.81 422 CYS A C 1
ATOM 3377 O O . CYS A 1 422 ? -18.516 -3.577 2.469 1.00 95.81 422 CYS A O 1
ATOM 3379 N N . LYS A 1 423 ? -17.126 -5.128 3.316 1.00 95.56 423 LYS A N 1
ATOM 3380 C CA . LYS A 1 423 ? -17.119 -4.635 4.707 1.00 95.56 423 LYS A CA 1
ATOM 3381 C C . LYS A 1 423 ? -16.151 -3.459 4.896 1.00 95.56 423 LYS A C 1
ATOM 3383 O O . LYS A 1 423 ? -15.161 -3.546 5.616 1.00 95.56 423 LYS A O 1
ATOM 3388 N N . ALA A 1 424 ? -16.402 -2.381 4.159 1.00 96.88 424 ALA A N 1
ATOM 3389 C CA . ALA A 1 424 ? -15.631 -1.145 4.204 1.00 96.88 424 ALA A CA 1
ATOM 3390 C C . ALA A 1 424 ? -16.513 0.050 3.818 1.00 96.88 424 ALA A C 1
ATOM 3392 O O . ALA A 1 424 ? -17.487 -0.094 3.079 1.00 96.88 424 ALA A O 1
ATOM 3393 N N . THR A 1 425 ? -16.131 1.250 4.250 1.00 98.06 425 THR A N 1
ATOM 3394 C CA . THR A 1 425 ? -16.760 2.510 3.827 1.00 98.06 425 THR A CA 1
ATOM 3395 C C . THR A 1 425 ? -15.813 3.303 2.929 1.00 98.06 425 THR A C 1
ATOM 3397 O O . THR A 1 425 ? -14.648 3.498 3.273 1.00 98.06 425 THR A O 1
ATOM 3400 N N . LEU A 1 426 ? -16.298 3.811 1.791 1.00 98.44 426 LEU A N 1
ATOM 3401 C CA . LEU A 1 426 ? -15.494 4.670 0.918 1.00 98.44 426 LEU A CA 1
ATOM 3402 C C . LEU A 1 426 ? -15.361 6.087 1.479 1.00 98.44 426 LEU A C 1
ATOM 3404 O O . LEU A 1 426 ? -16.344 6.742 1.837 1.00 98.44 426 LEU A O 1
ATOM 3408 N N . VAL A 1 427 ? -14.128 6.586 1.485 1.00 98.69 427 VAL A N 1
ATOM 3409 C CA . VAL A 1 427 ? -13.793 7.973 1.815 1.00 98.69 427 VAL A CA 1
ATOM 3410 C C . VAL A 1 427 ? -13.013 8.548 0.641 1.00 98.69 427 VAL A C 1
ATOM 3412 O O . VAL A 1 427 ? -11.850 8.214 0.429 1.00 98.69 427 VAL A O 1
ATOM 3415 N N . ALA A 1 428 ? -13.674 9.392 -0.143 1.00 98.50 428 ALA A N 1
ATOM 3416 C CA . ALA A 1 428 ? -13.130 9.937 -1.379 1.00 98.50 428 ALA A CA 1
ATOM 3417 C C . ALA A 1 428 ? -13.047 11.463 -1.338 1.00 98.50 428 ALA A C 1
ATOM 3419 O O . ALA A 1 428 ? -13.783 12.117 -0.597 1.00 98.50 428 ALA A O 1
ATOM 3420 N N . SER A 1 429 ? -12.203 12.034 -2.189 1.00 98.81 429 SER A N 1
ATOM 3421 C CA . SER A 1 429 ? -12.147 13.472 -2.445 1.00 98.81 429 SER A CA 1
ATOM 3422 C C . SER A 1 429 ? -12.380 13.743 -3.921 1.00 98.81 429 SER A C 1
ATOM 3424 O O . SER A 1 429 ? -11.836 13.048 -4.778 1.00 98.81 429 SER A O 1
ATOM 3426 N N . VAL A 1 430 ? -13.190 14.762 -4.205 1.00 98.38 430 VAL A N 1
ATOM 3427 C CA . VAL A 1 430 ? -13.497 15.229 -5.559 1.00 98.38 430 VAL A CA 1
ATOM 3428 C C . VAL A 1 430 ? -13.209 16.730 -5.625 1.00 98.38 430 VAL A C 1
ATOM 3430 O O . VAL A 1 430 ? -13.722 17.473 -4.778 1.00 98.38 430 VAL A O 1
ATOM 3433 N N . PRO A 1 431 ? -12.433 17.210 -6.614 1.00 98.31 431 PRO A N 1
ATOM 3434 C CA . PRO A 1 431 ? -12.168 18.630 -6.797 1.00 98.31 431 PRO A CA 1
ATOM 3435 C C . PRO A 1 431 ? -13.455 19.436 -6.953 1.00 98.31 431 PRO A C 1
ATOM 3437 O O . PRO A 1 431 ? -14.301 19.130 -7.791 1.00 98.31 431 PRO A O 1
ATOM 3440 N N . GLY A 1 432 ? -13.593 20.505 -6.179 1.00 98.00 432 GLY A N 1
ATOM 3441 C CA . GLY A 1 432 ? -14.769 21.357 -6.243 1.00 98.00 432 GLY A CA 1
ATOM 3442 C C . GLY A 1 432 ? -14.952 22.223 -5.009 1.00 98.00 432 GLY A C 1
ATOM 3443 O O . GLY A 1 432 ? -14.219 22.126 -4.023 1.00 98.00 432 GLY A O 1
ATOM 3444 N N . ARG A 1 433 ? -15.957 23.092 -5.092 1.00 97.88 433 ARG A N 1
ATOM 3445 C CA . ARG A 1 433 ? -16.512 23.826 -3.957 1.00 97.88 433 ARG A CA 1
ATOM 3446 C C . ARG A 1 433 ? -17.884 23.245 -3.674 1.00 97.88 433 ARG A C 1
ATOM 3448 O O . ARG A 1 433 ? -18.835 23.540 -4.391 1.00 97.88 433 ARG A O 1
ATOM 3455 N N . HIS A 1 434 ? -17.956 22.399 -2.660 1.00 97.94 434 HIS A N 1
ATOM 3456 C CA . HIS A 1 434 ? -19.168 21.670 -2.301 1.00 97.94 434 HIS A CA 1
ATOM 3457 C C . HIS A 1 434 ? -19.920 22.451 -1.226 1.00 97.94 434 HIS A C 1
ATOM 3459 O O . HIS A 1 434 ? -19.289 23.037 -0.345 1.00 97.94 434 HIS A O 1
ATOM 3465 N N . THR A 1 435 ? -21.249 22.489 -1.304 1.00 98.12 435 THR A N 1
ATOM 3466 C CA . THR A 1 435 ? -22.118 23.259 -0.393 1.00 98.12 435 THR A CA 1
ATOM 3467 C C . THR A 1 435 ? -23.286 22.400 0.084 1.00 98.12 435 THR A C 1
ATOM 3469 O O . THR A 1 435 ? -23.561 21.343 -0.487 1.00 98.12 435 THR A O 1
ATOM 3472 N N . GLY A 1 436 ? -23.959 22.820 1.157 1.00 96.38 436 GLY A N 1
ATOM 3473 C CA . GLY A 1 436 ? -25.088 22.076 1.718 1.00 96.38 436 GLY A CA 1
ATOM 3474 C C . GLY A 1 436 ? -24.716 20.628 2.058 1.00 96.38 436 GLY A C 1
ATOM 3475 O O . GLY A 1 436 ? -23.657 20.359 2.623 1.00 96.38 436 GLY A O 1
ATOM 3476 N N . ASN A 1 437 ? -25.572 19.676 1.682 1.00 94.81 437 ASN A N 1
ATOM 3477 C CA . ASN A 1 437 ? -25.341 18.257 1.970 1.00 94.81 437 ASN A CA 1
ATOM 3478 C C . ASN A 1 437 ? -24.152 17.653 1.204 1.00 94.81 437 ASN A C 1
ATOM 3480 O O . ASN A 1 437 ? -23.564 16.682 1.687 1.00 94.81 437 ASN A O 1
ATOM 3484 N N . ASP A 1 438 ? -23.765 18.232 0.063 1.00 95.38 438 ASP A N 1
ATOM 3485 C CA . ASP A 1 438 ? -22.641 17.738 -0.742 1.00 95.38 438 ASP A CA 1
ATOM 3486 C C . ASP A 1 438 ? -21.291 17.955 -0.051 1.00 95.38 438 ASP A C 1
ATOM 3488 O O . ASP A 1 438 ? -20.330 17.243 -0.343 1.00 95.38 438 ASP A O 1
ATOM 3492 N N . MET A 1 439 ? -21.216 18.861 0.933 1.00 96.69 439 MET A N 1
ATOM 3493 C CA . MET A 1 439 ? -20.018 19.029 1.765 1.00 96.69 439 MET A CA 1
ATOM 3494 C C . MET A 1 439 ? -19.585 17.725 2.441 1.00 96.69 439 MET A C 1
ATOM 3496 O O . MET A 1 439 ? -18.397 17.499 2.632 1.00 96.69 439 MET A O 1
ATOM 3500 N N . TYR A 1 440 ? -20.539 16.859 2.789 1.00 97.25 440 TYR A N 1
ATOM 3501 C CA . TYR A 1 440 ? -20.289 15.618 3.522 1.00 97.25 440 TYR A CA 1
ATOM 3502 C C . TYR A 1 440 ? -20.146 14.389 2.618 1.00 97.25 440 TYR A C 1
ATOM 3504 O O . TYR A 1 440 ? -20.105 13.264 3.122 1.00 97.25 440 TYR A O 1
ATOM 3512 N N . LYS A 1 441 ? -20.108 14.580 1.296 1.00 97.69 441 LYS A N 1
ATOM 3513 C CA . LYS A 1 441 ? -19.821 13.503 0.340 1.00 97.69 441 LYS A CA 1
ATOM 3514 C C . LYS A 1 441 ? -18.327 13.264 0.175 1.00 97.69 441 LYS A C 1
ATOM 3516 O O . LYS A 1 441 ? -17.929 12.140 -0.111 1.00 97.69 441 LYS A O 1
ATOM 3521 N N . TRP A 1 442 ? -17.503 14.284 0.432 1.00 98.31 442 TRP A N 1
ATOM 3522 C CA . TRP A 1 442 ? -16.080 14.260 0.104 1.00 98.31 442 TRP A CA 1
ATOM 3523 C C . TRP A 1 442 ? -15.170 14.684 1.263 1.00 98.31 442 TRP A C 1
ATOM 3525 O O . TRP A 1 442 ? -15.592 15.355 2.208 1.00 98.31 442 TRP A O 1
ATOM 3535 N N . GLY A 1 443 ? -13.895 14.312 1.165 1.00 98.62 443 GLY A N 1
ATOM 3536 C CA . GLY A 1 443 ? -12.827 14.794 2.031 1.00 98.62 443 GLY A CA 1
ATOM 3537 C C . GLY A 1 443 ? -13.029 14.464 3.509 1.00 98.62 443 GLY A C 1
ATOM 3538 O O . GLY A 1 443 ? -13.612 13.441 3.882 1.00 98.62 443 GLY A O 1
ATOM 3539 N N . HIS A 1 444 ? -12.532 15.340 4.384 1.00 98.75 444 HIS A N 1
ATOM 3540 C CA . HIS A 1 444 ? -12.539 15.069 5.824 1.00 98.75 444 HIS A CA 1
ATOM 3541 C C . HIS A 1 444 ? -13.956 15.133 6.417 1.00 98.75 444 HIS A C 1
ATOM 3543 O O . HIS A 1 444 ? -14.222 14.501 7.436 1.00 98.75 444 HIS A O 1
ATOM 3549 N N . LEU A 1 445 ? -14.897 15.827 5.766 1.00 98.50 445 LEU A N 1
ATOM 3550 C CA . LEU A 1 445 ? -16.297 15.866 6.195 1.00 98.50 445 LEU A CA 1
ATOM 3551 C C . LEU A 1 445 ? -17.061 14.578 5.856 1.00 98.50 445 LEU A C 1
ATOM 3553 O O . LEU A 1 445 ? -17.925 14.178 6.640 1.00 98.50 445 LEU A O 1
ATOM 3557 N N . LYS A 1 446 ? -16.717 13.878 4.765 1.00 98.31 446 LYS A N 1
ATOM 3558 C CA . LYS A 1 446 ? -17.189 12.499 4.527 1.00 98.31 446 LYS A CA 1
ATOM 3559 C C . LYS A 1 446 ? -16.680 11.545 5.596 1.00 98.31 446 LYS A C 1
ATOM 3561 O O . LYS A 1 446 ? -17.465 10.751 6.119 1.00 98.31 446 LYS A O 1
ATOM 3566 N N . LEU A 1 447 ? -15.394 11.645 5.946 1.00 98.62 447 LEU A N 1
ATOM 3567 C CA . LEU A 1 447 ? -14.816 10.858 7.035 1.00 98.62 447 LEU A CA 1
ATOM 3568 C C . LEU A 1 447 ? -15.563 11.134 8.344 1.00 98.62 447 LEU A C 1
ATOM 3570 O O . LEU A 1 447 ? -16.088 10.201 8.942 1.00 98.62 447 LEU A O 1
ATOM 3574 N N . ARG A 1 448 ? -15.721 12.409 8.721 1.00 97.56 448 ARG A N 1
ATOM 3575 C CA . ARG A 1 448 ? -16.485 12.822 9.905 1.00 97.56 448 ARG A CA 1
ATOM 3576 C C . ARG A 1 448 ? -17.883 12.207 9.934 1.00 97.56 448 ARG A C 1
ATOM 3578 O O . ARG A 1 448 ? -18.241 11.569 10.914 1.00 97.56 448 ARG A O 1
ATOM 3585 N N . ARG A 1 449 ? -18.662 12.359 8.857 1.00 96.88 449 ARG A N 1
ATOM 3586 C CA . ARG A 1 449 ? -20.037 11.833 8.776 1.00 96.88 449 ARG A CA 1
ATOM 3587 C C . ARG A 1 449 ? -20.097 10.307 8.874 1.00 96.88 449 ARG A C 1
ATOM 3589 O O . ARG A 1 449 ? -21.096 9.761 9.337 1.00 96.88 449 ARG A O 1
ATOM 3596 N N . SER A 1 450 ? -19.055 9.622 8.415 1.00 97.25 450 SER A N 1
ATOM 3597 C CA . SER A 1 450 ? -18.942 8.166 8.530 1.00 97.25 450 SER A CA 1
ATOM 3598 C C . SER A 1 450 ? -18.607 7.769 9.969 1.00 97.25 450 SER A C 1
ATOM 3600 O O . SER A 1 450 ? -19.278 6.916 10.543 1.00 97.25 450 SER A O 1
ATOM 3602 N N . LEU A 1 451 ? -17.653 8.464 10.590 1.00 96.88 451 LEU A N 1
ATOM 3603 C CA . LEU A 1 451 ? -17.246 8.243 11.974 1.00 96.88 451 LEU A CA 1
ATOM 3604 C C . LEU A 1 451 ? -18.336 8.607 12.991 1.00 96.88 451 LEU A C 1
ATOM 3606 O O . LEU A 1 451 ? -18.471 7.923 13.996 1.00 96.88 451 LEU A O 1
ATOM 3610 N N . GLU A 1 452 ? -19.200 9.587 12.716 1.00 95.75 452 GLU A N 1
ATOM 3611 C CA . GLU A 1 452 ? -20.390 9.902 13.533 1.00 95.75 452 GLU A CA 1
ATOM 3612 C C . GLU A 1 452 ? -21.388 8.729 13.654 1.00 95.75 452 GLU A C 1
ATOM 3614 O O . GLU A 1 452 ? -22.331 8.802 14.439 1.00 95.75 452 GLU A O 1
ATOM 3619 N N . LYS A 1 453 ? -21.194 7.632 12.912 1.00 94.44 453 LYS A N 1
ATOM 3620 C CA . LYS A 1 453 ? -21.962 6.385 13.056 1.00 94.44 453 LYS A CA 1
ATOM 3621 C C . LYS A 1 453 ? -21.233 5.322 13.886 1.00 94.44 453 LYS A C 1
ATOM 3623 O O . LYS A 1 453 ? -21.870 4.376 14.339 1.00 94.44 453 LYS A O 1
ATOM 3628 N N . VAL A 1 454 ? -19.928 5.482 14.103 1.00 93.94 454 VAL A N 1
ATOM 3629 C CA . VAL A 1 454 ? -19.054 4.501 14.759 1.00 93.94 454 VAL A CA 1
ATOM 3630 C C . VAL A 1 454 ? -19.167 4.608 16.276 1.00 93.94 454 VAL A C 1
ATOM 3632 O O . VAL A 1 454 ? -19.028 5.691 16.855 1.00 93.94 454 VAL A O 1
ATOM 3635 N N . SER A 1 455 ? -19.406 3.472 16.927 1.00 91.06 455 SER A N 1
ATOM 3636 C CA . SER A 1 455 ? -19.437 3.368 18.387 1.00 91.06 455 SER A CA 1
ATOM 3637 C C . SER A 1 455 ? -18.022 3.127 18.910 1.00 91.06 455 SER A C 1
ATOM 3639 O O . SER A 1 455 ? -17.342 2.217 18.452 1.00 91.06 455 SER A O 1
ATOM 3641 N N . ILE A 1 456 ? -17.575 3.934 19.873 1.00 90.50 456 ILE A N 1
ATOM 3642 C CA . ILE A 1 456 ? -16.259 3.785 20.505 1.00 90.50 456 ILE A CA 1
ATOM 3643 C C . ILE A 1 456 ? -16.468 3.343 21.956 1.00 90.50 456 ILE A C 1
ATOM 3645 O O . ILE A 1 456 ? -17.155 4.063 22.688 1.00 90.50 456 ILE A O 1
ATOM 3649 N N . PRO A 1 457 ? -15.906 2.198 22.385 1.00 86.19 457 PRO A N 1
ATOM 3650 C CA . PRO A 1 457 ? -15.986 1.763 23.772 1.00 86.19 457 PRO A CA 1
ATOM 3651 C C . PRO A 1 457 ? -15.370 2.784 24.733 1.00 86.19 457 PRO A C 1
ATOM 3653 O O . PRO A 1 457 ? -14.345 3.402 24.446 1.00 86.19 457 PRO A O 1
ATOM 3656 N N . GLU A 1 458 ? -15.970 2.915 25.913 1.00 83.81 458 GLU A N 1
ATOM 3657 C CA . GLU A 1 458 ? -15.513 3.844 26.952 1.00 83.81 458 GLU A CA 1
ATOM 3658 C C . GLU A 1 458 ? -14.078 3.542 27.424 1.00 83.81 458 GLU A C 1
ATOM 3660 O O . GLU A 1 458 ? -13.293 4.458 27.662 1.00 83.81 458 GLU A O 1
ATOM 3665 N N . ALA A 1 459 ? -13.708 2.257 27.476 1.00 85.38 459 ALA A N 1
ATOM 3666 C CA . ALA A 1 459 ? -12.358 1.817 27.825 1.00 85.38 459 ALA A CA 1
ATOM 3667 C C . ALA A 1 459 ? -11.305 2.307 26.814 1.00 85.38 459 ALA A C 1
ATOM 3669 O O . ALA A 1 459 ? -10.292 2.884 27.211 1.00 85.38 459 ALA A O 1
ATOM 3670 N N . LEU A 1 460 ? -11.581 2.154 25.512 1.00 88.62 460 LEU A N 1
ATOM 3671 C CA . LEU A 1 460 ? -10.725 2.657 24.437 1.00 88.62 460 LEU A CA 1
ATOM 3672 C C . LEU A 1 460 ? -10.647 4.189 24.471 1.00 88.62 460 LEU A C 1
ATOM 3674 O O . LEU A 1 460 ? -9.581 4.777 24.287 1.00 88.62 460 LEU A O 1
ATOM 3678 N N . ARG A 1 461 ? -11.769 4.863 24.748 1.00 82.38 461 ARG A N 1
ATOM 3679 C CA . ARG A 1 461 ? -11.859 6.327 24.742 1.00 82.38 461 ARG A CA 1
ATOM 3680 C C . ARG A 1 461 ? -10.816 6.992 25.635 1.00 82.38 461 ARG A C 1
ATOM 3682 O O . ARG A 1 461 ? -10.171 7.931 25.173 1.00 82.38 461 ARG A O 1
ATOM 3689 N N . ALA A 1 462 ? -10.679 6.529 26.877 1.00 81.12 462 ALA A N 1
ATOM 3690 C CA . ALA A 1 462 ? -9.833 7.162 27.890 1.00 81.12 462 ALA A CA 1
ATOM 3691 C C . ALA A 1 462 ? -8.331 7.116 27.558 1.00 81.12 462 ALA A C 1
ATOM 3693 O O . ALA A 1 462 ? -7.571 7.936 28.067 1.00 81.12 462 ALA A O 1
ATOM 3694 N N . LYS A 1 463 ? -7.919 6.172 26.705 1.00 88.31 463 LYS A N 1
ATOM 3695 C CA . LYS A 1 463 ? -6.514 5.904 26.369 1.00 88.31 463 LYS A CA 1
ATOM 3696 C C . LYS A 1 463 ? -6.159 6.213 24.915 1.00 88.31 463 LYS A C 1
ATOM 3698 O O . LYS A 1 463 ? -4.989 6.361 24.579 1.00 88.31 463 LYS A O 1
ATOM 3703 N N . SER A 1 464 ? -7.168 6.307 24.047 1.00 93.62 464 SER A N 1
ATOM 3704 C CA . SER A 1 464 ? -6.949 6.441 22.610 1.00 93.62 464 SER A CA 1
ATOM 3705 C C . SER A 1 464 ? -6.353 7.788 22.199 1.00 93.62 464 SER A C 1
ATOM 3707 O O . SER A 1 464 ? -6.686 8.838 22.748 1.00 93.62 464 SER A O 1
ATOM 3709 N N . LEU A 1 465 ? -5.553 7.754 21.141 1.00 96.50 465 LEU A N 1
ATOM 3710 C CA . LEU A 1 465 ? -5.069 8.915 20.401 1.00 96.50 465 LEU A CA 1
ATOM 3711 C C . LEU A 1 465 ? -5.362 8.753 18.905 1.00 96.50 465 LEU A C 1
ATOM 3713 O O . LEU A 1 465 ? -5.769 7.685 18.445 1.00 96.50 465 LEU A O 1
ATOM 3717 N N . LEU A 1 466 ? -5.145 9.819 18.140 1.00 98.06 466 LEU A N 1
ATOM 3718 C CA . LEU A 1 466 ? -5.166 9.792 16.682 1.00 98.06 466 LEU A CA 1
ATOM 3719 C C . LEU A 1 466 ? -3.752 9.598 16.135 1.00 98.06 466 LEU A C 1
ATOM 3721 O O . LEU A 1 466 ? -2.834 10.316 16.532 1.00 98.06 466 LEU A O 1
ATOM 3725 N N . ILE A 1 467 ? -3.588 8.698 15.169 1.00 98.62 467 ILE A N 1
ATOM 3726 C CA . ILE A 1 467 ? -2.368 8.589 14.364 1.00 98.62 467 ILE A CA 1
ATOM 3727 C C . ILE A 1 467 ? -2.698 9.018 12.941 1.00 98.62 467 ILE A C 1
ATOM 3729 O O . ILE A 1 467 ? -3.629 8.495 12.331 1.00 98.62 467 ILE A O 1
ATOM 3733 N N . ALA A 1 468 ? -1.914 9.952 12.411 1.00 98.69 468 ALA A N 1
ATOM 3734 C CA . ALA A 1 468 ? -1.888 10.301 11.000 1.00 98.69 468 ALA A CA 1
ATOM 3735 C C . ALA A 1 468 ? -0.495 9.992 10.445 1.00 98.69 468 ALA A C 1
ATOM 3737 O O . ALA A 1 468 ? 0.482 10.644 10.811 1.00 98.69 468 ALA A O 1
ATOM 3738 N N . GLN A 1 469 ? -0.408 9.011 9.555 1.00 98.69 469 GLN A N 1
ATOM 3739 C CA . GLN A 1 469 ? 0.803 8.654 8.830 1.00 98.69 469 GLN A CA 1
ATOM 3740 C C . GLN A 1 469 ? 0.617 9.014 7.356 1.00 98.69 469 GLN A C 1
ATOM 3742 O O . GLN A 1 469 ? -0.408 8.715 6.745 1.00 98.69 469 GLN A O 1
ATOM 3747 N N . PHE A 1 470 ? 1.607 9.687 6.781 1.00 98.62 470 PHE A N 1
ATOM 3748 C CA . PHE A 1 470 ? 1.548 10.176 5.405 1.00 98.62 470 PHE A CA 1
ATOM 3749 C C . PHE A 1 470 ? 2.945 10.241 4.783 1.00 98.62 470 PHE A C 1
ATOM 3751 O O . PHE A 1 470 ? 3.957 10.129 5.473 1.00 98.62 470 PHE A O 1
ATOM 3758 N N . SER A 1 471 ? 2.999 10.425 3.463 1.00 97.69 471 SER A N 1
ATOM 3759 C CA . SER A 1 471 ? 4.253 10.533 2.709 1.00 97.69 471 SER A CA 1
ATOM 3760 C C . SER A 1 471 ? 4.529 11.962 2.229 1.00 97.69 471 SER A C 1
ATOM 3762 O O . SER A 1 471 ? 5.594 12.240 1.701 1.00 97.69 471 SER A O 1
ATOM 3764 N N . SER A 1 472 ? 3.590 12.895 2.393 1.00 97.12 472 SER A N 1
ATOM 3765 C CA . SER A 1 472 ? 3.741 14.297 1.994 1.00 97.12 472 SER A CA 1
ATOM 3766 C C . SER A 1 472 ? 2.942 15.226 2.898 1.00 97.12 472 SER A C 1
ATOM 3768 O O . SER A 1 472 ? 1.919 14.828 3.465 1.00 97.12 472 SER A O 1
ATOM 3770 N N . VAL A 1 473 ? 3.394 16.476 2.987 1.00 96.44 473 VAL A N 1
ATOM 3771 C CA . VAL A 1 473 ? 2.749 17.541 3.756 1.00 96.44 473 VAL A CA 1
ATOM 3772 C C . VAL A 1 473 ? 2.563 18.772 2.872 1.00 96.44 473 VAL A C 1
ATOM 3774 O O . VAL A 1 473 ? 3.521 19.300 2.303 1.00 96.44 473 VAL A O 1
ATOM 3777 N N . GLY A 1 474 ? 1.317 19.237 2.766 1.00 95.25 474 GLY A N 1
ATOM 3778 C CA . GLY A 1 474 ? 0.981 20.492 2.090 1.00 95.25 474 GLY A CA 1
ATOM 3779 C C . GLY A 1 474 ? 1.121 21.715 3.003 1.00 95.25 474 GLY A C 1
ATOM 3780 O O . GLY A 1 474 ? 1.578 21.615 4.135 1.00 95.25 474 GLY A O 1
ATOM 3781 N N . SER A 1 475 ? 0.666 22.878 2.528 1.00 95.50 475 SER A N 1
ATOM 3782 C CA . SER A 1 475 ? 0.547 24.071 3.375 1.00 95.50 475 SER A CA 1
ATOM 3783 C C . SER A 1 475 ? -0.749 24.031 4.197 1.00 95.50 475 SER A C 1
ATOM 3785 O O . SER A 1 475 ? -1.855 24.085 3.654 1.00 95.50 475 SER A O 1
ATOM 3787 N N . LEU A 1 476 ? -0.606 23.920 5.513 1.00 96.56 476 LEU A N 1
ATOM 3788 C CA . LEU A 1 476 ? -1.664 23.788 6.513 1.00 96.56 476 LEU A CA 1
ATOM 3789 C C . LEU A 1 476 ? -1.977 25.131 7.196 1.00 96.56 476 LEU A C 1
ATOM 3791 O O . LEU A 1 476 ? -3.114 25.357 7.607 1.00 96.56 476 LEU A O 1
ATOM 3795 N N . GLY A 1 477 ? -1.014 26.056 7.223 1.00 94.25 477 GLY A N 1
ATOM 3796 C CA . GLY A 1 477 ? -1.125 27.377 7.852 1.00 94.25 477 GLY A CA 1
ATOM 3797 C C . GLY A 1 477 ? -0.008 27.628 8.867 1.00 94.25 477 GLY A C 1
ATOM 3798 O O . GLY A 1 477 ? 0.824 26.755 9.100 1.00 94.25 477 GLY A O 1
ATOM 3799 N N . THR A 1 478 ? 0.021 28.823 9.457 1.00 95.19 478 THR A N 1
ATOM 3800 C CA . THR A 1 478 ? 0.984 29.207 10.512 1.00 95.19 478 THR A CA 1
ATOM 3801 C C . THR A 1 478 ? 0.515 28.847 11.926 1.00 95.19 478 THR A C 1
ATOM 3803 O O . THR A 1 478 ? 1.250 29.044 12.887 1.00 95.19 478 THR A O 1
ATOM 3806 N N . SER A 1 479 ? -0.706 28.328 12.057 1.00 96.19 479 SER A N 1
ATOM 3807 C CA . SER A 1 479 ? -1.308 27.813 13.289 1.00 96.19 479 SER A CA 1
ATOM 3808 C C . SER A 1 479 ? -1.831 26.393 13.061 1.00 96.19 479 SER A C 1
ATOM 3810 O O . SER A 1 479 ? -1.963 25.942 11.919 1.00 96.19 479 SER A O 1
ATOM 3812 N N . ASP A 1 480 ? -2.174 25.692 14.142 1.00 95.50 480 ASP A N 1
ATOM 3813 C CA . ASP A 1 480 ? -2.753 24.348 14.082 1.00 95.50 480 ASP A CA 1
ATOM 3814 C C . ASP A 1 480 ? -4.274 24.333 13.866 1.00 95.50 480 ASP A C 1
ATOM 3816 O O . ASP A 1 480 ? -4.891 23.276 13.976 1.00 95.50 480 ASP A O 1
ATOM 3820 N N . GLU A 1 481 ? -4.883 25.469 13.513 1.00 95.88 481 GLU A N 1
ATOM 3821 C CA . GLU A 1 481 ? -6.335 25.623 13.366 1.00 95.88 481 GLU A CA 1
ATOM 3822 C C . GLU A 1 481 ? -6.924 24.589 12.399 1.00 95.88 481 GLU A C 1
ATOM 3824 O O . GLU A 1 481 ? -7.783 23.793 12.776 1.00 95.88 481 GLU A O 1
ATOM 3829 N N . TRP A 1 482 ? -6.394 24.500 11.176 1.00 97.50 482 TRP A N 1
ATOM 3830 C CA . TRP A 1 482 ? -6.869 23.488 10.232 1.00 97.50 482 TRP A CA 1
ATOM 3831 C C . TRP A 1 482 ? -6.530 22.064 10.692 1.00 97.50 482 TRP A C 1
ATOM 3833 O O . TRP A 1 482 ? -7.362 21.165 10.599 1.00 97.50 482 TRP A O 1
ATOM 3843 N N . LEU A 1 483 ? -5.315 21.848 11.206 1.00 97.50 483 LEU A N 1
ATOM 3844 C CA . LEU A 1 483 ? -4.836 20.513 11.569 1.00 97.50 483 LEU A CA 1
ATOM 3845 C C . LEU A 1 483 ? -5.639 19.906 12.724 1.00 97.50 483 LEU A C 1
ATOM 3847 O O . LEU A 1 483 ? -6.041 18.748 12.650 1.00 97.50 483 LEU A O 1
ATOM 3851 N N . MET A 1 484 ? -5.868 20.668 13.789 1.00 95.25 484 MET A N 1
ATOM 3852 C CA . MET A 1 484 ? -6.483 20.173 15.018 1.00 95.25 484 MET A CA 1
ATOM 3853 C C . MET A 1 484 ? -7.964 20.525 15.106 1.00 95.25 484 MET A C 1
ATOM 3855 O O . MET A 1 484 ? -8.771 19.658 15.437 1.00 95.25 484 MET A O 1
ATOM 3859 N N . GLN A 1 485 ? -8.342 21.764 14.786 1.00 93.38 485 GLN A N 1
ATOM 3860 C CA . GLN A 1 485 ? -9.707 22.254 15.012 1.00 93.38 485 GLN A CA 1
ATOM 3861 C C . GLN A 1 485 ? -10.663 21.906 13.862 1.00 93.38 485 GLN A C 1
ATOM 3863 O O . GLN A 1 485 ? -11.872 21.821 14.070 1.00 93.38 485 GLN A O 1
ATOM 3868 N N . GLU A 1 486 ? -10.155 21.642 12.659 1.00 96.12 486 GLU A N 1
ATOM 3869 C CA . GLU A 1 486 ? -10.979 21.219 11.520 1.00 96.12 486 GLU A CA 1
ATOM 3870 C C . GLU A 1 486 ? -10.777 19.732 11.194 1.00 96.12 486 GLU A C 1
ATOM 3872 O O . GLU A 1 486 ? -11.701 18.915 11.323 1.00 96.12 486 GLU A O 1
ATOM 3877 N N . PHE A 1 487 ? -9.553 19.358 10.821 1.00 98.06 487 PHE A N 1
ATOM 3878 C CA . PHE A 1 487 ? -9.201 17.991 10.451 1.00 98.06 487 PHE A CA 1
ATOM 3879 C C . PHE A 1 487 ? -9.211 17.059 11.671 1.00 98.06 487 PHE A C 1
ATOM 3881 O O . PHE A 1 487 ? -9.926 16.057 11.667 1.00 98.06 487 PHE A O 1
ATOM 3888 N N . GLY A 1 488 ? -8.520 17.415 12.757 1.00 96.94 488 GLY A N 1
ATOM 3889 C CA . GLY A 1 488 ? -8.490 16.632 13.999 1.00 96.94 488 GLY A CA 1
ATOM 3890 C C . GLY A 1 488 ? -9.868 16.404 14.619 1.00 96.94 488 GLY A C 1
ATOM 3891 O O . GLY A 1 488 ? -10.173 15.288 15.040 1.00 96.94 488 GLY A O 1
ATOM 3892 N N . ASN A 1 489 ? -10.748 17.407 14.580 1.00 94.88 489 ASN A N 1
ATOM 3893 C CA . ASN A 1 489 ? -12.147 17.257 14.991 1.00 94.88 489 ASN A CA 1
ATOM 3894 C C . ASN A 1 489 ? -12.936 16.294 14.093 1.00 94.88 489 ASN A C 1
ATOM 3896 O O . ASN A 1 489 ? -13.808 15.574 14.573 1.00 94.88 489 ASN A O 1
ATOM 3900 N N . SER A 1 490 ? -12.620 16.241 12.799 1.00 97.12 490 SER A N 1
ATOM 3901 C CA . SER A 1 490 ? -13.234 15.274 11.884 1.00 97.12 490 SER A CA 1
ATOM 3902 C C . SER A 1 490 ? -12.784 13.843 12.181 1.00 97.12 490 SER A C 1
ATOM 3904 O O . SER A 1 490 ? -13.614 12.940 12.171 1.00 97.12 490 SER A O 1
ATOM 3906 N N . LEU A 1 491 ? -11.501 13.644 12.500 1.00 97.25 491 LEU A N 1
ATOM 3907 C CA . LEU A 1 491 ? -10.934 12.341 12.874 1.00 97.25 491 LEU A CA 1
ATOM 3908 C C . LEU A 1 491 ? -11.388 11.880 14.268 1.00 97.25 491 LEU A C 1
ATOM 3910 O O . LEU A 1 491 ? -11.493 10.686 14.528 1.00 97.25 491 LEU A O 1
ATOM 3914 N N . SER A 1 492 ? -11.662 12.819 15.172 1.00 95.38 492 SER A N 1
ATOM 3915 C CA . SER A 1 492 ? -12.112 12.509 16.534 1.00 95.38 492 SER A CA 1
ATOM 3916 C C . SER A 1 492 ? -13.590 12.113 16.605 1.00 95.38 492 SER A C 1
ATOM 3918 O O . SER A 1 492 ? -14.022 11.572 17.624 1.00 95.38 492 SER A O 1
ATOM 3920 N N . ALA A 1 493 ? -14.364 12.370 15.546 1.00 95.12 493 ALA A N 1
ATOM 3921 C CA . ALA A 1 493 ? -15.799 12.134 15.523 1.00 95.12 493 ALA A CA 1
ATOM 3922 C C . ALA A 1 493 ? -16.165 10.682 15.874 1.00 95.12 493 ALA A C 1
ATOM 3924 O O . ALA A 1 493 ? -15.457 9.732 15.548 1.00 95.12 493 ALA A O 1
ATOM 3925 N N . CYS A 1 494 ? -17.286 10.520 16.570 1.00 93.88 494 CYS A N 1
ATOM 3926 C CA . CYS A 1 494 ? -17.886 9.228 16.886 1.00 93.88 494 CYS A CA 1
ATOM 3927 C C . CYS A 1 494 ? -19.388 9.409 17.147 1.00 93.88 494 CYS A C 1
ATOM 3929 O O . CYS A 1 494 ? -19.870 10.541 17.266 1.00 93.88 494 CYS A O 1
ATOM 3931 N N . ARG A 1 495 ? -20.136 8.305 17.257 1.00 91.62 495 ARG A N 1
ATOM 3932 C CA . ARG A 1 495 ? -21.587 8.310 17.518 1.00 91.62 495 ARG A CA 1
ATOM 3933 C C . ARG A 1 495 ? -21.982 9.122 18.750 1.00 91.62 495 ARG A C 1
ATOM 3935 O O . ARG A 1 495 ? -23.017 9.786 18.742 1.00 91.62 495 ARG A O 1
ATOM 3942 N N . ASN A 1 496 ? -21.151 9.115 19.790 1.00 82.19 496 ASN A N 1
ATOM 3943 C CA . ASN A 1 496 ? -21.353 9.961 20.958 1.00 82.19 496 ASN A CA 1
ATOM 3944 C C . ASN A 1 496 ? -20.558 11.269 20.821 1.00 82.19 496 ASN A C 1
ATOM 3946 O O . ASN A 1 496 ? -19.361 11.322 21.092 1.00 82.19 496 ASN A O 1
ATOM 3950 N N . LYS A 1 497 ? -21.247 12.346 20.429 1.00 73.12 497 LYS A N 1
ATOM 3951 C CA . LYS A 1 497 ? -20.628 13.644 20.113 1.00 73.12 497 LYS A CA 1
ATOM 3952 C C . LYS A 1 497 ? -19.826 14.262 21.263 1.00 73.12 497 LYS A C 1
ATOM 3954 O O . LYS A 1 497 ? -18.852 14.953 20.989 1.00 73.12 497 LYS A O 1
ATOM 3959 N N . GLN A 1 498 ? -20.192 14.010 22.523 1.00 65.62 498 GLN A N 1
ATOM 3960 C CA . GLN A 1 498 ? -19.429 14.516 23.675 1.00 65.62 498 GLN A CA 1
ATOM 3961 C C . GLN A 1 498 ? -18.088 13.786 23.867 1.00 65.62 498 GLN A C 1
ATOM 3963 O O . GLN A 1 498 ? -17.183 14.315 24.503 1.00 65.62 498 GLN A O 1
ATOM 3968 N N . LEU A 1 499 ? -17.944 12.587 23.295 1.00 59.97 499 LEU A N 1
ATOM 3969 C CA . LEU A 1 499 ? -16.773 11.713 23.437 1.00 59.97 499 LEU A CA 1
ATOM 3970 C C . LEU A 1 499 ? -15.776 11.835 22.267 1.00 59.97 499 LEU A C 1
ATOM 3972 O O . LEU A 1 499 ? -14.773 11.115 22.235 1.00 59.97 499 LEU A O 1
ATOM 3976 N N . GLY A 1 500 ? -16.060 12.710 21.296 1.00 62.44 500 GLY A N 1
ATOM 3977 C CA . GLY A 1 500 ? -15.346 12.817 20.022 1.00 62.44 500 GLY A CA 1
ATOM 3978 C C . GLY A 1 500 ? -14.592 14.128 19.794 1.00 62.44 500 GLY A C 1
ATOM 3979 O O . GLY A 1 500 ? -14.477 14.555 18.649 1.00 62.44 500 GLY A O 1
ATOM 3980 N N . SER A 1 501 ? -14.111 14.796 20.846 1.00 71.12 501 SER A N 1
ATOM 3981 C CA . SER A 1 501 ? -13.399 16.081 20.732 1.00 71.12 501 SER A CA 1
ATOM 3982 C C . SER A 1 501 ? -12.038 16.073 21.428 1.00 71.12 501 SER A C 1
ATOM 3984 O O . SER A 1 501 ? -11.901 15.488 22.500 1.00 71.12 501 SER A O 1
ATOM 3986 N N . ASN A 1 502 ? -11.072 16.801 20.855 1.00 76.50 502 ASN A N 1
ATOM 3987 C CA . ASN A 1 502 ? -9.759 17.116 21.441 1.00 76.50 502 ASN A CA 1
ATOM 3988 C C . ASN A 1 502 ? -8.856 15.913 21.769 1.00 76.50 502 ASN A C 1
ATOM 3990 O O . ASN A 1 502 ? -8.097 15.953 22.738 1.00 76.50 502 ASN A O 1
ATOM 3994 N N . LEU A 1 503 ? -8.893 14.854 20.956 1.00 91.31 503 LEU A N 1
ATOM 3995 C CA . LEU A 1 503 ? -7.936 13.757 21.108 1.00 91.31 503 LEU A CA 1
ATOM 3996 C C . LEU A 1 503 ? -6.509 14.217 20.761 1.00 91.31 503 LEU A C 1
ATOM 3998 O O . LEU A 1 503 ? -6.322 14.961 19.789 1.00 91.31 503 LEU A O 1
ATOM 4002 N N . PRO A 1 504 ? -5.482 13.744 21.494 1.00 94.69 504 PRO A N 1
ATOM 4003 C CA . PRO A 1 504 ? -4.098 13.912 21.077 1.00 94.69 504 PRO A CA 1
ATOM 4004 C C . PRO A 1 504 ? -3.891 13.337 19.674 1.00 94.69 504 PRO A C 1
AT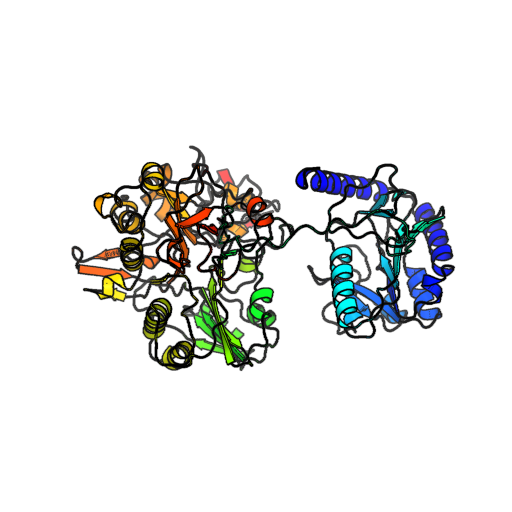OM 4006 O O . PRO A 1 504 ? -4.393 12.259 19.361 1.00 94.69 504 PRO A O 1
ATOM 4009 N N . MET A 1 505 ? -3.127 14.037 18.836 1.00 97.19 505 MET A N 1
ATOM 4010 C CA . MET A 1 505 ? -2.775 13.575 17.494 1.00 97.19 505 MET A CA 1
ATOM 4011 C C . MET A 1 505 ? -1.264 13.415 17.368 1.00 97.19 505 MET A C 1
ATOM 4013 O O . MET A 1 505 ? -0.508 14.334 17.694 1.00 97.19 505 MET A O 1
ATOM 4017 N N . LYS A 1 506 ? -0.841 12.258 16.864 1.00 98.38 506 LYS A N 1
ATOM 4018 C CA . LYS A 1 506 ? 0.533 11.948 16.479 1.00 98.38 506 LYS A CA 1
ATOM 4019 C C . LYS A 1 506 ? 0.650 11.914 14.960 1.00 98.38 506 LYS A C 1
ATOM 4021 O O . LYS A 1 506 ? -0.222 11.394 14.265 1.00 98.38 506 LYS A O 1
ATOM 4026 N N . LEU A 1 507 ? 1.724 12.507 14.461 1.00 98.62 507 LEU A N 1
ATOM 4027 C CA . LEU A 1 507 ? 2.029 12.663 13.048 1.00 98.62 507 LEU A CA 1
ATOM 4028 C C . LEU A 1 507 ? 3.259 11.820 12.735 1.00 98.62 507 LEU A C 1
ATOM 4030 O O . LEU A 1 507 ? 4.346 12.127 13.213 1.00 98.62 507 LEU A O 1
ATOM 4034 N N . MET A 1 508 ? 3.108 10.769 11.943 1.00 98.31 508 MET A N 1
ATOM 4035 C CA . MET A 1 508 ? 4.238 9.937 11.553 1.00 98.31 508 MET A CA 1
ATOM 4036 C C . MET A 1 508 ? 4.772 10.377 10.197 1.00 98.31 508 MET A C 1
ATOM 4038 O O . MET A 1 508 ? 4.070 10.298 9.183 1.00 98.31 508 MET A O 1
ATOM 4042 N N . PHE A 1 509 ? 6.029 10.808 10.187 1.00 97.94 509 PHE A N 1
ATOM 4043 C CA . PHE A 1 509 ? 6.738 11.208 8.981 1.00 97.94 509 PHE A CA 1
ATOM 4044 C C . PHE A 1 509 ? 8.219 10.802 9.093 1.00 97.94 509 PHE A C 1
ATOM 4046 O O . PHE A 1 509 ? 8.753 10.800 10.200 1.00 97.94 509 PHE A O 1
ATOM 4053 N N . PRO A 1 510 ? 8.899 10.421 7.997 1.00 97.25 510 PRO A N 1
ATOM 4054 C CA . PRO A 1 510 ? 10.303 10.021 8.070 1.00 97.25 510 PRO A CA 1
ATOM 4055 C C . PRO A 1 510 ? 11.249 11.174 8.427 1.00 97.25 510 PRO A C 1
ATOM 4057 O O . PRO A 1 510 ? 11.150 12.285 7.893 1.00 97.25 510 PRO A O 1
ATOM 4060 N N . THR A 1 511 ? 12.235 10.881 9.272 1.00 95.31 511 THR A N 1
ATOM 4061 C CA . THR A 1 511 ? 13.397 11.753 9.469 1.00 95.31 511 THR A CA 1
ATOM 4062 C C . THR A 1 511 ? 14.364 11.653 8.292 1.00 95.31 511 THR A C 1
ATOM 4064 O O . THR A 1 511 ? 14.304 10.728 7.474 1.00 95.31 511 THR A O 1
ATOM 4067 N N . ILE A 1 512 ? 15.321 12.575 8.237 1.00 92.06 512 ILE A N 1
ATOM 4068 C CA . ILE A 1 512 ? 16.446 12.489 7.299 1.00 92.06 512 ILE A CA 1
ATOM 4069 C C . ILE A 1 512 ? 17.204 11.163 7.459 1.00 92.06 512 ILE A C 1
ATOM 4071 O O . ILE A 1 512 ? 17.533 10.523 6.462 1.00 92.06 512 ILE A O 1
ATOM 4075 N N . ASP A 1 513 ? 17.445 10.711 8.693 1.00 92.38 513 ASP A N 1
ATOM 4076 C CA . ASP A 1 513 ? 18.154 9.453 8.942 1.00 92.38 513 ASP A CA 1
ATOM 4077 C C . ASP A 1 513 ? 17.316 8.220 8.566 1.00 92.38 513 ASP A C 1
ATOM 4079 O O . ASP A 1 513 ? 17.885 7.248 8.057 1.00 92.38 513 ASP A O 1
ATOM 4083 N N . ASN A 1 514 ? 15.981 8.263 8.704 1.00 95.62 514 ASN A N 1
ATOM 4084 C CA . ASN A 1 514 ? 15.109 7.210 8.170 1.00 95.62 514 ASN A CA 1
ATOM 4085 C C . ASN A 1 514 ? 15.280 7.061 6.650 1.00 95.62 514 ASN A C 1
ATOM 4087 O O . ASN A 1 514 ? 15.367 5.937 6.159 1.00 95.62 514 ASN A O 1
ATOM 4091 N N . VAL A 1 515 ? 15.358 8.171 5.906 1.00 94.69 515 VAL A N 1
ATOM 4092 C CA . VAL A 1 515 ? 15.574 8.140 4.449 1.00 94.69 515 VAL A CA 1
ATOM 4093 C C . VAL A 1 515 ? 16.989 7.675 4.120 1.00 94.69 515 VAL A C 1
ATOM 4095 O O . VAL A 1 515 ? 17.161 6.708 3.379 1.00 94.69 515 VAL A O 1
ATOM 4098 N N . ARG A 1 516 ? 18.005 8.302 4.720 1.00 93.31 516 ARG A N 1
ATOM 4099 C CA . ARG A 1 516 ? 19.425 8.003 4.485 1.00 93.31 516 ARG A CA 1
ATOM 4100 C C . ARG A 1 516 ? 19.754 6.526 4.653 1.00 93.31 516 ARG A C 1
ATOM 4102 O O . ARG A 1 516 ? 20.495 5.948 3.863 1.00 93.31 516 ARG A O 1
ATOM 4109 N N . THR A 1 517 ? 19.234 5.928 5.717 1.00 94.75 517 THR A N 1
ATOM 4110 C CA . THR A 1 517 ? 19.515 4.534 6.069 1.00 94.75 517 THR A CA 1
ATOM 4111 C C . THR A 1 517 ? 18.515 3.561 5.456 1.00 94.75 517 THR A C 1
ATOM 4113 O O . THR A 1 517 ? 18.630 2.359 5.686 1.00 94.75 517 THR A O 1
ATOM 4116 N N . SER A 1 518 ? 17.558 4.032 4.654 1.00 97.00 518 SER A N 1
ATOM 4117 C CA . SER A 1 518 ? 16.550 3.182 4.023 1.00 97.00 518 SER A CA 1
ATOM 4118 C C . SER A 1 518 ? 17.146 2.184 3.023 1.00 97.00 518 SER A C 1
ATOM 4120 O O . SER A 1 518 ? 18.299 2.309 2.599 1.00 97.00 518 SER A O 1
ATOM 4122 N N . LEU A 1 519 ? 16.341 1.208 2.599 1.00 95.25 519 LEU A N 1
ATOM 4123 C CA . LEU A 1 519 ? 16.677 0.282 1.509 1.00 95.25 519 LEU A CA 1
ATOM 4124 C C . LEU A 1 519 ? 16.936 0.993 0.170 1.00 95.25 519 LEU A C 1
ATOM 4126 O O . LEU A 1 519 ? 17.557 0.418 -0.718 1.00 95.25 519 LEU A O 1
ATOM 4130 N N . GLU A 1 520 ? 16.461 2.229 0.013 1.00 92.69 520 GLU A N 1
ATOM 4131 C CA . GLU A 1 520 ? 16.646 3.042 -1.193 1.00 92.69 520 GLU A CA 1
ATOM 4132 C C . GLU A 1 520 ? 17.656 4.182 -0.989 1.00 92.69 520 GLU A C 1
ATOM 4134 O O . GLU A 1 520 ? 17.890 4.960 -1.915 1.00 92.69 520 GLU A O 1
ATOM 4139 N N . GLY A 1 521 ? 18.262 4.297 0.198 1.00 93.31 521 GLY A N 1
ATOM 4140 C CA . GLY A 1 521 ? 19.114 5.431 0.548 1.00 93.31 521 GLY A CA 1
ATOM 4141 C C . GLY A 1 521 ? 18.411 6.766 0.286 1.00 93.31 521 GLY A C 1
ATOM 4142 O O . GLY A 1 521 ? 17.192 6.897 0.443 1.00 93.31 521 GLY A O 1
ATOM 4143 N N . TRP A 1 522 ? 19.159 7.758 -0.189 1.00 90.25 522 TRP A N 1
ATOM 4144 C CA . TRP A 1 522 ? 18.596 9.075 -0.506 1.00 90.25 522 TRP A CA 1
ATOM 4145 C C . TRP A 1 522 ? 17.496 9.041 -1.575 1.00 90.25 522 TRP A C 1
ATOM 4147 O O . TRP A 1 522 ? 16.573 9.857 -1.545 1.00 90.25 522 TRP A O 1
ATOM 4157 N N . ALA A 1 523 ? 17.536 8.068 -2.490 1.00 88.81 523 ALA A N 1
ATOM 4158 C CA . ALA A 1 523 ? 16.542 7.924 -3.550 1.00 88.81 523 ALA A CA 1
ATOM 4159 C C . ALA A 1 523 ? 15.134 7.591 -3.013 1.00 88.81 523 ALA A C 1
ATOM 4161 O O . ALA A 1 523 ? 14.140 7.856 -3.702 1.00 88.81 523 ALA A O 1
ATOM 4162 N N . GLY A 1 524 ? 15.033 7.070 -1.783 1.00 90.00 524 GLY A N 1
ATOM 4163 C CA . GLY A 1 524 ? 13.762 6.848 -1.089 1.00 90.00 524 GLY A CA 1
ATOM 4164 C C . GLY A 1 524 ? 12.999 8.148 -0.816 1.00 90.00 524 GLY A C 1
ATOM 4165 O O . GLY A 1 524 ? 11.768 8.174 -0.891 1.00 90.00 524 GLY A O 1
ATOM 4166 N N . GLY A 1 525 ? 13.725 9.250 -0.604 1.00 90.81 525 GLY A N 1
ATOM 4167 C CA . GLY A 1 525 ? 13.172 10.574 -0.327 1.00 90.81 525 GLY A CA 1
ATOM 4168 C C . GLY A 1 525 ? 12.446 11.231 -1.504 1.00 90.81 525 GLY A C 1
ATOM 4169 O O . GLY A 1 525 ? 11.638 12.136 -1.301 1.00 90.81 525 GLY A O 1
ATOM 4170 N N . GLY A 1 526 ? 12.655 10.742 -2.732 1.00 88.12 526 GLY A N 1
ATOM 4171 C CA . GLY A 1 526 ? 11.942 11.225 -3.922 1.00 88.12 526 GLY A CA 1
ATOM 4172 C C . GLY A 1 526 ? 10.423 11.014 -3.863 1.00 88.12 526 GLY A C 1
ATOM 4173 O O . GLY A 1 526 ? 9.676 11.736 -4.518 1.00 88.12 526 GLY A O 1
ATOM 4174 N N . SER A 1 527 ? 9.960 10.074 -3.034 1.00 89.69 527 SER A N 1
ATOM 4175 C CA . SER A 1 527 ? 8.535 9.794 -2.799 1.00 89.69 527 SER A CA 1
ATOM 4176 C C . SER A 1 527 ? 7.996 10.449 -1.521 1.00 89.69 527 SER A C 1
ATOM 4178 O O . SER A 1 527 ? 6.856 10.183 -1.130 1.00 89.69 527 SER A O 1
ATOM 4180 N N . LEU A 1 528 ? 8.801 11.305 -0.879 1.00 94.06 528 LEU A N 1
ATOM 4181 C CA . LEU A 1 528 ? 8.473 12.002 0.363 1.00 94.06 528 LEU A CA 1
ATOM 4182 C C . LEU A 1 528 ? 8.432 13.534 0.182 1.00 94.06 528 LEU A C 1
ATOM 4184 O O . LEU A 1 528 ? 9.220 14.248 0.806 1.00 94.06 528 LEU A O 1
ATOM 4188 N N . PRO A 1 529 ? 7.582 14.085 -0.707 1.00 91.94 529 PRO A N 1
ATOM 4189 C CA . PRO A 1 529 ? 7.604 15.513 -0.988 1.00 91.94 529 PRO A CA 1
ATOM 4190 C C . PRO A 1 529 ? 7.126 16.323 0.221 1.00 91.94 529 PRO A C 1
ATOM 4192 O O . PRO A 1 529 ? 5.954 16.281 0.601 1.00 91.94 529 PRO A O 1
ATOM 4195 N N . PHE A 1 530 ? 8.037 17.102 0.795 1.00 92.62 530 PHE A N 1
ATOM 4196 C CA . PHE A 1 530 ? 7.754 18.093 1.824 1.00 92.62 530 PHE A CA 1
ATOM 4197 C C . PHE A 1 530 ? 8.693 19.285 1.629 1.00 92.62 530 PHE A C 1
ATOM 4199 O O . PHE A 1 530 ? 9.909 19.138 1.708 1.00 92.62 530 PHE A O 1
ATOM 4206 N N . ASP A 1 531 ? 8.144 20.459 1.323 1.00 89.62 531 ASP A N 1
ATOM 4207 C CA . ASP A 1 531 ? 8.954 21.654 1.077 1.00 89.62 531 ASP A CA 1
ATOM 4208 C C . ASP A 1 531 ? 9.449 22.272 2.387 1.00 89.62 531 ASP A C 1
ATOM 4210 O O . ASP A 1 531 ? 8.667 22.467 3.326 1.00 89.62 531 ASP A O 1
ATOM 4214 N N . THR A 1 532 ? 10.711 22.709 2.421 1.00 89.56 532 THR A N 1
ATOM 4215 C CA . THR A 1 532 ? 11.288 23.395 3.593 1.00 89.56 532 THR A CA 1
ATOM 4216 C C . THR A 1 532 ? 10.492 24.653 3.954 1.00 89.56 532 THR A C 1
ATOM 4218 O O . THR A 1 532 ? 10.262 24.941 5.127 1.00 89.56 532 THR A O 1
ATOM 4221 N N . LYS A 1 533 ? 9.965 25.367 2.950 1.00 90.62 533 LYS A N 1
ATOM 4222 C CA . LYS A 1 533 ? 9.090 26.536 3.153 1.00 90.62 533 LYS A CA 1
ATOM 4223 C C . LYS A 1 533 ? 7.801 26.198 3.906 1.00 90.62 533 LYS A C 1
ATOM 4225 O O . LYS A 1 533 ? 7.306 27.038 4.656 1.00 90.62 533 LYS A O 1
ATOM 4230 N N . ASN A 1 534 ? 7.237 25.009 3.684 1.00 92.75 534 ASN A N 1
ATOM 4231 C CA . ASN A 1 534 ? 6.068 24.554 4.431 1.00 92.75 534 ASN A CA 1
ATOM 4232 C C . ASN A 1 534 ? 6.489 24.095 5.826 1.00 92.75 534 ASN A C 1
ATOM 4234 O O . ASN A 1 534 ? 5.827 24.472 6.781 1.00 92.75 534 ASN A O 1
ATOM 4238 N N . TRP A 1 535 ? 7.606 23.375 5.972 1.00 93.31 535 TRP A N 1
ATOM 4239 C CA . TRP A 1 535 ? 8.112 22.979 7.290 1.00 93.31 535 TRP A CA 1
ATOM 4240 C C . TRP A 1 535 ? 8.293 24.176 8.231 1.00 93.31 535 TRP A C 1
ATOM 4242 O O . TRP A 1 535 ? 7.674 24.202 9.290 1.00 93.31 535 TRP A O 1
ATOM 4252 N N . VAL A 1 536 ? 9.024 25.211 7.809 1.00 92.38 536 VAL A N 1
ATOM 4253 C CA . VAL A 1 536 ? 9.304 26.403 8.636 1.00 92.38 536 VAL A CA 1
ATOM 4254 C C . VAL A 1 536 ? 8.025 27.081 9.142 1.00 92.38 536 VAL A C 1
ATOM 4256 O O . VAL A 1 536 ? 7.963 27.534 10.279 1.00 92.38 536 VAL A O 1
ATOM 4259 N N . LYS A 1 537 ? 6.965 27.129 8.325 1.00 94.56 537 LYS A N 1
ATOM 4260 C CA . LYS A 1 537 ? 5.680 27.735 8.721 1.00 94.56 537 LYS A CA 1
ATOM 4261 C C . LYS A 1 537 ? 4.909 26.911 9.752 1.00 94.56 537 LYS A C 1
ATOM 4263 O O . LYS A 1 537 ? 4.010 27.446 10.392 1.00 94.56 537 LYS A O 1
ATOM 4268 N N . GLN A 1 538 ? 5.198 25.617 9.843 1.00 96.12 538 GLN A N 1
ATOM 4269 C CA . GLN A 1 538 ? 4.359 24.633 10.529 1.00 96.12 538 GLN A CA 1
ATOM 4270 C C . GLN A 1 538 ? 5.071 23.957 11.702 1.00 96.12 538 GLN A C 1
ATOM 4272 O O . GLN A 1 538 ? 4.428 23.290 12.510 1.00 96.12 538 GLN A O 1
ATOM 4277 N N . GLU A 1 539 ? 6.389 24.126 11.804 1.00 95.06 539 GLU A N 1
ATOM 4278 C CA . GLU A 1 539 ? 7.255 23.468 12.779 1.00 95.06 539 GLU A CA 1
ATOM 4279 C C . GLU A 1 539 ? 6.762 23.649 14.215 1.00 95.06 539 GLU A C 1
ATOM 4281 O O . GLU A 1 539 ? 6.653 22.663 14.944 1.00 95.06 539 GLU A O 1
ATOM 4286 N N . SER A 1 540 ? 6.407 24.877 14.605 1.00 96.19 540 SER A N 1
ATOM 4287 C CA . SER A 1 540 ? 6.044 25.215 15.989 1.00 96.19 540 SER A CA 1
ATOM 4288 C C . SER A 1 540 ? 4.930 24.330 16.552 1.00 96.19 540 SER A C 1
ATOM 4290 O O . SER A 1 540 ? 4.984 23.936 17.717 1.00 96.19 540 SER A O 1
ATOM 4292 N N . TYR A 1 541 ? 3.948 23.967 15.724 1.00 96.75 541 TYR A N 1
ATOM 4293 C CA . TYR A 1 541 ? 2.841 23.109 16.129 1.00 96.75 541 TYR A CA 1
ATOM 4294 C C . TYR A 1 541 ? 2.971 21.665 15.635 1.00 96.75 541 TYR A C 1
ATOM 4296 O O . TYR A 1 541 ? 2.454 20.754 16.282 1.00 96.75 541 TYR A O 1
ATOM 4304 N N . MET A 1 542 ? 3.656 21.389 14.527 1.00 96.88 542 MET A N 1
ATOM 4305 C CA . MET A 1 542 ? 3.838 20.007 14.073 1.00 96.88 542 MET A CA 1
ATOM 4306 C C . MET A 1 542 ? 4.869 19.260 14.917 1.00 96.88 542 MET A C 1
ATOM 4308 O O . MET A 1 542 ? 4.646 18.097 15.248 1.00 96.88 542 MET A O 1
ATOM 4312 N N . ARG A 1 543 ? 5.973 19.908 15.301 1.00 96.12 543 ARG A N 1
ATOM 4313 C CA . ARG A 1 543 ? 7.117 19.254 15.953 1.00 96.12 543 ARG A CA 1
ATOM 4314 C C . ARG A 1 543 ? 6.760 18.477 17.224 1.00 96.12 543 ARG A C 1
ATOM 4316 O O . ARG A 1 543 ? 7.159 17.319 17.303 1.00 96.12 543 ARG A O 1
ATOM 4323 N N . PRO A 1 544 ? 5.946 19.000 18.164 1.00 96.94 544 PRO A N 1
ATOM 4324 C CA . PRO A 1 544 ? 5.548 18.248 19.362 1.00 96.94 544 PRO A CA 1
ATOM 4325 C C . PRO A 1 544 ? 4.705 16.993 19.070 1.00 96.94 544 PRO A C 1
ATOM 4327 O O . PRO A 1 544 ? 4.507 16.143 19.940 1.00 96.94 544 PRO A O 1
ATOM 4330 N N . ARG A 1 545 ? 4.159 16.894 17.853 1.00 97.75 545 ARG A N 1
ATOM 4331 C CA . ARG A 1 545 ? 3.285 15.806 17.407 1.00 97.75 545 ARG A CA 1
ATOM 4332 C C . ARG A 1 545 ? 4.024 14.788 16.536 1.00 97.75 545 ARG A C 1
ATOM 4334 O O . ARG A 1 545 ? 3.457 13.729 16.288 1.00 97.75 545 ARG A O 1
ATOM 4341 N N . LEU A 1 546 ? 5.242 15.088 16.076 1.00 98.12 546 LEU A N 1
ATOM 4342 C CA . LEU A 1 546 ? 5.985 14.232 15.154 1.00 98.12 546 LEU A CA 1
ATOM 4343 C C . LEU A 1 546 ? 6.538 12.971 15.831 1.00 98.12 546 LEU A C 1
ATOM 4345 O O . LEU A 1 546 ? 7.116 13.017 16.920 1.00 98.12 546 LEU A O 1
ATOM 4349 N N . CYS A 1 547 ? 6.388 11.853 15.131 1.00 98.38 547 CYS A N 1
ATOM 4350 C CA . CYS A 1 547 ? 6.916 10.540 15.469 1.00 98.38 547 CYS A CA 1
ATOM 4351 C C . CYS A 1 547 ? 7.719 9.992 14.289 1.00 98.38 547 CYS A C 1
ATOM 4353 O O . CYS A 1 547 ? 7.330 10.185 13.132 1.00 98.38 547 CYS A O 1
ATOM 4355 N N . VAL A 1 548 ? 8.836 9.331 14.589 1.00 97.44 548 VAL A N 1
ATOM 4356 C CA . VAL A 1 548 ? 9.740 8.770 13.579 1.00 97.44 548 VAL A CA 1
ATOM 4357 C C . VAL A 1 548 ? 9.076 7.605 12.849 1.00 97.44 548 VAL A C 1
ATOM 4359 O O . VAL A 1 548 ? 8.153 6.970 13.362 1.00 97.44 548 VAL A O 1
ATOM 4362 N N . TRP A 1 549 ? 9.549 7.314 11.638 1.00 97.88 549 TRP A N 1
ATOM 4363 C CA . TRP A 1 549 ? 9.164 6.090 10.945 1.00 97.88 549 TRP A CA 1
ATOM 4364 C C . TRP A 1 549 ? 9.948 4.909 11.525 1.00 97.88 549 TRP A C 1
ATOM 4366 O O . TRP A 1 549 ? 11.138 4.745 11.246 1.00 97.88 549 TRP A O 1
ATOM 4376 N N . GLU A 1 550 ? 9.266 4.083 12.312 1.00 96.81 550 GLU A N 1
ATOM 4377 C CA . GLU A 1 550 ? 9.756 2.803 12.824 1.00 96.81 550 GLU A CA 1
ATOM 4378 C C . GLU A 1 550 ? 8.764 1.713 12.440 1.00 96.81 550 GLU A C 1
ATOM 4380 O O . GLU A 1 550 ? 7.556 1.890 12.573 1.00 96.81 550 GLU A O 1
ATOM 4385 N N . ALA A 1 551 ? 9.272 0.624 11.874 1.00 97.06 551 ALA A N 1
ATOM 4386 C CA . ALA A 1 551 ? 8.442 -0.418 11.283 1.00 97.06 551 ALA A CA 1
ATOM 4387 C C . ALA A 1 551 ? 9.141 -1.785 11.306 1.00 97.06 551 ALA A C 1
ATOM 4389 O O . ALA A 1 551 ? 9.023 -2.574 10.366 1.00 97.06 551 ALA A O 1
ATOM 4390 N N . THR A 1 552 ? 9.958 -2.039 12.324 1.00 94.19 552 THR A N 1
ATOM 4391 C CA . THR A 1 552 ? 10.703 -3.295 12.453 1.00 94.19 552 THR A CA 1
ATOM 4392 C C . THR A 1 552 ? 9.752 -4.433 12.809 1.00 94.19 552 THR A C 1
ATOM 4394 O O . THR A 1 552 ? 9.703 -5.427 12.083 1.00 94.19 552 THR A O 1
ATOM 4397 N N . GLU A 1 553 ? 8.927 -4.251 13.839 1.00 92.69 553 GLU A N 1
ATOM 4398 C CA . GLU A 1 553 ? 7.924 -5.228 14.292 1.00 92.69 553 GLU A CA 1
ATOM 4399 C C . GLU A 1 553 ? 6.746 -5.336 13.310 1.00 92.69 553 GLU A C 1
ATOM 4401 O O . GLU A 1 553 ? 6.139 -6.396 13.124 1.00 92.69 553 GLU A O 1
ATOM 4406 N N . ALA A 1 554 ? 6.464 -4.257 12.583 1.00 92.12 554 ALA A N 1
ATOM 4407 C CA . ALA A 1 554 ? 5.560 -4.255 11.442 1.00 92.12 554 ALA A CA 1
ATOM 4408 C C . ALA A 1 554 ? 6.112 -5.034 10.234 1.00 92.12 554 ALA A C 1
ATOM 4410 O O . ALA A 1 554 ? 5.392 -5.216 9.250 1.00 92.12 554 ALA A O 1
ATOM 4411 N N . GLY A 1 555 ? 7.363 -5.513 10.264 1.00 95.50 555 GLY A N 1
ATOM 4412 C CA . GLY A 1 555 ? 8.028 -6.226 9.169 1.00 95.50 555 GLY A CA 1
ATOM 4413 C C . GLY A 1 555 ? 8.221 -5.357 7.923 1.00 95.50 555 GLY A C 1
ATOM 4414 O O . GLY A 1 555 ? 8.001 -5.804 6.799 1.00 95.50 555 GLY A O 1
ATOM 4415 N N . ARG A 1 556 ? 8.556 -4.082 8.117 1.00 98.06 556 ARG A N 1
ATOM 4416 C CA . ARG A 1 556 ? 8.977 -3.117 7.089 1.00 98.06 556 ARG A CA 1
ATOM 4417 C C . ARG A 1 556 ? 10.276 -2.388 7.473 1.00 98.06 556 ARG A C 1
ATOM 4419 O O . ARG A 1 556 ? 10.389 -1.183 7.216 1.00 98.06 556 ARG A O 1
ATOM 4426 N N . PRO A 1 557 ? 11.285 -3.062 8.066 1.00 97.12 557 PRO A N 1
ATOM 4427 C CA . PRO A 1 557 ? 12.494 -2.376 8.496 1.00 97.12 557 PRO A CA 1
ATOM 4428 C C . PRO A 1 557 ? 13.144 -1.666 7.306 1.00 97.12 557 PRO A C 1
ATOM 4430 O O . PRO A 1 557 ? 13.364 -2.260 6.251 1.00 97.12 557 PRO A O 1
ATOM 4433 N N . ARG A 1 558 ? 13.453 -0.375 7.480 1.00 97.44 558 ARG A N 1
ATOM 4434 C CA . ARG A 1 558 ? 14.146 0.471 6.489 1.00 97.44 558 ARG A CA 1
ATOM 4435 C C . ARG A 1 558 ? 13.399 0.683 5.157 1.00 97.44 558 ARG A C 1
ATOM 4437 O O . ARG A 1 558 ? 13.954 1.331 4.270 1.00 97.44 558 ARG A O 1
ATOM 4444 N N . ALA A 1 559 ? 12.167 0.199 4.995 1.00 98.06 559 ALA A N 1
ATOM 4445 C CA . ALA A 1 559 ? 11.340 0.471 3.820 1.00 98.06 559 ALA A CA 1
ATOM 4446 C C . ALA A 1 559 ? 10.577 1.787 4.024 1.00 98.06 559 ALA A C 1
ATOM 4448 O O . ALA A 1 559 ? 9.699 1.866 4.886 1.00 98.06 559 ALA A O 1
ATOM 4449 N N . VAL A 1 560 ? 10.913 2.833 3.259 1.00 97.19 560 VAL A N 1
ATOM 4450 C CA . VAL A 1 560 ? 10.285 4.156 3.430 1.00 97.19 560 VAL A CA 1
ATOM 4451 C C . VAL A 1 560 ? 8.780 4.101 3.145 1.00 97.19 560 VAL A C 1
ATOM 4453 O O . VAL A 1 560 ? 8.348 3.369 2.247 1.00 97.19 560 VAL A O 1
ATOM 4456 N N . PRO A 1 561 ? 7.959 4.877 3.870 1.00 98.44 561 PRO A N 1
ATOM 4457 C CA . PRO A 1 561 ? 6.529 4.890 3.640 1.00 98.44 561 PRO A CA 1
ATOM 4458 C C . PRO A 1 561 ? 6.170 5.684 2.391 1.00 98.44 561 PRO A C 1
ATOM 4460 O O . PRO A 1 561 ? 6.516 6.853 2.242 1.00 98.44 561 PRO A O 1
ATOM 4463 N N . HIS A 1 562 ? 5.368 5.070 1.533 1.00 98.62 562 HIS A N 1
ATOM 4464 C CA . HIS A 1 562 ? 4.516 5.799 0.600 1.00 98.62 562 HIS A CA 1
ATOM 4465 C C . HIS A 1 562 ? 3.027 5.493 0.834 1.00 98.62 562 HIS A C 1
ATOM 4467 O O . HIS A 1 562 ? 2.157 6.145 0.262 1.00 98.62 562 HIS A O 1
ATOM 4473 N N . ILE A 1 563 ? 2.714 4.566 1.740 1.00 98.81 563 ILE A N 1
ATOM 4474 C CA . ILE A 1 563 ? 1.390 4.395 2.334 1.00 98.81 563 ILE A CA 1
ATOM 4475 C C . ILE A 1 563 ? 0.942 5.662 3.088 1.00 98.81 563 ILE A C 1
ATOM 4477 O O . ILE A 1 563 ? 1.773 6.474 3.506 1.00 98.81 563 ILE A O 1
ATOM 4481 N N . LYS A 1 564 ? -0.379 5.854 3.202 1.00 98.88 564 LYS A N 1
ATOM 4482 C CA . LYS A 1 564 ? -1.000 6.862 4.066 1.00 98.88 564 LYS A CA 1
ATOM 4483 C C . LYS A 1 564 ? -2.103 6.190 4.868 1.00 98.88 564 LYS A C 1
ATOM 4485 O O . LYS A 1 564 ? -3.039 5.632 4.284 1.00 98.88 564 LYS A O 1
ATOM 4490 N N . THR A 1 565 ? -1.986 6.236 6.188 1.00 98.88 565 THR A N 1
ATOM 4491 C CA . THR A 1 565 ? -2.962 5.644 7.100 1.00 98.88 565 THR A CA 1
ATOM 4492 C C . THR A 1 565 ? -3.378 6.621 8.183 1.00 98.88 565 THR A C 1
ATOM 4494 O O . THR A 1 565 ? -2.590 7.437 8.663 1.00 98.88 565 THR A O 1
ATOM 4497 N N . TYR A 1 566 ? -4.633 6.513 8.596 1.00 98.88 566 TYR A N 1
ATOM 4498 C CA . TYR A 1 566 ? -5.191 7.279 9.701 1.00 98.88 566 TYR A CA 1
ATOM 4499 C C . TYR A 1 566 ? -5.935 6.318 10.622 1.00 98.88 566 TYR A C 1
ATOM 4501 O O . TYR A 1 566 ? -6.600 5.403 10.140 1.00 98.88 566 TYR A O 1
ATOM 4509 N N . THR A 1 567 ? -5.820 6.484 11.934 1.00 98.56 567 THR A N 1
ATOM 4510 C CA . THR A 1 567 ? -6.507 5.608 12.896 1.00 98.56 567 THR A CA 1
ATOM 4511 C C . THR A 1 567 ? -6.736 6.314 14.227 1.00 98.56 567 THR A C 1
ATOM 4513 O O . THR A 1 567 ? -6.008 7.250 14.576 1.00 98.56 567 THR A O 1
ATOM 4516 N N . ARG A 1 568 ? -7.739 5.848 14.974 1.00 97.19 568 ARG A N 1
ATOM 4517 C CA . ARG A 1 568 ? -7.891 6.098 16.410 1.00 97.19 568 ARG A CA 1
ATOM 4518 C C . ARG A 1 568 ? -7.550 4.810 17.146 1.00 97.19 568 ARG A C 1
ATOM 4520 O O . ARG A 1 568 ? -8.217 3.804 16.921 1.00 97.19 568 ARG A O 1
ATOM 4527 N N . ILE A 1 569 ? -6.564 4.851 18.033 1.00 97.12 569 ILE A N 1
ATOM 4528 C CA . ILE A 1 569 ? -5.990 3.651 18.654 1.00 97.12 569 ILE A CA 1
ATOM 4529 C C . ILE A 1 569 ? -5.586 3.912 20.102 1.00 97.12 569 ILE A C 1
ATOM 4531 O O . ILE A 1 569 ? -5.123 5.010 20.415 1.00 97.12 569 ILE A O 1
ATOM 4535 N N . ASP A 1 570 ? -5.741 2.913 20.966 1.00 96.31 570 ASP A N 1
ATOM 4536 C CA . ASP A 1 570 ? -5.011 2.831 22.232 1.00 96.31 570 ASP A CA 1
ATOM 4537 C C . ASP A 1 570 ? -3.607 2.258 21.957 1.00 96.31 570 ASP A C 1
ATOM 4539 O O . ASP A 1 570 ? -3.487 1.091 21.579 1.00 96.31 570 ASP A O 1
ATOM 4543 N N . PRO A 1 571 ? -2.537 3.062 22.094 1.00 92.25 571 PRO A N 1
ATOM 4544 C CA . PRO A 1 571 ? -1.187 2.643 21.731 1.00 92.25 571 PRO A CA 1
ATOM 4545 C C . PRO A 1 571 ? -0.617 1.547 22.642 1.00 92.25 571 PRO A C 1
ATOM 4547 O O . PRO A 1 571 ? 0.379 0.939 22.260 1.00 92.25 571 PRO A O 1
ATOM 4550 N N . GLU A 1 572 ? -1.204 1.310 23.821 1.00 91.81 572 GLU A N 1
ATOM 4551 C CA . GLU A 1 572 ? -0.761 0.257 24.743 1.00 91.81 572 GLU A CA 1
ATOM 4552 C C . GLU A 1 572 ? -1.345 -1.105 24.362 1.00 91.81 572 GLU A C 1
ATOM 4554 O O . GLU A 1 572 ? -0.618 -2.091 24.275 1.00 91.81 572 GLU A O 1
ATOM 4559 N N . SER A 1 573 ? -2.659 -1.167 24.129 1.00 93.88 573 SER A N 1
ATOM 4560 C CA . SER A 1 573 ? -3.354 -2.419 23.796 1.00 93.88 573 SER A CA 1
ATOM 4561 C C . SER A 1 573 ? -3.351 -2.741 22.301 1.00 93.88 573 SER A C 1
ATOM 4563 O O . SER A 1 573 ? -3.535 -3.893 21.911 1.00 93.88 573 SER A O 1
ATOM 4565 N N . GLY A 1 574 ? -3.175 -1.734 21.444 1.00 95.69 574 GLY A N 1
ATOM 4566 C CA . GLY A 1 574 ? -3.353 -1.852 19.999 1.00 95.69 574 GLY A CA 1
ATOM 4567 C C . GLY A 1 574 ? -4.819 -1.922 19.554 1.00 95.69 574 GLY A C 1
ATOM 4568 O O . GLY A 1 574 ? -5.075 -2.081 18.358 1.00 95.69 574 GLY A O 1
ATOM 4569 N N . GLU A 1 575 ? -5.782 -1.791 20.472 1.00 96.38 575 GLU A N 1
ATOM 4570 C CA . GLU A 1 575 ? -7.205 -1.732 20.136 1.00 96.38 575 GLU A CA 1
ATOM 4571 C C . GLU A 1 575 ? -7.506 -0.446 19.352 1.00 96.38 575 GLU A C 1
ATOM 4573 O O . GLU A 1 575 ? -7.137 0.662 19.755 1.00 96.38 575 GLU A O 1
ATOM 4578 N N . MET A 1 576 ? -8.189 -0.582 18.217 1.00 97.12 576 MET A N 1
ATOM 4579 C CA . MET A 1 576 ? -8.524 0.516 17.318 1.00 97.12 576 MET A CA 1
ATOM 4580 C C . MET A 1 576 ? -10.027 0.767 17.266 1.00 97.12 576 MET A C 1
ATOM 4582 O O . MET A 1 576 ? -10.839 -0.150 17.196 1.00 97.12 576 MET A O 1
ATOM 4586 N N . GLY A 1 577 ? -10.396 2.043 17.193 1.00 96.06 577 GLY A N 1
ATOM 4587 C CA . GLY A 1 577 ? -11.774 2.454 16.934 1.00 96.06 577 GLY A CA 1
ATOM 4588 C C . GLY A 1 577 ? -12.141 2.343 15.456 1.00 96.06 577 GLY A C 1
ATOM 4589 O O . GLY A 1 577 ? -13.280 2.042 15.111 1.00 96.06 577 GLY A O 1
ATOM 4590 N N . TRP A 1 578 ? -11.175 2.616 14.582 1.00 98.19 578 TRP A N 1
ATOM 4591 C CA . TRP A 1 578 ? -11.312 2.566 13.130 1.00 98.19 578 TRP A CA 1
ATOM 4592 C C . TRP A 1 578 ? -9.933 2.671 12.479 1.00 98.19 578 TRP A C 1
ATOM 4594 O O . TRP A 1 578 ? -9.021 3.260 13.056 1.00 98.19 578 TRP A O 1
ATOM 4604 N N . PHE A 1 579 ? -9.792 2.161 11.258 1.00 98.81 579 PHE A N 1
ATOM 4605 C CA . PHE A 1 579 ? -8.575 2.282 10.454 1.00 98.81 579 PHE A CA 1
ATOM 4606 C C . PHE A 1 579 ? -8.919 2.767 9.048 1.00 98.81 579 PHE A C 1
ATOM 4608 O O . PHE A 1 579 ? -9.830 2.246 8.413 1.00 98.81 579 PHE A O 1
ATOM 4615 N N . LEU A 1 580 ? -8.188 3.754 8.544 1.00 98.94 580 LEU A N 1
ATOM 4616 C CA . LEU A 1 580 ? -8.337 4.284 7.195 1.00 98.94 580 LEU A CA 1
ATOM 4617 C C . LEU A 1 580 ? -7.035 4.096 6.417 1.00 98.94 580 LEU A C 1
ATOM 4619 O O . LEU A 1 580 ? -5.993 4.609 6.823 1.00 98.94 580 LEU A O 1
ATOM 4623 N N . LEU A 1 581 ? -7.133 3.460 5.251 1.00 98.94 581 LEU A N 1
ATOM 4624 C CA . LEU A 1 581 ? -6.101 3.442 4.213 1.00 98.94 581 LEU A CA 1
ATOM 4625 C C . LEU A 1 581 ? -6.520 4.383 3.081 1.00 98.94 581 LEU A C 1
ATOM 4627 O O . LEU A 1 581 ? -7.633 4.255 2.573 1.00 98.94 581 LEU A O 1
ATOM 4631 N N . SER A 1 582 ? -5.662 5.316 2.663 1.00 98.75 582 SER A N 1
ATOM 4632 C CA . SER A 1 582 ? -6.034 6.312 1.646 1.00 98.75 582 SER A CA 1
ATOM 4633 C C . SER A 1 582 ? -4.868 6.732 0.750 1.00 98.75 582 SER A C 1
ATOM 4635 O O . SER A 1 582 ? -3.699 6.558 1.093 1.00 98.75 582 SER A O 1
ATOM 4637 N N . SER A 1 583 ? -5.177 7.325 -0.404 1.00 98.81 583 SER A N 1
ATOM 4638 C CA . SER A 1 583 ? -4.207 8.096 -1.184 1.00 98.81 583 SER A CA 1
ATOM 4639 C C . SER A 1 583 ? -3.934 9.485 -0.584 1.00 98.81 583 SER A C 1
ATOM 4641 O O . SER A 1 583 ? -2.867 10.048 -0.843 1.00 98.81 583 SER A O 1
ATOM 4643 N N . SER A 1 584 ? -4.841 10.019 0.242 1.00 98.75 584 SER A N 1
ATOM 4644 C CA . SER A 1 584 ? -4.767 11.376 0.796 1.00 98.75 584 SER A CA 1
ATOM 4645 C C . SER A 1 584 ? -3.558 11.570 1.710 1.00 98.75 584 SER A C 1
ATOM 4647 O O . SER A 1 584 ? -3.454 10.952 2.764 1.00 98.75 584 SER A O 1
ATOM 4649 N N . ASN A 1 585 ? -2.670 12.489 1.335 1.00 98.69 585 ASN A N 1
ATOM 4650 C CA . ASN A 1 585 ? -1.620 13.012 2.212 1.00 98.69 585 ASN A CA 1
ATOM 4651 C C . ASN A 1 585 ? -2.162 14.088 3.169 1.00 98.69 585 ASN A C 1
ATOM 4653 O O . ASN A 1 585 ? -3.283 14.578 3.000 1.00 98.69 585 ASN A O 1
ATOM 4657 N N . LEU A 1 586 ? -1.351 14.527 4.140 1.00 98.56 586 LEU A N 1
ATOM 4658 C CA . LEU A 1 586 ? -1.721 15.618 5.047 1.00 98.56 586 LEU A CA 1
ATOM 4659 C C . LEU A 1 586 ? -1.698 16.970 4.311 1.00 98.56 586 LEU A C 1
ATOM 4661 O O . LEU A 1 586 ? -0.701 17.692 4.299 1.00 98.56 586 LEU A O 1
ATOM 4665 N N . SER A 1 587 ? -2.804 17.305 3.647 1.00 98.38 587 SER A N 1
ATOM 4666 C CA . SER A 1 587 ? -2.955 18.560 2.912 1.00 98.38 587 SER A CA 1
ATOM 4667 C C . SER A 1 587 ? -4.414 19.000 2.783 1.00 98.38 587 SER A C 1
ATOM 4669 O O . SER A 1 587 ? -5.317 18.176 2.629 1.00 98.38 587 SER A O 1
ATOM 4671 N N . LYS A 1 588 ? -4.626 20.320 2.719 1.00 98.38 588 LYS A N 1
ATOM 4672 C CA . LYS A 1 588 ? -5.920 20.934 2.368 1.00 98.38 588 LYS A CA 1
ATOM 4673 C C . LYS A 1 588 ? -6.385 20.575 0.954 1.00 98.38 588 LYS A C 1
ATOM 4675 O O . LYS A 1 588 ? -7.578 20.526 0.694 1.00 98.38 588 LYS A O 1
ATOM 4680 N N . ALA A 1 589 ? -5.452 20.329 0.031 1.00 98.25 589 ALA A N 1
ATOM 4681 C CA . ALA A 1 589 ? -5.771 19.965 -1.349 1.00 98.25 589 ALA A CA 1
ATOM 4682 C C . ALA A 1 589 ? -6.472 18.599 -1.439 1.00 98.25 589 ALA A C 1
ATOM 4684 O O . ALA A 1 589 ? -7.455 18.471 -2.172 1.00 98.25 589 ALA A O 1
ATOM 4685 N N . ALA A 1 590 ? -5.978 17.627 -0.665 1.00 98.50 590 ALA A N 1
ATOM 4686 C CA . ALA A 1 590 ? -6.517 16.274 -0.573 1.00 98.50 590 ALA A CA 1
ATOM 4687 C C . ALA A 1 590 ? -7.781 16.218 0.291 1.00 98.50 590 ALA A C 1
ATOM 4689 O O . ALA A 1 590 ? -8.806 15.702 -0.140 1.00 98.50 590 ALA A O 1
ATOM 4690 N N . TRP A 1 591 ? -7.724 16.759 1.510 1.00 98.75 591 TRP A N 1
ATOM 4691 C CA . TRP A 1 591 ? -8.788 16.585 2.502 1.00 98.75 591 TRP A CA 1
ATOM 4692 C C . TRP A 1 591 ? -9.902 17.625 2.425 1.00 98.75 591 TRP A C 1
ATOM 4694 O O . TRP A 1 591 ? -11.025 17.345 2.842 1.00 98.75 591 TRP A O 1
ATOM 4704 N N . GLY A 1 592 ? -9.601 18.793 1.871 1.00 98.31 592 GLY A N 1
ATOM 4705 C CA . GLY A 1 592 ? -10.481 19.948 1.837 1.00 98.31 592 GLY A CA 1
ATOM 4706 C C . GLY A 1 592 ? -10.210 20.951 2.953 1.00 98.31 592 GLY A C 1
ATOM 4707 O O . GLY A 1 592 ? -9.563 20.641 3.953 1.00 98.31 592 GLY A O 1
ATOM 4708 N N . SER A 1 593 ? -10.690 22.173 2.741 1.00 98.12 593 SER A N 1
ATOM 4709 C CA . SER A 1 593 ? -10.736 23.228 3.752 1.00 98.12 593 SER A CA 1
ATOM 4710 C C . SER A 1 593 ? -12.116 23.872 3.743 1.00 98.12 593 SER A C 1
ATOM 4712 O O . SER A 1 593 ? -12.642 24.203 2.673 1.00 98.12 593 SER A O 1
ATOM 4714 N N . VAL A 1 594 ? -12.700 24.053 4.920 1.00 97.62 594 VAL A N 1
ATOM 4715 C CA . VAL A 1 594 ? -13.969 24.754 5.094 1.00 97.62 594 VAL A CA 1
ATOM 4716 C C . VAL A 1 594 ? -13.774 26.248 4.806 1.00 97.62 594 VAL A C 1
ATOM 4718 O O . VAL A 1 594 ? -12.849 26.891 5.293 1.00 97.62 594 VAL A O 1
ATOM 4721 N N . GLU A 1 595 ? -14.655 26.814 3.986 1.00 95.81 595 GLU A N 1
ATOM 4722 C CA . GLU A 1 595 ? -14.647 28.214 3.558 1.00 95.81 595 GLU A CA 1
ATOM 4723 C C . GLU A 1 595 ? -16.004 28.875 3.871 1.00 95.81 595 GLU A C 1
ATOM 4725 O O . GLU A 1 595 ? -16.964 28.223 4.292 1.00 95.81 595 GLU A O 1
ATOM 4730 N N . LYS A 1 596 ? -16.100 30.197 3.660 1.00 94.62 596 LYS A N 1
ATOM 4731 C CA . LYS A 1 596 ? -17.357 30.968 3.760 1.00 94.62 596 LYS A CA 1
ATOM 4732 C C . LYS A 1 596 ? -18.134 30.707 5.063 1.00 94.62 596 LYS A C 1
ATOM 4734 O O . LYS A 1 596 ? -19.327 30.407 5.037 1.00 94.62 596 LYS A O 1
ATOM 4739 N N . LYS A 1 597 ? -17.444 30.814 6.206 1.00 92.56 597 LYS A N 1
ATOM 4740 C CA . LYS A 1 597 ? -18.022 30.637 7.552 1.00 92.56 597 LYS A CA 1
ATOM 4741 C C . LYS A 1 597 ? -18.763 29.298 7.736 1.00 92.56 597 LYS A C 1
ATOM 4743 O O . LYS A 1 597 ? -19.814 29.262 8.365 1.00 92.56 597 LYS A O 1
ATOM 4748 N N . GLY A 1 598 ? -18.247 28.205 7.170 1.00 93.06 598 GLY A N 1
ATOM 4749 C CA . GLY A 1 598 ? -18.822 26.871 7.388 1.00 93.06 598 GLY A CA 1
ATOM 4750 C C . GLY A 1 598 ? -19.837 26.407 6.347 1.00 93.06 598 GLY A C 1
ATOM 4751 O O . GLY A 1 598 ? -20.370 25.313 6.484 1.00 93.06 598 GLY A O 1
ATOM 4752 N N . THR A 1 599 ? -20.113 27.202 5.312 1.00 96.56 599 THR A N 1
ATOM 4753 C CA . THR A 1 599 ? -21.160 26.894 4.314 1.00 96.56 599 THR A CA 1
ATOM 4754 C C . THR A 1 599 ? -20.640 26.189 3.061 1.00 96.56 599 THR A C 1
ATOM 4756 O O . THR A 1 599 ? -21.421 25.828 2.177 1.00 96.56 599 THR A O 1
ATOM 4759 N N . GLN A 1 600 ? -19.323 26.005 2.962 1.00 97.75 600 GLN A N 1
ATOM 4760 C CA . GLN A 1 600 ? -18.667 25.420 1.801 1.00 97.75 600 GLN A CA 1
ATOM 4761 C C . GLN A 1 600 ? -17.411 24.656 2.226 1.00 97.75 600 GLN A C 1
ATOM 4763 O O . GLN A 1 600 ? -16.712 25.092 3.137 1.00 97.75 600 GLN A O 1
ATOM 4768 N N . ILE A 1 601 ? -17.076 23.570 1.530 1.00 98.25 601 ILE A N 1
ATOM 4769 C CA . ILE A 1 601 ? -15.748 22.942 1.592 1.00 98.25 601 ILE A CA 1
ATOM 4770 C C . ILE A 1 601 ? -15.103 22.978 0.208 1.00 98.25 601 ILE A C 1
ATOM 4772 O O . ILE A 1 601 ? -15.738 22.655 -0.798 1.00 98.25 601 ILE A O 1
ATOM 4776 N N . MET A 1 602 ? -13.846 23.410 0.150 1.00 98.38 602 MET A N 1
ATOM 4777 C CA . MET A 1 602 ? -13.061 23.467 -1.079 1.00 98.38 602 MET A CA 1
ATOM 4778 C C . MET A 1 602 ? -12.029 22.345 -1.084 1.00 98.38 602 MET A C 1
ATOM 4780 O O . MET A 1 602 ? -11.197 22.270 -0.184 1.00 98.38 602 MET A O 1
ATOM 4784 N N . ILE A 1 603 ? -12.084 21.493 -2.107 1.00 98.69 603 ILE A N 1
ATOM 4785 C CA . ILE A 1 603 ? -11.180 20.360 -2.340 1.00 98.69 603 ILE A CA 1
ATOM 4786 C C . ILE A 1 603 ? -10.527 20.556 -3.707 1.00 98.69 603 ILE A C 1
ATOM 4788 O O . ILE A 1 603 ? -11.191 20.982 -4.652 1.00 98.69 603 ILE A O 1
ATOM 4792 N N . ARG A 1 604 ? -9.232 20.249 -3.835 1.00 98.50 604 ARG A N 1
ATOM 4793 C CA . ARG A 1 604 ? -8.482 20.464 -5.088 1.00 98.50 604 ARG A CA 1
ATOM 4794 C C . ARG A 1 604 ? -8.193 19.176 -5.848 1.00 98.50 604 ARG A C 1
ATOM 4796 O O . ARG A 1 604 ? -8.065 19.232 -7.066 1.00 98.50 604 ARG A O 1
ATOM 4803 N N . SER A 1 605 ? -8.086 18.051 -5.149 1.00 98.50 605 SER A N 1
ATOM 4804 C CA . SER A 1 605 ? -7.560 16.800 -5.702 1.00 98.50 605 SER A CA 1
ATOM 4805 C C . SER A 1 605 ? -8.589 15.672 -5.713 1.00 98.50 605 SER A C 1
ATOM 4807 O O . SER A 1 605 ? -9.520 15.662 -4.906 1.00 98.50 605 SER A O 1
ATOM 4809 N N . TYR A 1 606 ? -8.394 14.714 -6.623 1.00 98.81 606 TYR A N 1
ATOM 4810 C CA . TYR A 1 606 ? -9.040 13.406 -6.527 1.00 98.81 606 TYR A CA 1
ATOM 4811 C C . TYR A 1 606 ? -8.232 12.517 -5.592 1.00 98.81 606 TYR A C 1
ATOM 4813 O O . TYR A 1 606 ? -7.035 12.325 -5.817 1.00 98.81 606 TYR A O 1
ATOM 4821 N N . GLU A 1 607 ? -8.898 11.962 -4.588 1.00 98.88 607 GLU A N 1
ATOM 4822 C CA . GLU A 1 607 ? -8.330 10.985 -3.659 1.00 98.88 607 GLU A CA 1
ATOM 4823 C C . GLU A 1 607 ? -9.346 9.873 -3.405 1.00 98.88 607 GLU A C 1
ATOM 4825 O O . GLU A 1 607 ? -10.554 10.085 -3.560 1.00 98.88 607 GLU A O 1
ATOM 4830 N N . LEU A 1 608 ? -8.869 8.708 -2.975 1.00 98.88 608 LEU A N 1
ATOM 4831 C CA . LEU A 1 608 ? -9.721 7.580 -2.621 1.00 98.88 608 LEU A CA 1
ATOM 4832 C C . LEU A 1 608 ? -9.089 6.756 -1.498 1.00 98.88 608 LEU A C 1
ATOM 4834 O O . LEU A 1 608 ? -7.879 6.517 -1.487 1.00 98.88 608 LEU A O 1
ATOM 4838 N N . GLY A 1 609 ? -9.922 6.299 -0.570 1.00 98.81 609 GLY A N 1
ATOM 4839 C CA . GLY A 1 609 ? -9.530 5.433 0.530 1.00 98.81 609 GLY A CA 1
ATOM 4840 C C . GLY A 1 609 ? -10.695 4.615 1.075 1.00 98.81 609 GLY A C 1
ATOM 4841 O O . GLY A 1 609 ? -11.857 4.848 0.728 1.00 98.81 609 GLY A O 1
ATOM 4842 N N . VAL A 1 610 ? -10.363 3.664 1.944 1.00 98.81 610 VAL A N 1
ATOM 4843 C CA . VAL A 1 610 ? -11.318 2.784 2.623 1.00 98.81 610 VAL A CA 1
ATOM 4844 C C . VAL A 1 610 ? -11.184 2.883 4.136 1.00 98.81 610 VAL A C 1
ATOM 4846 O O . VAL A 1 610 ? -10.096 2.748 4.698 1.00 98.81 610 VAL A O 1
ATOM 4849 N N . LEU A 1 611 ? -12.312 3.127 4.789 1.00 98.81 611 LEU A N 1
ATOM 4850 C CA . LEU A 1 611 ? -12.468 3.111 6.233 1.00 98.81 611 LEU A CA 1
ATOM 4851 C C . LEU A 1 611 ? -12.950 1.723 6.665 1.00 98.81 611 LEU A C 1
ATOM 4853 O O . LEU A 1 611 ? -13.964 1.236 6.165 1.00 98.81 611 LEU A O 1
ATOM 4857 N N . ILE A 1 612 ? -12.228 1.126 7.605 1.00 98.62 612 ILE A N 1
ATOM 4858 C CA . ILE A 1 612 ? -12.511 -0.165 8.226 1.00 98.62 612 ILE A CA 1
ATOM 4859 C C . ILE A 1 612 ? -12.960 0.079 9.665 1.00 98.62 612 ILE A C 1
ATOM 4861 O O . ILE A 1 612 ? -12.264 0.742 10.442 1.00 98.62 612 ILE A O 1
ATOM 4865 N N . VAL A 1 613 ? -14.117 -0.476 10.014 1.00 97.19 613 VAL A N 1
ATOM 4866 C CA . VAL A 1 613 ? -14.718 -0.413 11.349 1.00 97.19 613 VAL A CA 1
ATOM 4867 C C . VAL A 1 613 ? -15.083 -1.834 11.768 1.00 97.19 613 VAL A C 1
ATOM 4869 O O . VAL A 1 613 ? -15.640 -2.581 10.970 1.00 97.19 613 VAL A O 1
ATOM 4872 N N . GLY A 1 614 ? -14.784 -2.220 13.013 1.00 94.69 614 GLY A N 1
ATOM 4873 C CA . GLY A 1 614 ? -15.051 -3.583 13.496 1.00 94.69 614 GLY A CA 1
ATOM 4874 C C . GLY A 1 614 ? -16.526 -3.988 13.380 1.00 94.69 614 GLY A C 1
ATOM 4875 O O . GLY A 1 614 ? -16.828 -5.106 12.971 1.00 94.69 614 GLY A O 1
ATOM 4876 N N . ASP A 1 615 ? -17.443 -3.057 13.661 1.00 93.69 615 ASP A N 1
ATOM 4877 C CA . ASP A 1 615 ? -18.892 -3.282 13.579 1.00 93.69 615 ASP A CA 1
ATOM 4878 C C . ASP A 1 615 ? -19.374 -3.700 12.176 1.00 93.69 615 ASP A C 1
ATOM 4880 O O . ASP A 1 615 ? -20.356 -4.435 12.084 1.00 93.69 615 ASP A O 1
ATOM 4884 N N . ASP A 1 616 ? -18.677 -3.316 11.098 1.00 94.50 616 ASP A N 1
ATOM 4885 C CA . ASP A 1 616 ? -19.067 -3.667 9.722 1.00 94.50 616 ASP A CA 1
ATOM 4886 C C . ASP A 1 616 ? -18.928 -5.176 9.435 1.00 94.50 616 ASP A C 1
ATOM 4888 O O . ASP A 1 616 ? -19.538 -5.694 8.497 1.00 94.50 616 ASP A O 1
ATOM 4892 N N . PHE A 1 617 ? -18.147 -5.898 10.246 1.00 94.88 617 PHE A N 1
ATOM 4893 C CA . PHE A 1 617 ? -17.932 -7.342 10.112 1.00 94.88 617 PHE A CA 1
ATOM 4894 C C . PHE A 1 617 ? -18.953 -8.176 10.886 1.00 94.88 617 PHE A C 1
ATOM 4896 O O . PHE A 1 617 ? -18.975 -9.395 10.737 1.00 94.88 617 PHE A O 1
ATOM 4903 N N . LYS A 1 618 ? -19.814 -7.551 11.694 1.00 93.56 618 LYS A N 1
ATOM 4904 C CA . LYS A 1 618 ? -20.865 -8.270 12.413 1.00 93.56 618 LYS A CA 1
ATOM 4905 C C . LYS A 1 618 ? -21.914 -8.800 11.436 1.00 93.56 618 LYS A C 1
ATOM 4907 O O . LYS A 1 618 ? -22.345 -8.116 10.509 1.00 93.56 618 LYS A O 1
ATOM 4912 N N . THR A 1 619 ? -22.341 -10.026 11.685 1.00 90.25 619 THR A N 1
ATOM 4913 C CA . THR A 1 619 ? -23.485 -10.686 11.039 1.00 90.25 619 THR A CA 1
ATOM 4914 C C . THR A 1 619 ? -24.718 -10.688 11.936 1.00 90.25 619 THR A C 1
ATOM 4916 O O . THR A 1 619 ? -25.833 -10.726 11.426 1.00 90.25 619 THR A O 1
ATOM 4919 N N . ASP A 1 620 ? -24.519 -10.564 13.251 1.00 88.44 620 ASP A N 1
ATOM 4920 C CA . ASP A 1 620 ? -25.569 -10.403 14.251 1.00 88.44 620 ASP A CA 1
ATOM 4921 C C . ASP A 1 620 ? -25.256 -9.216 15.182 1.00 88.44 620 ASP A C 1
ATOM 4923 O O . ASP A 1 620 ? -24.107 -8.957 15.552 1.00 88.44 620 ASP A O 1
ATOM 4927 N N . SER A 1 621 ? -26.299 -8.482 15.570 1.00 86.00 621 SER A N 1
ATOM 4928 C CA . SER A 1 621 ? -26.223 -7.331 16.474 1.00 86.00 621 SER A CA 1
ATOM 4929 C C . SER A 1 621 ? -25.639 -7.637 17.861 1.00 86.00 621 SER A C 1
ATOM 4931 O O . SER A 1 621 ? -25.116 -6.722 18.504 1.00 86.00 621 SER A O 1
ATOM 4933 N N . THR A 1 622 ? -25.695 -8.889 18.327 1.00 87.44 622 THR A N 1
ATOM 4934 C CA . THR A 1 622 ? -25.154 -9.302 19.629 1.00 87.44 622 THR A CA 1
ATOM 4935 C C . THR A 1 622 ? -23.655 -9.585 19.597 1.00 87.44 622 THR A C 1
ATOM 4937 O O . THR A 1 622 ? -23.035 -9.659 20.660 1.00 87.44 622 THR A O 1
ATOM 4940 N N . GLN A 1 623 ? -23.053 -9.745 18.411 1.00 91.12 623 GLN A N 1
ATOM 4941 C CA . GLN A 1 623 ? -21.622 -10.022 18.285 1.00 91.12 623 GLN A CA 1
ATOM 4942 C C . GLN A 1 623 ? -20.802 -8.835 18.793 1.00 91.12 623 GLN A C 1
ATOM 4944 O O . GLN A 1 623 ? -21.107 -7.666 18.527 1.00 91.12 623 GLN A O 1
ATOM 4949 N N . LYS A 1 624 ? -19.709 -9.127 19.497 1.00 91.25 624 LYS A N 1
ATOM 4950 C CA . LYS A 1 624 ? -18.662 -8.134 19.765 1.00 91.25 624 LYS A CA 1
ATOM 4951 C C . LYS A 1 624 ? -17.652 -8.191 18.628 1.00 91.25 624 LYS A C 1
ATOM 4953 O O . LYS A 1 624 ? -17.278 -9.277 18.211 1.00 91.25 624 LYS A O 1
ATOM 4958 N N . ALA A 1 625 ? -17.221 -7.039 18.128 1.00 94.31 625 ALA A N 1
ATOM 4959 C CA . ALA A 1 625 ? -16.186 -6.965 17.107 1.00 94.31 625 ALA A CA 1
ATOM 4960 C C . ALA A 1 625 ? -15.153 -5.921 17.515 1.00 94.31 625 ALA A C 1
ATOM 4962 O O . ALA A 1 625 ? -15.522 -4.800 17.868 1.00 94.31 625 ALA A O 1
ATOM 4963 N N . VAL A 1 626 ? -13.880 -6.300 17.479 1.00 94.69 626 VAL A N 1
ATOM 4964 C CA . VAL A 1 626 ? -12.758 -5.439 17.856 1.00 94.69 626 VAL A CA 1
ATOM 4965 C C . VAL A 1 626 ? -11.780 -5.361 16.696 1.00 94.69 626 VAL A C 1
ATOM 4967 O O . VAL A 1 626 ? -11.404 -6.379 16.117 1.00 94.69 626 VAL A O 1
ATOM 4970 N N . LEU A 1 627 ? -11.367 -4.145 16.352 1.00 96.88 627 LEU A N 1
ATOM 4971 C CA . LEU A 1 627 ? -10.299 -3.911 15.392 1.00 96.88 627 LEU A CA 1
ATOM 4972 C C . LEU A 1 627 ? -8.975 -3.868 16.166 1.00 96.88 627 LEU A C 1
ATOM 4974 O O . LEU A 1 627 ? -8.838 -3.074 17.091 1.00 96.88 627 LEU A O 1
ATOM 4978 N N . GLN A 1 628 ? -8.013 -4.715 15.810 1.00 96.94 628 GLN A N 1
ATOM 4979 C CA . GLN A 1 628 ? -6.803 -4.928 16.609 1.00 96.94 628 GLN A CA 1
ATOM 4980 C C . GLN A 1 628 ? -5.548 -4.734 15.761 1.00 96.94 628 GLN A C 1
ATOM 4982 O O . GLN A 1 628 ? -5.410 -5.348 14.704 1.00 96.94 628 GLN A O 1
ATOM 4987 N N . ALA A 1 629 ? -4.616 -3.901 16.218 1.00 97.19 629 ALA A N 1
ATOM 4988 C CA . ALA A 1 629 ? -3.303 -3.791 15.597 1.00 97.19 629 ALA A CA 1
ATOM 4989 C C . ALA A 1 629 ? -2.478 -5.053 15.878 1.00 97.19 629 ALA A C 1
ATOM 4991 O O . ALA A 1 629 ? -2.437 -5.533 17.014 1.00 97.19 629 ALA A O 1
ATOM 4992 N N . VAL A 1 630 ? -1.820 -5.582 14.844 1.00 95.50 630 VAL A N 1
ATOM 4993 C CA . VAL A 1 630 ? -0.959 -6.770 14.942 1.00 95.50 630 VAL A CA 1
ATOM 4994 C C . VAL A 1 630 ? 0.400 -6.535 14.285 1.00 95.50 630 VAL A C 1
ATOM 4996 O O . VAL A 1 630 ? 0.513 -5.809 13.294 1.00 95.50 630 VAL A O 1
ATOM 4999 N N . THR A 1 631 ? 1.433 -7.176 14.828 1.00 93.62 631 THR A N 1
ATOM 5000 C CA . THR A 1 631 ? 2.775 -7.230 14.231 1.00 93.62 631 THR A CA 1
ATOM 5001 C C . THR A 1 631 ? 2.832 -8.282 13.124 1.00 93.62 631 THR A C 1
ATOM 5003 O O . THR A 1 631 ? 1.891 -9.057 12.934 1.00 93.62 631 THR A O 1
ATOM 5006 N N . VAL A 1 632 ? 3.947 -8.357 12.392 1.00 92.31 632 VAL A N 1
ATOM 5007 C CA . VAL A 1 632 ? 4.148 -9.446 11.420 1.00 92.31 632 VAL A CA 1
ATOM 5008 C C . VAL A 1 632 ? 4.197 -10.822 12.094 1.00 92.31 632 VAL A C 1
ATOM 5010 O O . VAL A 1 632 ? 3.621 -11.774 11.576 1.00 92.31 632 VAL A O 1
ATOM 5013 N N . ALA A 1 633 ? 4.807 -10.906 13.281 1.00 88.44 633 ALA A N 1
ATOM 5014 C CA . ALA A 1 633 ? 4.840 -12.125 14.085 1.00 88.44 633 ALA A CA 1
ATOM 5015 C C . ALA A 1 633 ? 3.442 -12.504 14.589 1.00 88.44 633 ALA A C 1
ATOM 5017 O O . ALA A 1 633 ? 3.064 -13.668 14.525 1.00 88.44 633 ALA A O 1
ATOM 5018 N N . GLY A 1 634 ? 2.653 -11.511 15.018 1.00 88.88 634 GLY A N 1
ATOM 5019 C CA . GLY A 1 634 ? 1.253 -11.715 15.372 1.00 88.88 634 GLY A CA 1
ATOM 5020 C C . GLY A 1 634 ? 0.451 -12.243 14.188 1.00 88.88 634 GLY A C 1
ATOM 5021 O O . GLY A 1 634 ? -0.264 -13.219 14.330 1.00 88.88 634 GLY A O 1
ATOM 5022 N N . LEU A 1 635 ? 0.619 -11.674 12.992 1.00 88.38 635 LEU A N 1
ATOM 5023 C CA . LEU A 1 635 ? -0.084 -12.154 11.801 1.00 88.38 635 LEU A CA 1
ATOM 5024 C C . LEU A 1 635 ? 0.251 -13.619 11.457 1.00 88.38 635 LEU A C 1
ATOM 5026 O O . LEU A 1 635 ? -0.625 -14.326 10.970 1.00 88.38 635 LEU A O 1
ATOM 5030 N N . ALA A 1 636 ? 1.473 -14.085 11.735 1.00 85.94 636 ALA A N 1
ATOM 5031 C CA . ALA A 1 636 ? 1.906 -15.458 11.457 1.00 85.94 636 ALA A CA 1
ATOM 5032 C C . ALA A 1 636 ? 1.172 -16.533 12.266 1.00 85.94 636 ALA A C 1
ATOM 5034 O O . ALA A 1 636 ? 1.092 -17.675 11.821 1.00 85.94 636 ALA A O 1
ATOM 5035 N N . THR A 1 637 ? 0.625 -16.179 13.428 1.00 85.06 637 THR A N 1
ATOM 5036 C CA . THR A 1 637 ? -0.125 -17.107 14.287 1.00 85.06 637 THR A CA 1
ATOM 5037 C C . THR A 1 637 ? -1.636 -17.016 14.081 1.00 85.06 637 THR A C 1
ATOM 5039 O O . THR A 1 637 ? -2.391 -17.773 14.689 1.00 85.06 637 THR A O 1
ATOM 5042 N N . LEU A 1 638 ? -2.096 -16.091 13.232 1.00 86.81 638 LEU A N 1
ATOM 5043 C CA . LEU A 1 638 ? -3.509 -15.879 12.958 1.00 86.81 638 LEU A CA 1
ATOM 5044 C C . LEU A 1 638 ? -3.930 -16.580 11.667 1.00 86.81 638 LEU A C 1
ATOM 5046 O O . LEU A 1 638 ? -3.233 -16.546 10.655 1.00 86.81 638 LEU A O 1
ATOM 5050 N N . HIS A 1 639 ? -5.156 -17.105 11.671 1.00 86.50 639 HIS A N 1
ATOM 5051 C CA . HIS A 1 639 ? -5.821 -17.639 10.480 1.00 86.50 639 HIS A CA 1
ATOM 5052 C C . HIS A 1 639 ? -7.156 -16.915 10.242 1.00 86.50 639 HIS A C 1
ATOM 5054 O O . HIS A 1 639 ? -8.220 -17.468 10.538 1.00 86.50 639 HIS A O 1
ATOM 5060 N N . PRO A 1 640 ? -7.133 -15.652 9.766 1.00 88.81 640 PRO A N 1
ATOM 5061 C CA . PRO A 1 640 ? -8.350 -14.877 9.580 1.00 88.81 640 PRO A CA 1
ATOM 5062 C C . PRO A 1 640 ? -9.220 -15.461 8.466 1.00 88.81 640 PRO A C 1
ATOM 5064 O O . PRO A 1 640 ? -8.754 -15.674 7.347 1.00 88.81 640 PRO A O 1
ATOM 5067 N N . LYS A 1 641 ? -10.501 -15.677 8.759 1.00 88.69 641 LYS A N 1
ATOM 5068 C CA . LYS A 1 641 ? -11.499 -16.137 7.789 1.00 88.69 641 LYS A CA 1
ATOM 5069 C C . LYS A 1 641 ? -12.002 -14.971 6.945 1.00 88.69 641 LYS A C 1
ATOM 5071 O O . LYS A 1 641 ? -12.099 -13.844 7.423 1.00 88.69 641 LYS A O 1
ATOM 5076 N N . ASP A 1 642 ? -12.392 -15.248 5.706 1.00 85.25 642 ASP A N 1
ATOM 5077 C CA . ASP A 1 642 ? -12.971 -14.234 4.817 1.00 85.25 642 ASP A CA 1
ATOM 5078 C C . ASP A 1 642 ? -14.391 -13.810 5.209 1.00 85.25 642 ASP A C 1
ATOM 5080 O O . ASP A 1 642 ? -14.844 -12.730 4.833 1.00 85.25 642 ASP A O 1
ATOM 5084 N N . SER A 1 643 ? -15.115 -14.647 5.950 1.00 84.12 643 SER A N 1
ATOM 5085 C CA . SER A 1 643 ? -16.466 -14.342 6.412 1.00 84.12 643 SER A CA 1
ATOM 5086 C C . SER A 1 643 ? -16.705 -14.947 7.797 1.00 84.12 643 SER A C 1
ATOM 5088 O O . SER A 1 643 ? -16.351 -16.111 8.011 1.00 84.12 643 SER A O 1
ATOM 5090 N N . PRO A 1 644 ? -17.272 -14.177 8.742 1.00 85.69 644 PRO A N 1
ATOM 5091 C CA . PRO A 1 644 ? -17.666 -14.691 10.046 1.00 85.69 644 PRO A CA 1
ATOM 5092 C C . PRO A 1 644 ? -18.990 -15.462 9.977 1.00 85.69 644 PRO A C 1
ATOM 5094 O O . PRO A 1 644 ? -19.775 -15.307 9.039 1.00 85.69 644 PRO A O 1
ATOM 5097 N N . SER A 1 645 ? -19.233 -16.286 10.992 1.00 83.94 645 SER A N 1
ATOM 5098 C CA . SER A 1 645 ? -20.482 -17.013 11.212 1.00 83.94 645 SER A CA 1
ATOM 5099 C C . SER A 1 645 ? -21.389 -16.259 12.196 1.00 83.94 645 SER A C 1
ATOM 5101 O O . SER A 1 645 ? -20.877 -15.645 13.137 1.00 83.94 645 SER A O 1
ATOM 5103 N N . PRO A 1 646 ? -22.727 -16.366 12.078 1.00 82.19 646 PRO A N 1
ATOM 5104 C CA . PRO A 1 646 ? -23.655 -15.866 13.098 1.00 82.19 646 PRO A CA 1
ATOM 5105 C C . PRO A 1 646 ? -23.414 -16.451 14.498 1.00 82.19 646 PRO A C 1
ATOM 5107 O O . PRO A 1 646 ? -23.722 -15.810 15.497 1.00 82.19 646 PRO A O 1
ATOM 5110 N N . ASN A 1 647 ? -22.825 -17.650 14.580 1.00 83.50 647 ASN A N 1
ATOM 5111 C CA . ASN A 1 647 ? -22.539 -18.325 15.849 1.00 83.50 647 ASN A CA 1
ATOM 5112 C C . ASN A 1 647 ? -21.263 -17.812 16.545 1.00 83.50 647 ASN A C 1
ATOM 5114 O O . ASN A 1 647 ? -20.979 -18.220 17.672 1.00 83.50 647 ASN A O 1
ATOM 5118 N N . ASP A 1 648 ? -20.478 -16.943 15.900 1.00 84.31 648 ASP A N 1
ATOM 5119 C CA . ASP A 1 648 ? -19.244 -16.416 16.483 1.00 84.31 648 ASP A CA 1
ATOM 5120 C C . ASP A 1 648 ? -19.569 -15.326 17.515 1.00 84.31 648 ASP A C 1
ATOM 5122 O O . ASP A 1 648 ? -19.982 -14.227 17.157 1.00 84.31 648 ASP A O 1
ATOM 5126 N N . ALA A 1 649 ? -19.366 -15.578 18.808 1.00 86.25 649 ALA A N 1
ATOM 5127 C CA . ALA A 1 649 ? -19.714 -14.595 19.843 1.00 86.25 649 ALA A CA 1
ATOM 5128 C C . ALA A 1 649 ? -18.817 -13.334 19.831 1.00 86.25 649 ALA A C 1
ATOM 5130 O O . ALA A 1 649 ? -19.270 -12.233 20.164 1.00 86.25 649 ALA A O 1
ATOM 5131 N N . SER A 1 650 ? -17.540 -13.491 19.463 1.00 91.88 650 SER A N 1
ATOM 5132 C CA . SER A 1 650 ? -16.532 -12.426 19.462 1.00 91.88 650 SER A CA 1
ATOM 5133 C C . SER A 1 650 ? -15.676 -12.482 18.199 1.00 91.88 650 SER A C 1
ATOM 5135 O O . SER A 1 650 ? -15.115 -13.528 17.869 1.00 91.88 650 SER A O 1
ATOM 5137 N N . LEU A 1 651 ? -15.558 -11.346 17.518 1.00 95.38 651 LEU A N 1
ATOM 5138 C CA . LEU A 1 651 ? -14.794 -11.162 16.293 1.00 95.38 651 LEU A CA 1
ATOM 5139 C C . LEU A 1 651 ? -13.582 -10.268 16.559 1.00 95.38 651 LEU A C 1
ATOM 5141 O O . LEU A 1 651 ? -13.705 -9.194 17.155 1.00 95.38 651 LEU A O 1
ATOM 5145 N N . VAL A 1 652 ? -12.422 -10.673 16.055 1.00 96.19 652 VAL A N 1
ATOM 5146 C CA . VAL A 1 652 ? -11.221 -9.837 16.010 1.00 96.19 652 VAL A CA 1
ATOM 5147 C C . VAL A 1 652 ? -10.861 -9.587 14.555 1.00 96.19 652 VAL A C 1
ATOM 5149 O O . VAL A 1 652 ? -10.710 -10.515 13.765 1.00 96.19 652 VAL A O 1
ATOM 5152 N N . VAL A 1 653 ? -10.710 -8.320 14.194 1.00 97.44 653 VAL A N 1
ATOM 5153 C CA . VAL A 1 653 ? -10.310 -7.887 12.856 1.00 97.44 653 VAL A CA 1
ATOM 5154 C C . VAL A 1 653 ? -8.857 -7.404 12.947 1.00 97.44 653 VAL A C 1
ATOM 5156 O O . VAL A 1 653 ? -8.618 -6.274 13.382 1.00 97.44 653 VAL A O 1
ATOM 5159 N N . PRO A 1 654 ? -7.861 -8.247 12.619 1.00 97.25 654 PRO A N 1
ATOM 5160 C CA . PRO A 1 654 ? -6.457 -7.884 12.757 1.00 97.25 654 PRO A CA 1
ATOM 5161 C C . PRO A 1 654 ? -6.007 -6.973 11.610 1.00 97.25 654 PRO A C 1
ATOM 5163 O O . PRO A 1 654 ? -6.086 -7.347 10.442 1.00 97.25 654 PRO A O 1
ATOM 5166 N N . ILE A 1 655 ? -5.472 -5.796 11.930 1.00 97.62 655 ILE A N 1
ATOM 5167 C CA . ILE A 1 655 ? -4.822 -4.897 10.970 1.00 97.62 655 ILE A CA 1
ATOM 5168 C C . ILE A 1 655 ? -3.326 -4.901 11.245 1.00 97.62 655 ILE A C 1
ATOM 5170 O O . ILE A 1 655 ? -2.865 -4.448 12.294 1.00 97.62 655 ILE A O 1
ATOM 5174 N N . ARG A 1 656 ? -2.551 -5.359 10.264 1.00 96.19 656 ARG A N 1
ATOM 5175 C CA . ARG A 1 656 ? -1.105 -5.161 10.267 1.00 96.19 656 ARG A CA 1
ATOM 5176 C C . ARG A 1 656 ? -0.814 -3.692 9.972 1.00 96.19 656 ARG A C 1
ATOM 5178 O O . ARG A 1 656 ? -0.826 -3.279 8.811 1.00 96.19 656 ARG A O 1
ATOM 5185 N N . LEU A 1 657 ? -0.581 -2.901 11.020 1.00 96.81 657 LEU A N 1
ATOM 5186 C CA . LEU A 1 657 ? -0.119 -1.527 10.849 1.00 96.81 657 LEU A CA 1
ATOM 5187 C C . LEU A 1 657 ? 1.231 -1.545 10.115 1.00 96.81 657 LEU A C 1
ATOM 5189 O O . LEU A 1 657 ? 2.045 -2.440 10.344 1.00 96.81 657 LEU A O 1
ATOM 5193 N N . PRO A 1 658 ? 1.489 -0.584 9.213 1.00 96.88 658 PRO A N 1
ATOM 5194 C CA . PRO A 1 658 ? 2.726 -0.553 8.439 1.00 96.88 658 PRO A CA 1
ATOM 5195 C C . PRO A 1 658 ? 3.922 -0.024 9.253 1.00 96.88 658 PRO A C 1
ATOM 5197 O O . PRO A 1 658 ? 4.997 0.137 8.687 1.00 96.88 658 PRO A O 1
ATOM 5200 N N . TYR A 1 659 ? 3.722 0.266 10.540 1.00 97.88 659 TYR A N 1
ATOM 5201 C CA . TYR A 1 659 ? 4.670 0.840 11.490 1.00 97.88 659 TYR A CA 1
ATOM 5202 C C . TYR A 1 659 ? 4.445 0.264 12.890 1.00 97.88 659 TYR A C 1
ATOM 5204 O O . TYR A 1 659 ? 3.392 -0.315 13.172 1.00 97.88 659 TYR A O 1
ATOM 5212 N N . ASP A 1 660 ? 5.430 0.456 13.757 1.00 96.69 660 ASP A N 1
ATOM 5213 C CA . ASP A 1 660 ? 5.455 -0.076 15.113 1.00 96.69 660 ASP A CA 1
ATOM 5214 C C . ASP A 1 660 ? 4.595 0.777 16.059 1.00 96.69 660 ASP A C 1
ATOM 5216 O O . ASP A 1 660 ? 4.454 1.992 15.889 1.00 96.69 660 ASP A O 1
ATOM 5220 N N . ILE A 1 661 ? 4.016 0.124 17.066 1.00 94.50 661 ILE A N 1
ATOM 5221 C CA . ILE A 1 661 ? 3.399 0.759 18.234 1.00 94.50 661 ILE A CA 1
ATOM 5222 C C . ILE A 1 661 ? 4.013 0.143 19.507 1.00 94.50 661 ILE A C 1
ATOM 5224 O O . ILE A 1 661 ? 4.287 -1.059 19.501 1.00 94.50 661 ILE A O 1
ATOM 5228 N N . PRO A 1 662 ? 4.238 0.921 20.586 1.00 93.75 662 PRO A N 1
ATOM 5229 C CA . PRO A 1 662 ? 3.968 2.356 20.723 1.00 93.75 662 PRO A CA 1
ATOM 5230 C C . PRO A 1 662 ? 4.868 3.228 19.829 1.00 93.75 662 PRO A C 1
ATOM 5232 O O . PRO A 1 662 ? 5.946 2.820 19.414 1.00 93.75 662 PRO A O 1
ATOM 5235 N N . LEU A 1 663 ? 4.402 4.439 19.509 1.00 96.56 663 LEU A N 1
ATOM 5236 C CA . LEU A 1 663 ? 5.111 5.353 18.609 1.00 96.56 663 LEU A CA 1
ATOM 5237 C C . LEU A 1 663 ? 6.337 5.990 19.271 1.00 96.56 663 LEU A C 1
ATOM 5239 O O . LEU A 1 663 ? 6.235 6.504 20.386 1.00 96.56 663 LEU A O 1
ATOM 5243 N N . THR A 1 664 ? 7.434 6.110 18.524 1.00 97.06 664 THR A N 1
ATOM 5244 C CA . THR A 1 664 ? 8.644 6.821 18.960 1.00 97.06 664 THR A CA 1
ATOM 5245 C C . THR A 1 664 ? 8.581 8.309 18.568 1.00 97.06 664 THR A C 1
ATOM 5247 O O . THR A 1 664 ? 8.536 8.631 17.377 1.00 97.06 664 THR A O 1
ATOM 5250 N N . PRO A 1 665 ? 8.546 9.261 19.525 1.00 97.88 665 PRO A N 1
ATOM 5251 C CA . PRO A 1 665 ? 8.561 10.695 19.224 1.00 97.88 665 PRO A CA 1
ATOM 5252 C C . PRO A 1 665 ? 9.883 11.151 18.596 1.00 97.88 665 PRO A C 1
ATOM 5254 O O . PRO A 1 665 ? 10.937 10.578 18.869 1.00 97.88 665 PRO A O 1
ATOM 5257 N N . TYR A 1 666 ? 9.842 12.235 17.819 1.00 97.69 666 TYR A N 1
ATOM 5258 C CA . TYR A 1 666 ? 11.058 12.911 17.359 1.00 97.69 666 TYR A CA 1
ATOM 5259 C C . TYR A 1 666 ? 11.907 13.392 18.545 1.00 97.69 666 TYR A C 1
ATOM 5261 O O . TYR A 1 666 ? 11.403 14.006 19.491 1.00 97.69 666 TYR A O 1
ATOM 5269 N N . LYS A 1 667 ? 13.217 13.175 18.464 1.00 95.50 667 LYS A N 1
ATOM 5270 C CA . LYS A 1 667 ? 14.213 13.727 19.386 1.00 95.50 667 LYS A CA 1
ATOM 5271 C C . LYS A 1 667 ? 14.457 15.214 19.098 1.00 95.50 667 LYS A C 1
ATOM 5273 O O . LYS A 1 667 ? 14.202 15.685 17.989 1.00 95.50 667 LYS A O 1
ATOM 5278 N N . PRO A 1 668 ? 15.044 15.972 20.045 1.00 90.69 668 PRO A N 1
ATOM 5279 C CA . PRO A 1 668 ? 15.324 17.395 19.849 1.00 90.69 668 PRO A CA 1
ATOM 5280 C C . PRO A 1 668 ? 16.172 17.735 18.617 1.00 90.69 668 PRO A C 1
ATOM 5282 O O . PRO A 1 668 ? 16.021 18.834 18.093 1.00 90.69 668 PRO A O 1
ATOM 5285 N N . HIS A 1 669 ? 17.017 16.816 18.141 1.00 88.19 669 HIS A N 1
ATOM 5286 C CA . HIS A 1 669 ? 17.866 16.981 16.953 1.00 88.19 669 HIS A CA 1
ATOM 5287 C C . HIS A 1 669 ? 17.304 16.311 15.690 1.00 88.19 669 HIS A C 1
ATOM 5289 O O . HIS A 1 669 ? 17.919 16.418 14.631 1.00 88.19 669 HIS A O 1
ATOM 5295 N N . ASP A 1 670 ? 16.162 15.624 15.777 1.00 91.31 670 ASP A N 1
ATOM 5296 C CA . ASP A 1 670 ? 15.547 15.024 14.598 1.00 91.31 670 ASP A CA 1
ATOM 5297 C C . ASP A 1 670 ? 14.958 16.111 13.699 1.00 91.31 670 ASP A C 1
ATOM 5299 O O . ASP A 1 670 ? 14.292 17.054 14.151 1.00 91.31 670 ASP A O 1
ATOM 5303 N N . VAL A 1 671 ? 15.191 15.943 12.401 1.00 88.06 671 VAL A N 1
ATOM 5304 C CA . VAL A 1 671 ? 14.696 16.822 11.344 1.00 88.06 671 VAL A CA 1
ATOM 5305 C C . VAL A 1 671 ? 13.884 15.966 10.372 1.00 88.06 671 VAL A C 1
ATOM 5307 O O . VAL A 1 671 ? 14.344 14.880 9.989 1.00 88.06 671 VAL A O 1
ATOM 5310 N N . PRO A 1 672 ? 12.666 16.392 9.988 1.00 93.06 672 PRO A N 1
ATOM 5311 C CA . PRO A 1 672 ? 11.905 15.681 8.973 1.00 93.06 672 PRO A CA 1
ATOM 5312 C C . PRO A 1 672 ? 12.639 15.749 7.635 1.00 93.06 672 PRO A C 1
ATOM 5314 O O . PRO A 1 672 ? 13.320 16.727 7.335 1.00 93.06 672 PRO A O 1
ATOM 5317 N N . TRP A 1 673 ? 12.472 14.728 6.804 1.00 92.44 673 TRP A N 1
ATOM 5318 C CA . TRP A 1 673 ? 12.922 14.822 5.422 1.00 92.44 673 TRP A CA 1
ATOM 5319 C C . TRP A 1 673 ? 12.202 15.976 4.703 1.00 92.44 673 TRP A C 1
ATOM 5321 O O . TRP A 1 673 ? 10.973 16.005 4.645 1.00 92.44 673 TRP A O 1
ATOM 5331 N N . THR A 1 674 ? 12.946 16.916 4.122 1.00 88.06 674 THR A N 1
ATOM 5332 C CA . THR A 1 674 ? 12.382 17.917 3.204 1.00 88.06 674 THR A CA 1
ATOM 5333 C C . THR A 1 674 ? 13.129 17.900 1.879 1.00 88.06 674 THR A C 1
ATOM 5335 O O . THR A 1 674 ? 14.320 17.596 1.825 1.00 88.06 674 THR A O 1
ATOM 5338 N N . LYS A 1 675 ? 12.448 18.242 0.783 1.00 69.56 675 LYS A N 1
ATOM 5339 C CA . LYS A 1 675 ? 13.032 18.216 -0.569 1.00 69.56 675 LYS A CA 1
ATOM 5340 C C . LYS A 1 675 ? 14.282 19.103 -0.691 1.00 69.56 675 LYS A C 1
ATOM 5342 O O . LYS A 1 675 ? 15.180 18.778 -1.460 1.00 69.56 675 LYS A O 1
ATOM 5347 N N . ASP A 1 676 ? 14.348 20.161 0.121 1.00 68.00 676 ASP A N 1
ATOM 5348 C CA . ASP A 1 676 ? 15.444 21.133 0.150 1.00 68.00 676 ASP A CA 1
ATOM 5349 C C . ASP A 1 676 ? 16.310 21.025 1.420 1.00 68.00 676 ASP A C 1
ATOM 5351 O O . ASP A 1 676 ? 17.019 21.975 1.739 1.00 68.00 676 ASP A O 1
ATOM 5355 N N . SER A 1 677 ? 16.255 19.921 2.183 1.00 59.53 677 SER A N 1
ATOM 5356 C CA . SER A 1 677 ? 17.008 19.754 3.452 1.00 59.53 677 SER A CA 1
ATOM 5357 C C . SER A 1 677 ? 18.532 19.636 3.280 1.00 59.53 677 SER A C 1
ATOM 5359 O O . SER A 1 677 ? 19.216 19.112 4.146 1.00 59.53 677 SER A O 1
ATOM 5361 N N . LEU A 1 678 ? 19.087 20.162 2.189 1.00 56.53 678 LEU A N 1
ATOM 5362 C CA . LEU A 1 678 ? 20.509 20.211 1.852 1.00 56.53 678 LEU A CA 1
ATOM 5363 C C . LEU A 1 678 ? 21.249 21.224 2.738 1.00 56.53 678 LEU A C 1
ATOM 5365 O O . LEU A 1 678 ? 21.692 22.268 2.268 1.00 56.53 678 LEU A O 1
ATOM 5369 N N . ASP A 1 679 ? 21.356 20.927 4.025 1.00 55.03 679 ASP A N 1
ATOM 5370 C CA . ASP A 1 679 ? 22.292 21.613 4.906 1.00 55.03 679 ASP A CA 1
ATOM 5371 C C . ASP A 1 679 ? 23.709 21.037 4.716 1.00 55.03 679 ASP A C 1
ATOM 5373 O O . ASP A 1 679 ? 23.882 19.839 4.454 1.00 55.03 679 ASP A O 1
ATOM 5377 N N . GLU A 1 680 ? 24.737 21.873 4.875 1.00 52.84 680 GLU A N 1
ATOM 5378 C CA . GLU A 1 680 ? 26.153 21.481 4.796 1.00 52.84 680 GLU A CA 1
ATOM 5379 C C . GLU A 1 680 ? 26.487 20.355 5.790 1.00 52.84 680 GLU A C 1
ATOM 5381 O O . GLU A 1 680 ? 27.347 19.513 5.524 1.00 52.84 680 GLU A O 1
ATOM 5386 N N . SER A 1 681 ? 25.739 20.265 6.895 1.00 53.78 681 SER A N 1
ATOM 5387 C CA . SER A 1 681 ? 25.858 19.197 7.894 1.00 53.78 681 SER A CA 1
ATOM 5388 C C . SER A 1 681 ? 25.536 17.794 7.347 1.00 53.78 681 SER A C 1
ATOM 5390 O O . SER A 1 681 ? 26.130 16.806 7.795 1.00 53.78 681 SER A O 1
ATOM 5392 N N . LEU A 1 682 ? 24.663 17.675 6.336 1.00 60.12 682 LEU A N 1
ATOM 5393 C CA . LEU A 1 682 ? 24.316 16.401 5.688 1.00 60.12 682 LEU A CA 1
ATOM 5394 C C . LEU A 1 682 ? 25.267 16.017 4.559 1.00 60.12 682 LEU A C 1
ATOM 5396 O O . LEU A 1 682 ? 25.365 14.832 4.237 1.00 60.12 682 LEU A O 1
ATOM 5400 N N . ALA A 1 683 ? 26.007 16.982 4.005 1.00 58.66 683 ALA A N 1
ATOM 5401 C CA . ALA A 1 683 ? 26.980 16.746 2.940 1.00 58.66 683 ALA A CA 1
ATOM 5402 C C . ALA A 1 683 ? 28.104 15.777 3.360 1.00 58.66 683 ALA A C 1
ATOM 5404 O O . ALA A 1 683 ? 28.809 15.250 2.505 1.00 58.66 683 ALA A O 1
ATOM 5405 N N . SER A 1 684 ? 28.255 15.517 4.664 1.00 66.88 684 SER A N 1
ATOM 5406 C CA . SER A 1 684 ? 29.221 14.575 5.239 1.00 66.88 684 SER A CA 1
ATOM 5407 C C . SER A 1 684 ? 28.661 13.170 5.520 1.00 66.88 684 SER A C 1
ATOM 5409 O O . SER A 1 684 ? 29.433 12.250 5.805 1.00 66.88 684 SER A O 1
ATOM 5411 N N . LYS A 1 685 ? 27.337 12.961 5.447 1.00 80.94 685 LYS A N 1
ATOM 5412 C CA . LYS A 1 685 ? 26.706 11.675 5.784 1.00 80.94 685 LYS A CA 1
ATOM 5413 C C . LYS A 1 685 ? 26.435 10.842 4.529 1.00 80.94 685 LYS A C 1
ATOM 5415 O O . LYS A 1 685 ? 25.724 11.269 3.624 1.00 80.94 685 LYS A O 1
ATOM 5420 N N . ARG A 1 686 ? 26.942 9.607 4.522 1.00 87.12 686 ARG A N 1
ATOM 5421 C CA . ARG A 1 686 ? 26.690 8.622 3.459 1.00 87.12 686 ARG A CA 1
ATOM 5422 C C . ARG A 1 686 ? 25.375 7.869 3.685 1.00 87.12 686 ARG A C 1
ATOM 5424 O O . ARG A 1 686 ? 25.020 7.555 4.830 1.00 87.12 686 ARG A O 1
ATOM 5431 N N . ASP A 1 687 ? 24.664 7.577 2.602 1.00 90.81 687 ASP A N 1
ATOM 5432 C CA . ASP A 1 687 ? 23.516 6.667 2.614 1.00 90.81 687 ASP A CA 1
ATOM 5433 C C . ASP A 1 687 ? 23.928 5.189 2.598 1.00 90.81 687 ASP A C 1
ATOM 5435 O O . ASP A 1 687 ? 25.112 4.845 2.621 1.00 90.81 687 ASP A O 1
ATOM 5439 N N . THR A 1 688 ? 22.928 4.305 2.559 1.00 90.81 688 THR A N 1
ATOM 5440 C CA . THR A 1 688 ? 23.083 2.845 2.437 1.00 90.81 688 THR A CA 1
ATOM 5441 C C . THR A 1 688 ? 24.026 2.403 1.311 1.00 90.81 688 THR A C 1
ATOM 5443 O O . THR A 1 688 ? 24.631 1.336 1.413 1.00 90.81 688 THR A O 1
ATOM 5446 N N . PHE A 1 689 ? 24.171 3.196 0.248 1.00 87.81 689 PHE A N 1
ATOM 5447 C CA . PHE A 1 689 ? 24.989 2.873 -0.921 1.00 87.81 689 PHE A CA 1
ATOM 5448 C C . PHE A 1 689 ? 26.314 3.645 -0.955 1.00 87.81 689 PHE A C 1
ATOM 5450 O O . PHE A 1 689 ? 27.087 3.511 -1.905 1.00 87.81 689 PHE A O 1
ATOM 5457 N N . GLY A 1 690 ? 26.602 4.426 0.087 1.00 86.94 690 GLY A N 1
ATOM 5458 C CA . GLY A 1 690 ? 27.829 5.197 0.203 1.00 86.94 690 GLY A CA 1
ATOM 5459 C C . GLY A 1 690 ? 27.769 6.588 -0.429 1.00 86.94 690 GLY A C 1
ATOM 5460 O O . GLY A 1 690 ? 28.803 7.252 -0.415 1.00 86.94 690 GLY A O 1
ATOM 5461 N N . PHE A 1 691 ? 26.616 7.037 -0.943 1.00 84.50 691 PHE A N 1
ATOM 5462 C CA . PHE A 1 691 ? 26.480 8.340 -1.600 1.00 84.50 691 PHE A CA 1
ATOM 5463 C C . PHE A 1 691 ? 26.191 9.469 -0.609 1.00 84.50 691 PHE A C 1
ATOM 5465 O O . PHE A 1 691 ? 25.465 9.309 0.377 1.00 84.50 691 PHE A O 1
ATOM 5472 N N . PHE A 1 692 ? 26.712 10.646 -0.931 1.00 81.19 692 PHE A N 1
ATOM 5473 C CA . PHE A 1 692 ? 26.334 11.923 -0.347 1.00 81.19 692 PHE A CA 1
ATOM 5474 C C . PHE A 1 692 ? 25.196 12.553 -1.142 1.00 81.19 692 PHE A C 1
ATOM 5476 O O . PHE A 1 692 ? 25.107 12.393 -2.363 1.00 81.19 692 PHE A O 1
ATOM 5483 N N . LEU A 1 693 ? 24.372 13.333 -0.451 1.00 71.62 693 LEU A N 1
ATOM 5484 C CA . LEU A 1 693 ? 23.393 14.205 -1.078 1.00 71.62 693 LEU A CA 1
ATOM 5485 C C . LEU A 1 693 ? 23.973 15.626 -1.125 1.00 71.62 693 LEU A C 1
ATOM 5487 O O . LEU A 1 693 ? 24.117 16.269 -0.088 1.00 71.62 693 LEU A O 1
ATOM 5491 N N . LYS A 1 694 ? 24.338 16.112 -2.317 1.00 67.75 694 LYS A N 1
ATOM 5492 C CA . LYS A 1 694 ? 24.927 17.447 -2.523 1.00 67.75 694 LYS A CA 1
ATOM 5493 C C . LYS A 1 694 ? 24.145 18.201 -3.594 1.00 67.75 694 LYS A C 1
ATOM 5495 O O . LYS A 1 694 ? 24.018 17.719 -4.714 1.00 67.75 694 LYS A O 1
ATOM 5500 N N . ASN A 1 695 ? 23.631 19.387 -3.262 1.00 63.62 695 ASN A N 1
ATOM 5501 C CA . ASN A 1 695 ? 22.849 2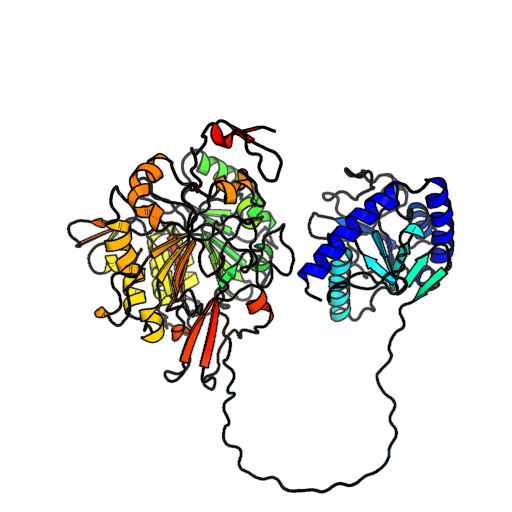0.241 -4.173 1.00 63.62 695 ASN A CA 1
ATOM 5502 C C . ASN A 1 695 ? 21.694 19.506 -4.894 1.00 63.62 695 ASN A C 1
ATOM 5504 O O . ASN A 1 695 ? 21.414 19.769 -6.058 1.00 63.62 695 ASN A O 1
ATOM 5508 N N . GLY A 1 696 ? 21.049 18.548 -4.220 1.00 59.16 696 GLY A N 1
ATOM 5509 C CA . GLY A 1 696 ? 19.945 17.757 -4.778 1.00 59.16 696 GLY A CA 1
ATOM 5510 C C . GLY A 1 696 ? 20.376 16.608 -5.698 1.00 59.16 696 GLY A C 1
ATOM 5511 O O . GLY A 1 696 ? 19.515 15.885 -6.194 1.00 59.16 696 GLY A O 1
ATOM 5512 N N . GLY A 1 697 ? 21.683 16.409 -5.903 1.00 58.69 697 GLY A N 1
ATOM 5513 C CA . GLY A 1 697 ? 22.268 15.292 -6.648 1.00 58.69 697 GLY A CA 1
ATOM 5514 C C . GLY A 1 697 ? 23.028 14.305 -5.755 1.00 58.69 697 GLY A C 1
ATOM 5515 O O . GLY A 1 697 ? 23.418 14.631 -4.631 1.00 58.69 697 GLY A O 1
ATOM 5516 N N . LEU A 1 698 ? 23.243 13.088 -6.266 1.00 61.66 698 LEU A N 1
ATOM 5517 C CA . LEU A 1 698 ? 24.031 12.047 -5.595 1.00 61.66 698 LEU A CA 1
ATOM 5518 C C . LEU A 1 698 ? 25.497 12.120 -6.029 1.00 61.66 698 LEU A C 1
ATOM 5520 O O . LEU A 1 698 ? 25.793 12.107 -7.223 1.00 61.66 698 LEU A O 1
ATOM 5524 N N . VAL A 1 699 ? 26.408 12.168 -5.058 1.00 63.72 699 VAL A N 1
ATOM 5525 C CA . VAL A 1 699 ? 27.865 12.182 -5.275 1.00 63.72 699 VAL A CA 1
ATOM 5526 C C . VAL A 1 699 ? 28.483 11.029 -4.485 1.00 63.72 699 VAL A C 1
ATOM 5528 O O . VAL A 1 699 ? 28.111 10.817 -3.334 1.00 63.72 699 VAL A O 1
ATOM 5531 N N . LYS A 1 700 ? 29.362 10.238 -5.107 1.00 61.34 700 LYS A N 1
ATOM 5532 C CA . LYS A 1 700 ? 29.942 9.020 -4.508 1.00 61.34 700 LYS A CA 1
ATOM 5533 C C . LYS A 1 700 ? 31.107 9.313 -3.558 1.00 61.34 700 LYS A C 1
ATOM 5535 O O . LYS A 1 700 ? 31.888 10.230 -3.887 1.00 61.34 700 LYS A O 1
#

Foldseek 3Di:
DPPVVLVVQLVVLLVVLVVLFVPDDPVLLVVFLVLLLVVQCVDPLNVPWQFEEDEFDFPTSWRHCLVVQVVCVVSNGWYWYWADPLQATFTFTDPHNVSQVPADADPRRTRHHDPPDDTDTQLNPPHTQEYEDEASAAEPQQFGRHSPSCHVLVVQVVQVVSCVVPVNDRHAYEYEGEPSRYDDDDRRDDPSGDGHQWYTTSVGIRGNDDPDDDDDDDDDDDDDDDDDDDPDDDDDFDPDFAEAALQKAKFDAAPFDVLLCVRHHFPLNVQVPAAFQEKEWEAADAPPVLLLVSHPDSLHAYEYEYADDDPRVVVVVVSCVVRPSYHYAYFDQPDPPAGAHWGKMWTAHPVGKIKIKGKLAGRDPVRNYQAIIMMHIADTWHFDPDQDDDQQLVLVLVLQCLRPPVSVVVSVSSSRTDRLLNLWHKAKAHFDKAFDPRQCSYFLNVLLVVQLAFDDDPVLLVQKAKEWEAQEADQQALDCCCVAVPNVLSLQHHVPNVSRHDGQYAYEFAFLVLQQAAPCHVNLNVLRAYAPVRCVSCVVPNQQRYFHFAQVQLSSRRRHHSWIKMWIARLVFQWTSKIKTKSDGHDCQGRWDQDDVRRITGHRYIMMMIMHGQVSQDPDPQAAGIEGEHGSVRVVPDDHDNHDDNSRRYYYHYDSDNGDGPTHHDDPPTDGDHQPPQDPVQQPDHGPVGWGQHPNDTDD

Organism: NCBI:txid109895

Radius of gyration: 29.59 Å; chains: 1; bounding box: 76×89×57 Å